Protein AF-A0A6P3FC37-F1 (afdb_monomer_lite)

pLDDT: mean 77.42, std 16.26, range [26.58, 94.38]

Sequence (528 aa):
MASFVTEVLAHSGSLEKEDLGTRISRLTRRVEEIKGEVCSMISKKYSEFLPSMQSAQDLVTQVAKLSDDIDLLKSRIESEVRRDLHVSTAEFTDLKQQLERDSIVLSLLKQLQEFSTAIEEYNCALAEKKYVAAARHLEEAQKCLKLLKSRKCFDLKMLKSLSMELTIQKQNILYHLGEEWQKLIVWKFPPAKDTSALELCLQTELHLCTEQSQKEEMMPVPPISSVLAAFSILGELQTKLKSFGQMLLKYILRPLASCPSLHAVVENQTNAVVVRFESRMTELEHPSPSEVFAKIQLVLEVLQKHLLDLPLDSDLENEKSSPVVLAEVLGAVVWEDLSECLIKNCLVYSIPTNSSKLQQYEEIIQSTEEFENALKEMRFLKGDTTDLLKYARNVNSHFANKKCQDVIVAARTLMTSEIHNTVKIVPDSKVKVPDLPSPGEDDKRAVQKVAPVQCEGAADLEPEDSLDPHSFSLPTCRISESVKKLMELAYQTLLEATTSSDQCAVQLFYSVRNIFHLFHDVVPTYHK

Structure (mmCIF, N/CA/C/O backbone):
data_AF-A0A6P3FC37-F1
#
_entry.id   AF-A0A6P3FC37-F1
#
loop_
_atom_site.group_PDB
_atom_site.id
_atom_site.type_symbol
_atom_site.label_atom_id
_atom_site.label_alt_id
_atom_site.label_comp_id
_atom_site.label_asym_id
_atom_site.label_entity_id
_atom_site.label_seq_id
_atom_site.pdbx_PDB_ins_code
_atom_site.Cartn_x
_atom_site.Cartn_y
_atom_site.Cartn_z
_atom_site.occupancy
_atom_site.B_iso_or_equiv
_atom_site.auth_seq_id
_atom_site.auth_comp_id
_atom_site.auth_asym_id
_atom_site.auth_atom_id
_atom_site.pdbx_PDB_model_num
ATOM 1 N N . MET A 1 1 ? -117.604 -33.168 82.834 1.00 45.81 1 MET A N 1
ATOM 2 C CA . MET A 1 1 ? -118.509 -32.577 83.840 1.00 45.81 1 MET A CA 1
ATOM 3 C C . MET A 1 1 ? -119.777 -33.417 83.922 1.00 45.81 1 MET A C 1
ATOM 5 O O . MET A 1 1 ? -120.645 -33.279 83.077 1.00 45.81 1 MET A O 1
ATOM 9 N N . ALA A 1 2 ? -119.834 -34.304 84.914 1.00 37.62 2 ALA A N 1
ATOM 10 C CA . ALA A 1 2 ? -121.031 -34.856 85.546 1.00 37.62 2 ALA A CA 1
ATOM 11 C C . ALA A 1 2 ? -120.666 -34.922 87.042 1.00 37.62 2 ALA A C 1
ATOM 13 O O . ALA A 1 2 ? -119.529 -35.262 87.372 1.00 37.62 2 ALA A O 1
ATOM 14 N N . SER A 1 3 ? -121.537 -34.418 87.914 1.00 45.09 3 SER A N 1
ATOM 15 C CA . SER A 1 3 ? -121.196 -34.039 89.292 1.00 45.09 3 SER A CA 1
ATOM 16 C C . SER A 1 3 ? -120.933 -35.264 90.178 1.00 45.09 3 SER A C 1
ATOM 18 O O . SER A 1 3 ? -121.793 -36.129 90.308 1.00 45.09 3 SER A O 1
ATOM 20 N N . PHE A 1 4 ? -119.774 -35.311 90.847 1.00 51.22 4 PHE A N 1
ATOM 21 C CA . PHE A 1 4 ? -119.419 -36.340 91.844 1.00 51.22 4 PHE A CA 1
ATOM 22 C C . PHE A 1 4 ? -120.482 -36.464 92.952 1.00 51.22 4 PHE A C 1
ATOM 24 O O . PHE A 1 4 ? -120.720 -37.535 93.502 1.00 51.22 4 PHE A O 1
ATOM 31 N N . VAL A 1 5 ? -121.209 -35.375 93.212 1.00 55.94 5 VAL A N 1
ATOM 32 C CA . VAL A 1 5 ? -122.297 -35.324 94.195 1.00 55.94 5 VAL A CA 1
ATOM 33 C C . VAL A 1 5 ? -123.476 -36.229 93.801 1.00 55.94 5 VAL A C 1
ATOM 35 O O . VAL A 1 5 ? -124.121 -36.791 94.684 1.00 55.94 5 VAL A O 1
ATOM 38 N N . THR A 1 6 ? -123.737 -36.448 92.503 1.00 55.12 6 THR A N 1
ATOM 39 C CA . THR A 1 6 ? -124.819 -37.351 92.058 1.00 55.12 6 THR A CA 1
ATOM 40 C C . THR A 1 6 ? -124.488 -38.839 92.209 1.00 55.12 6 THR A C 1
ATOM 42 O O . THR A 1 6 ? -125.400 -39.628 92.433 1.00 55.12 6 THR A O 1
ATOM 45 N N . GLU A 1 7 ? -123.215 -39.240 92.176 1.00 57.09 7 GLU A N 1
ATOM 46 C CA . GLU A 1 7 ? -122.835 -40.645 92.420 1.00 57.09 7 GLU A CA 1
ATOM 47 C C . GLU A 1 7 ? -122.829 -40.999 93.913 1.00 57.09 7 GLU A C 1
ATOM 49 O O . GLU A 1 7 ? -123.205 -42.113 94.290 1.00 57.09 7 GLU A O 1
ATOM 54 N N . VAL A 1 8 ? -122.464 -40.039 94.770 1.00 54.34 8 VAL A N 1
ATOM 55 C CA . VAL A 1 8 ? -122.368 -40.255 96.222 1.00 54.34 8 VAL A CA 1
ATOM 56 C C . VAL A 1 8 ? -123.751 -40.396 96.872 1.00 54.34 8 VAL A C 1
ATOM 58 O O . VAL A 1 8 ? -123.912 -41.195 97.791 1.00 54.34 8 VAL A O 1
ATOM 61 N N . LEU A 1 9 ? -124.779 -39.701 96.368 1.00 49.38 9 LEU A N 1
ATOM 62 C CA . LEU A 1 9 ? -126.136 -39.783 96.930 1.00 49.38 9 LEU A CA 1
ATOM 63 C C . LEU A 1 9 ? -126.904 -41.060 96.538 1.00 49.38 9 LEU A C 1
ATOM 65 O O . LEU A 1 9 ? -127.820 -41.454 97.256 1.00 49.38 9 LEU A O 1
ATOM 69 N N . ALA A 1 10 ? -126.517 -41.754 95.462 1.00 53.00 10 ALA A N 1
ATOM 70 C CA . ALA A 1 10 ? -127.191 -42.981 95.019 1.00 53.00 10 ALA A CA 1
ATOM 71 C C . ALA A 1 10 ? -126.854 -44.231 95.863 1.00 53.00 10 ALA A C 1
ATOM 73 O O . ALA A 1 10 ? -127.512 -45.256 95.717 1.00 53.00 10 ALA A O 1
ATOM 74 N N . HIS A 1 11 ? -125.862 -44.163 96.759 1.00 53.81 11 HIS A N 1
ATOM 75 C CA . HIS A 1 11 ? -125.346 -45.336 97.482 1.00 53.81 11 HIS A CA 1
ATOM 76 C C . HIS A 1 11 ? -125.686 -45.357 98.988 1.00 53.81 11 HIS A C 1
ATOM 78 O O . HIS A 1 11 ? -125.147 -46.172 99.733 1.00 53.81 11 HIS A O 1
ATOM 84 N N . SER A 1 12 ? -126.613 -44.513 99.461 1.00 41.75 12 SER A N 1
ATOM 85 C CA . SER A 1 12 ? -126.974 -44.404 100.891 1.00 41.75 12 SER A CA 1
ATOM 86 C C . SER A 1 12 ? -127.871 -45.537 101.439 1.00 41.75 12 SER A C 1
ATOM 88 O O . SER A 1 12 ? -128.380 -45.426 102.554 1.00 41.75 12 SER A O 1
ATOM 90 N N . GLY A 1 13 ? -128.091 -46.636 100.716 1.00 39.97 13 GLY A N 1
ATOM 91 C CA . GLY A 1 13 ? -129.032 -47.665 101.169 1.00 39.97 13 GLY A CA 1
ATOM 92 C C . GLY A 1 13 ? -128.932 -48.989 100.427 1.00 39.97 13 GLY A C 1
ATOM 93 O O . GLY A 1 13 ? -129.841 -49.339 99.693 1.00 39.97 13 GLY A O 1
ATOM 94 N N . SER A 1 14 ? -127.822 -49.709 100.582 1.00 43.22 14 SER A N 1
ATOM 95 C CA . SER A 1 14 ? -127.733 -51.186 100.570 1.00 43.22 14 SER A CA 1
ATOM 96 C C . SER A 1 14 ? -126.261 -51.582 100.456 1.00 43.22 14 SER A C 1
ATOM 98 O O . SER A 1 14 ? -125.610 -51.376 99.436 1.00 43.22 14 SER A O 1
ATOM 100 N N . LEU A 1 15 ? -125.700 -52.111 101.545 1.00 50.47 15 LEU A N 1
ATOM 101 C CA . LEU A 1 15 ? -124.387 -52.747 101.521 1.00 50.47 15 LEU A CA 1
ATOM 102 C C . LEU A 1 15 ? -124.505 -54.085 100.780 1.00 50.47 15 LEU A C 1
ATOM 104 O O . LEU A 1 15 ? -124.857 -55.090 101.393 1.00 50.47 15 LEU A O 1
ATOM 108 N N . GLU A 1 16 ? -124.154 -54.118 99.495 1.00 45.91 16 GLU A N 1
ATOM 109 C CA . GLU A 1 16 ? -123.788 -55.360 98.813 1.00 45.91 16 GLU A CA 1
ATOM 110 C C . GLU A 1 16 ? -122.400 -55.267 98.174 1.00 45.91 16 GLU A C 1
ATOM 112 O O . GLU A 1 16 ? -121.971 -54.256 97.618 1.00 45.91 16 GLU A O 1
ATOM 117 N N . LYS A 1 17 ? -121.666 -56.359 98.375 1.00 47.78 17 LYS A N 1
ATOM 118 C CA . LYS A 1 17 ? -120.220 -56.518 98.270 1.00 47.78 17 LYS A CA 1
ATOM 119 C C . LYS A 1 17 ? -119.748 -56.596 96.810 1.00 47.78 17 LYS A C 1
ATOM 121 O O . LYS A 1 17 ? -119.367 -57.667 96.350 1.00 47.78 17 LYS A O 1
ATOM 126 N N . GLU A 1 18 ? -119.638 -55.471 96.112 1.00 50.84 18 GLU A N 1
ATOM 127 C CA . GLU A 1 18 ? -118.364 -55.259 95.416 1.00 50.84 18 GLU A CA 1
ATOM 128 C C . GLU A 1 18 ? -117.393 -54.786 96.489 1.00 50.84 18 GLU A C 1
ATOM 130 O O . GLU A 1 18 ? -117.514 -53.672 96.997 1.00 50.84 18 GLU A O 1
ATOM 135 N N . ASP A 1 19 ? -116.490 -55.677 96.898 1.00 59.09 19 ASP A N 1
ATOM 136 C CA . ASP A 1 19 ? -115.506 -55.385 97.931 1.00 59.09 19 ASP A CA 1
ATOM 137 C C . ASP A 1 19 ? -114.801 -54.070 97.580 1.00 59.09 19 ASP A C 1
ATOM 139 O O . ASP A 1 19 ? -114.178 -53.959 96.513 1.00 59.09 19 ASP A O 1
ATOM 143 N N . LEU A 1 20 ? -114.944 -53.063 98.452 1.00 64.50 20 LEU A N 1
ATOM 144 C CA . LEU A 1 20 ? -114.340 -51.737 98.294 1.00 64.50 20 LEU A CA 1
ATOM 145 C C . LEU A 1 20 ? -112.854 -51.865 97.929 1.00 64.50 20 LEU A C 1
ATOM 147 O O . LEU A 1 20 ? -112.344 -51.060 97.150 1.00 64.50 20 LEU A O 1
ATOM 151 N N . GLY A 1 21 ? -112.192 -52.929 98.400 1.00 70.75 21 GLY A N 1
ATOM 152 C CA . GLY A 1 21 ? -110.827 -53.298 98.044 1.00 70.75 21 GLY A CA 1
ATOM 153 C C . GLY A 1 21 ? -110.566 -53.403 96.538 1.00 70.75 21 GLY A C 1
ATOM 154 O O . GLY A 1 21 ? -109.550 -52.896 96.072 1.00 70.75 21 GLY A O 1
ATOM 155 N N . THR A 1 22 ? -111.470 -53.965 95.732 1.00 73.44 22 THR A N 1
ATOM 156 C CA . THR A 1 22 ? -111.264 -54.119 94.274 1.00 73.44 22 THR A CA 1
ATOM 157 C C . THR A 1 22 ? -111.427 -52.808 93.500 1.00 73.44 22 THR A C 1
ATOM 159 O O . THR A 1 22 ? -110.685 -52.548 92.546 1.00 73.44 22 THR A O 1
ATOM 162 N N . ARG A 1 23 ? -112.362 -51.940 93.915 1.00 71.31 23 ARG A N 1
ATOM 163 C CA . ARG A 1 23 ? -112.508 -50.583 93.359 1.00 71.31 23 ARG A CA 1
ATOM 164 C C . ARG A 1 23 ? -111.327 -49.703 93.752 1.00 71.31 23 ARG A C 1
ATOM 166 O O . ARG A 1 23 ? -110.776 -49.037 92.880 1.00 71.31 23 ARG A O 1
ATOM 173 N N . ILE A 1 24 ? -110.893 -49.775 95.012 1.00 74.75 24 ILE A N 1
ATOM 174 C CA . ILE A 1 24 ? -109.693 -49.086 95.498 1.00 74.75 24 ILE A CA 1
ATOM 175 C C . ILE A 1 24 ? -108.468 -49.578 94.724 1.00 74.75 24 ILE A C 1
ATOM 177 O O . ILE A 1 24 ? -107.755 -48.755 94.176 1.00 74.75 24 ILE A O 1
ATOM 181 N N . SER A 1 25 ? -108.282 -50.887 94.543 1.00 78.19 25 SER A N 1
ATOM 182 C CA . SER A 1 25 ? -107.130 -51.444 93.814 1.00 78.19 25 SER A CA 1
ATOM 183 C C . SER A 1 25 ? -107.061 -50.980 92.355 1.00 78.19 25 SER A C 1
ATOM 185 O O . SER A 1 25 ? -105.994 -50.608 91.871 1.00 78.19 25 SER A O 1
ATOM 187 N N . ARG A 1 26 ? -108.197 -50.953 91.641 1.00 79.19 26 ARG A N 1
ATOM 188 C CA . ARG A 1 26 ? -108.269 -50.408 90.271 1.00 79.19 26 ARG A CA 1
ATOM 189 C C . ARG A 1 26 ? -107.954 -48.921 90.241 1.00 79.19 26 ARG A C 1
ATOM 191 O O . ARG A 1 26 ? -107.241 -48.481 89.346 1.00 79.19 26 ARG A O 1
ATOM 198 N N . LEU A 1 27 ? -108.496 -48.164 91.195 1.00 77.56 27 LEU A N 1
ATOM 199 C CA . LEU A 1 27 ? -108.265 -46.729 91.294 1.00 77.56 27 LEU A CA 1
ATOM 200 C C . LEU A 1 27 ? -106.796 -46.442 91.616 1.00 77.56 27 LEU A C 1
ATOM 202 O O . LEU A 1 27 ? -106.196 -45.618 90.944 1.00 77.56 27 LEU A O 1
ATOM 206 N N . THR A 1 28 ? -106.187 -47.181 92.543 1.00 82.44 28 THR A N 1
ATOM 207 C CA . THR A 1 28 ? -104.759 -47.106 92.866 1.00 82.44 28 THR A CA 1
ATOM 208 C C . THR A 1 28 ? -103.898 -47.466 91.661 1.00 82.44 28 THR A C 1
ATOM 210 O O . THR A 1 28 ? -102.953 -46.744 91.368 1.00 82.44 28 THR A O 1
ATOM 213 N N . ARG A 1 29 ? -104.246 -48.516 90.902 1.00 82.62 29 ARG A N 1
ATOM 214 C CA . ARG A 1 29 ? -103.516 -48.871 89.676 1.00 82.62 29 ARG A CA 1
ATOM 215 C C . ARG A 1 29 ? -103.600 -47.763 88.628 1.00 82.62 29 ARG A C 1
ATOM 217 O O . ARG A 1 29 ? -102.585 -47.413 88.047 1.00 82.62 29 ARG A O 1
ATOM 224 N N . ARG A 1 30 ? -104.782 -47.171 88.433 1.00 80.62 30 ARG A N 1
ATOM 225 C CA . ARG A 1 30 ? -104.984 -46.048 87.504 1.00 80.62 30 ARG A CA 1
ATOM 226 C C . ARG A 1 30 ? -104.272 -44.778 87.967 1.00 80.62 30 ARG A C 1
ATOM 228 O O . ARG A 1 30 ? -103.753 -44.041 87.142 1.00 80.62 30 ARG A O 1
ATOM 235 N N . VAL A 1 31 ? -104.239 -44.528 89.275 1.00 82.25 31 VAL A N 1
ATOM 236 C CA . VAL A 1 31 ? -103.488 -43.421 89.878 1.00 82.25 31 VAL A CA 1
ATOM 237 C C . VAL A 1 31 ? -101.993 -43.617 89.664 1.00 82.25 31 VAL A C 1
ATOM 239 O O . VAL A 1 31 ? -101.330 -42.663 89.283 1.00 82.25 31 VAL A O 1
ATOM 242 N N . GLU A 1 32 ? -101.461 -44.827 89.841 1.00 84.94 32 GLU A N 1
ATOM 243 C CA . GLU A 1 32 ? -100.042 -45.103 89.590 1.00 84.94 32 GLU A CA 1
ATOM 244 C C . GLU A 1 32 ? -99.688 -45.122 88.094 1.00 84.94 32 GLU A C 1
ATOM 246 O O . GLU A 1 32 ? -98.629 -44.625 87.723 1.00 84.94 32 GLU A O 1
ATOM 251 N N . GLU A 1 33 ? -100.579 -45.594 87.215 1.00 84.00 33 GLU A N 1
ATOM 252 C CA . GLU A 1 33 ? -100.421 -45.480 85.755 1.00 84.00 33 GLU A CA 1
ATOM 253 C C . GLU A 1 33 ? -100.382 -44.005 85.320 1.00 84.00 33 GLU A C 1
ATOM 255 O O . GLU A 1 33 ? -99.421 -43.579 84.682 1.00 84.00 33 GLU A O 1
ATOM 260 N N . ILE A 1 34 ? -101.360 -43.193 85.741 1.00 82.69 34 ILE A N 1
ATOM 261 C CA . ILE A 1 34 ? -101.401 -41.753 85.434 1.00 82.69 34 ILE A CA 1
ATOM 262 C C . ILE A 1 34 ? -100.215 -41.028 86.072 1.00 82.69 34 ILE A C 1
ATOM 264 O O . ILE A 1 34 ? -99.635 -40.141 85.457 1.00 82.69 34 ILE A O 1
ATOM 268 N N . LYS A 1 35 ? -99.805 -41.399 87.287 1.00 81.94 35 LYS A N 1
ATOM 269 C CA . LYS A 1 35 ? -98.605 -40.848 87.926 1.00 81.94 35 LYS A CA 1
ATOM 270 C C . LYS A 1 35 ? -97.348 -41.196 87.133 1.00 81.94 35 LYS A C 1
ATOM 272 O O . LYS A 1 35 ? -96.517 -40.317 86.937 1.00 81.94 35 LYS A O 1
ATOM 277 N N . GLY A 1 36 ? -97.228 -42.421 86.624 1.00 83.56 36 GLY A N 1
ATOM 278 C CA . GLY A 1 36 ? -96.147 -42.828 85.727 1.00 83.56 36 GLY A CA 1
ATOM 279 C C . GLY A 1 36 ? -96.129 -42.021 84.427 1.00 83.56 36 GLY A C 1
ATOM 280 O O . GLY A 1 36 ? -95.076 -41.525 84.029 1.00 83.56 36 GLY A O 1
ATOM 281 N N . GLU A 1 37 ? -97.291 -41.810 83.806 1.00 82.62 37 GLU A N 1
ATOM 282 C CA . GLU A 1 37 ? -97.430 -40.990 82.596 1.00 82.62 37 GLU A CA 1
ATOM 283 C C . GLU A 1 37 ? -97.110 -39.512 82.853 1.00 82.62 37 GLU A C 1
ATOM 285 O O . GLU A 1 37 ? -96.359 -38.901 82.092 1.00 82.62 37 GLU A O 1
ATOM 290 N N . VAL A 1 38 ? -97.604 -38.941 83.955 1.00 80.81 38 VAL A N 1
ATOM 291 C CA . VAL A 1 38 ? -97.329 -37.556 84.361 1.00 80.81 38 VAL A CA 1
ATOM 292 C C . VAL A 1 38 ? -95.849 -37.377 84.695 1.00 80.81 38 VAL A C 1
ATOM 294 O O . VAL A 1 38 ? -95.235 -36.426 84.216 1.00 80.81 38 VAL A O 1
ATOM 297 N N . CYS A 1 39 ? -95.237 -38.298 85.442 1.00 80.69 39 CYS A N 1
ATOM 298 C CA . CYS A 1 39 ? -93.802 -38.269 85.727 1.00 80.69 39 CYS A CA 1
ATOM 299 C C . CYS A 1 39 ? -92.963 -38.433 84.450 1.00 80.69 39 CYS A C 1
ATOM 301 O O . CYS A 1 39 ? -91.987 -37.706 84.278 1.00 80.69 39 CYS A O 1
ATOM 303 N N . SER A 1 40 ? -93.355 -39.316 83.525 1.00 83.94 40 SER A N 1
ATOM 304 C CA . SER A 1 40 ? -92.682 -39.485 82.229 1.00 83.94 40 SER A CA 1
ATOM 305 C C . SER A 1 40 ? -92.786 -38.228 81.363 1.00 83.94 40 SER A C 1
ATOM 307 O O . SER A 1 40 ? -91.788 -37.786 80.796 1.00 83.94 40 SER A O 1
ATOM 309 N N . MET A 1 41 ? -93.965 -37.605 81.297 1.00 82.94 41 MET A N 1
ATOM 310 C CA . MET A 1 41 ? -94.185 -36.372 80.544 1.00 82.94 41 MET A CA 1
ATOM 311 C C . MET A 1 41 ? -93.427 -35.187 81.161 1.00 82.94 41 MET A C 1
ATOM 313 O O . MET A 1 41 ? -92.825 -34.402 80.430 1.00 82.94 41 MET A O 1
ATOM 317 N N . ILE A 1 42 ? -93.404 -35.067 82.494 1.00 81.56 42 ILE A N 1
ATOM 318 C CA . ILE A 1 42 ? -92.614 -34.045 83.195 1.00 81.56 42 ILE A CA 1
ATOM 319 C C . ILE A 1 42 ? -91.118 -34.269 82.948 1.00 81.56 42 ILE A C 1
ATOM 321 O O . ILE A 1 42 ? -90.423 -33.307 82.638 1.00 81.56 42 ILE A O 1
ATOM 325 N N . SER A 1 43 ? -90.627 -35.510 82.999 1.00 82.75 43 SER A N 1
ATOM 326 C CA . SER A 1 43 ? -89.226 -35.825 82.692 1.00 82.75 43 SER A CA 1
ATOM 327 C C . SER A 1 43 ? -88.891 -35.458 81.238 1.00 82.75 43 SER A C 1
ATOM 329 O O . SER A 1 43 ? -88.060 -34.593 80.987 1.00 82.75 43 SER A O 1
ATOM 331 N N . LYS A 1 44 ? -89.638 -35.965 80.253 1.00 83.00 44 LYS A N 1
ATOM 332 C CA . LYS A 1 44 ? -89.407 -35.624 78.838 1.00 83.00 44 LYS A CA 1
ATOM 333 C C . LYS A 1 44 ? -89.431 -34.118 78.569 1.00 83.00 44 LYS A C 1
ATOM 335 O O . LYS A 1 44 ? -88.617 -33.616 77.802 1.00 83.00 44 LYS A O 1
ATOM 340 N N . LYS A 1 45 ? -90.340 -33.376 79.210 1.00 78.56 45 LYS A N 1
ATOM 341 C CA . LYS A 1 45 ? -90.470 -31.929 78.998 1.00 78.56 45 LYS A CA 1
ATOM 342 C C . LYS A 1 45 ? -89.383 -31.121 79.714 1.00 78.56 45 LYS A C 1
ATOM 344 O O . LYS A 1 45 ? -88.852 -30.182 79.125 1.00 78.56 45 LYS A O 1
ATOM 349 N N . TYR A 1 46 ? -89.067 -31.456 80.965 1.00 77.38 46 TYR A N 1
ATOM 350 C CA . TYR A 1 46 ? -88.201 -30.633 81.812 1.00 77.38 46 TYR A CA 1
ATOM 351 C C . TYR A 1 46 ? -86.770 -31.154 81.954 1.00 77.38 46 TYR A C 1
ATOM 353 O O . TYR A 1 46 ? -85.865 -30.332 82.059 1.00 77.38 46 TYR A O 1
ATOM 361 N N . SER A 1 47 ? -86.541 -32.468 81.944 1.00 76.31 47 SER A N 1
ATOM 362 C CA . SER A 1 47 ? -85.193 -33.043 82.057 1.00 76.31 47 SER A CA 1
ATOM 363 C C . SER A 1 47 ? -84.552 -33.384 80.711 1.00 76.31 47 SER A C 1
ATOM 365 O O . SER A 1 47 ? -83.331 -33.356 80.624 1.00 76.31 47 SER A O 1
ATOM 367 N N . GLU A 1 48 ? -85.327 -33.642 79.653 1.00 79.25 48 GLU A N 1
ATOM 368 C CA . GLU 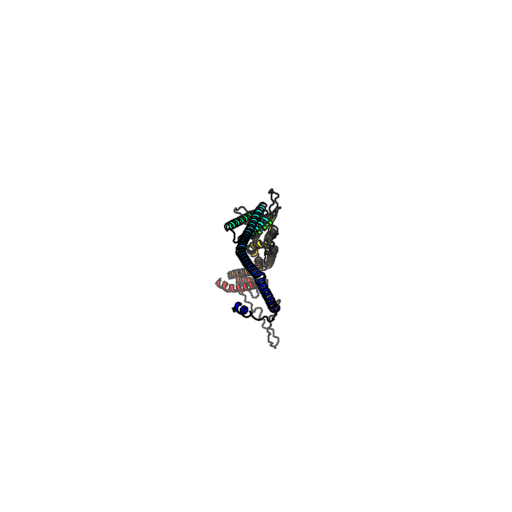A 1 48 ? -84.769 -33.979 78.329 1.00 79.25 48 GLU A CA 1
ATOM 369 C C . GLU A 1 48 ? -84.903 -32.826 77.319 1.00 79.25 48 GLU A C 1
ATOM 371 O O . GLU A 1 48 ? -83.907 -32.370 76.754 1.00 79.25 48 GLU A O 1
ATOM 376 N N . PHE A 1 49 ? -86.116 -32.302 77.111 1.00 83.31 49 PHE A N 1
ATOM 377 C CA . PHE A 1 49 ? -86.376 -31.305 76.066 1.00 83.31 49 PHE A CA 1
ATOM 378 C C . PHE A 1 49 ? -85.826 -29.911 76.393 1.00 83.31 49 PHE A C 1
ATOM 380 O O . PHE A 1 49 ? -85.207 -29.294 75.532 1.00 83.31 49 PHE A O 1
ATOM 387 N N . LEU A 1 50 ? -86.013 -29.401 77.617 1.00 81.94 50 LEU A N 1
ATOM 388 C CA . LEU A 1 50 ? -85.505 -28.071 77.992 1.00 81.94 50 LEU A CA 1
ATOM 389 C C . LEU A 1 50 ? -83.971 -27.958 77.880 1.00 81.94 50 LEU A C 1
ATOM 391 O O . LEU A 1 50 ? -83.516 -27.004 77.246 1.00 81.94 50 LEU A O 1
ATOM 395 N N . PRO A 1 51 ? -83.171 -28.917 78.393 1.00 84.94 51 PRO A N 1
ATOM 396 C CA . PRO A 1 51 ? -81.719 -28.896 78.206 1.00 84.94 51 PRO A CA 1
ATOM 397 C C . PRO A 1 51 ? -81.302 -29.057 76.742 1.00 84.94 51 PRO A C 1
ATOM 399 O O . PRO A 1 51 ? -80.363 -28.401 76.304 1.00 84.94 51 PRO A O 1
ATOM 402 N N . SER A 1 52 ? -82.017 -29.878 75.963 1.00 84.50 52 SER A N 1
ATOM 403 C CA . SER A 1 52 ? -81.796 -30.020 74.517 1.00 84.50 52 SER A CA 1
ATOM 404 C C . SER A 1 52 ? -82.111 -28.739 73.736 1.00 84.50 52 SER A C 1
ATOM 406 O O . SER A 1 52 ? -81.429 -28.432 72.762 1.00 84.50 52 SER A O 1
ATOM 408 N N . MET A 1 53 ? -83.148 -27.998 74.126 1.00 84.12 53 MET A N 1
ATOM 409 C CA . MET A 1 53 ? -83.521 -26.738 73.487 1.00 84.12 53 MET A CA 1
ATOM 410 C C . MET A 1 53 ? -82.518 -25.636 73.840 1.00 84.12 53 MET A C 1
ATOM 412 O O . MET A 1 53 ? -82.128 -24.866 72.968 1.00 84.12 53 MET A O 1
ATOM 416 N N . GLN A 1 54 ? -82.070 -25.586 75.098 1.00 84.44 54 GLN A N 1
ATOM 417 C CA . GLN A 1 54 ? -81.016 -24.669 75.536 1.00 84.44 54 GLN A CA 1
ATOM 418 C C . GLN A 1 54 ? -79.691 -24.972 74.836 1.00 84.44 54 GLN A C 1
ATOM 420 O O . GLN A 1 54 ? -79.094 -24.057 74.284 1.00 84.44 54 GLN A O 1
ATOM 425 N N . SER A 1 55 ? -79.283 -26.240 74.740 1.00 84.69 55 SER A N 1
ATOM 426 C CA . SER A 1 55 ? -78.059 -26.606 74.021 1.00 84.69 55 SER A CA 1
ATOM 427 C C . SER A 1 55 ? -78.144 -26.317 72.520 1.00 84.69 55 SER A C 1
ATOM 429 O O . SER A 1 55 ? -77.158 -25.881 71.936 1.00 84.69 55 SER A O 1
ATOM 431 N N . ALA A 1 56 ? -79.312 -26.484 71.889 1.00 84.31 56 ALA A N 1
ATOM 432 C CA . ALA A 1 56 ? -79.525 -26.083 70.498 1.00 84.31 56 ALA A CA 1
ATOM 433 C C . ALA A 1 56 ? -79.466 -24.556 70.320 1.00 84.31 56 ALA A C 1
ATOM 435 O O . ALA A 1 56 ? -78.868 -24.081 69.358 1.00 84.31 56 ALA A O 1
ATOM 436 N N . GLN A 1 57 ? -80.033 -23.782 71.251 1.00 86.06 57 GLN A N 1
ATOM 437 C CA . GLN A 1 57 ? -79.950 -22.319 71.246 1.00 86.06 57 GLN A CA 1
ATOM 438 C C . GLN A 1 57 ? -78.501 -21.845 71.446 1.00 86.06 57 GLN A C 1
ATOM 440 O O . GLN A 1 57 ? -78.028 -20.974 70.715 1.00 86.06 57 GLN A O 1
ATOM 445 N N . ASP A 1 58 ? -77.771 -22.457 72.379 1.00 87.25 58 ASP A N 1
ATOM 446 C CA . ASP A 1 58 ? -76.353 -22.190 72.616 1.00 87.25 58 ASP A CA 1
ATOM 447 C C . ASP A 1 58 ? -75.523 -22.549 71.380 1.00 87.25 58 ASP A C 1
ATOM 449 O O . ASP A 1 58 ? -74.673 -21.768 70.961 1.00 87.25 58 ASP A O 1
ATOM 453 N N . LEU A 1 59 ? -75.816 -23.672 70.718 1.00 88.94 59 LEU A N 1
ATOM 454 C CA . LEU A 1 59 ? -75.148 -24.056 69.477 1.00 88.94 59 LEU A CA 1
ATOM 455 C C . LEU A 1 59 ? -75.441 -23.061 68.346 1.00 88.94 59 LEU A C 1
ATOM 457 O O . LEU A 1 59 ? -74.525 -22.675 67.632 1.00 88.94 59 LEU A O 1
ATOM 461 N N . VAL A 1 60 ? -76.683 -22.585 68.204 1.00 89.75 60 VAL A N 1
ATOM 462 C CA . VAL A 1 60 ? -77.040 -21.549 67.218 1.00 89.75 60 VAL A CA 1
ATOM 463 C C . VAL A 1 60 ? -76.287 -20.248 67.492 1.00 89.75 60 VAL A C 1
ATOM 465 O O . VAL A 1 60 ? -75.760 -19.646 66.559 1.00 89.75 60 VAL A O 1
ATOM 468 N N . THR A 1 61 ? -76.179 -19.825 68.755 1.00 89.50 61 THR A N 1
ATOM 469 C CA . THR A 1 61 ? -75.403 -18.621 69.099 1.00 89.50 61 THR A CA 1
ATOM 470 C C . THR A 1 61 ? -73.903 -18.814 68.869 1.00 89.50 61 THR A C 1
ATOM 472 O O . THR A 1 61 ? -73.249 -17.896 68.380 1.00 89.50 61 THR A O 1
ATOM 475 N N . GLN A 1 62 ? -73.356 -20.006 69.131 1.00 91.31 62 GLN A N 1
ATOM 476 C CA . GLN A 1 62 ? -71.966 -20.342 68.809 1.00 91.31 62 GLN A CA 1
ATOM 477 C C . GLN A 1 62 ? -71.711 -20.369 67.299 1.00 91.31 62 GLN A C 1
ATOM 479 O O . GLN A 1 62 ? -70.694 -19.847 66.855 1.00 91.31 62 GLN A O 1
ATOM 484 N N . VAL A 1 63 ? -72.631 -20.924 66.505 1.00 91.50 63 VAL A N 1
ATOM 485 C CA . VAL A 1 63 ? -72.536 -20.951 65.037 1.00 91.50 63 VAL A CA 1
ATOM 486 C C . VAL A 1 63 ? -72.619 -19.540 64.459 1.00 91.50 63 VAL A C 1
ATOM 488 O O . VAL A 1 63 ? -71.821 -19.203 63.589 1.00 91.50 63 VAL A O 1
ATOM 491 N N . ALA A 1 64 ? -73.525 -18.699 64.965 1.00 89.81 64 ALA A N 1
ATOM 492 C CA . ALA A 1 64 ? -73.617 -17.299 64.556 1.00 89.81 64 ALA A CA 1
ATOM 493 C C . ALA A 1 64 ? -72.319 -16.543 64.873 1.00 89.81 64 ALA A C 1
ATOM 495 O O . ALA A 1 64 ? -71.749 -15.905 63.995 1.00 89.81 64 ALA A O 1
ATOM 496 N N . LYS A 1 65 ? -71.788 -16.713 66.089 1.00 92.25 65 LYS A N 1
ATOM 497 C CA . LYS A 1 65 ? -70.526 -16.091 66.498 1.00 92.25 65 LYS A CA 1
ATOM 498 C C . LYS A 1 65 ? -69.337 -16.568 65.659 1.00 92.25 65 LYS A C 1
ATOM 500 O O . LYS A 1 65 ? -68.506 -15.761 65.269 1.00 92.25 65 LYS A O 1
ATOM 505 N N . LEU A 1 66 ? -69.276 -17.862 65.339 1.00 93.19 66 LEU A N 1
ATOM 506 C CA . LEU A 1 66 ? -68.238 -18.416 64.469 1.00 93.19 66 LEU A CA 1
ATOM 507 C C . LEU A 1 66 ? -68.354 -17.875 63.035 1.00 93.19 66 LEU A C 1
ATOM 509 O O . LEU A 1 66 ? -67.336 -17.632 62.395 1.00 93.19 66 LEU A O 1
ATOM 513 N N . SER A 1 67 ? -69.576 -17.672 62.534 1.00 91.56 67 SER A N 1
ATOM 514 C CA . SER A 1 67 ? -69.810 -17.034 61.234 1.00 91.56 67 SER A CA 1
ATOM 515 C C . SER A 1 67 ? -69.314 -15.589 61.233 1.00 91.56 67 SER A C 1
ATOM 517 O O . SER A 1 67 ? -68.578 -15.211 60.325 1.00 91.56 67 SER A O 1
ATOM 519 N N . ASP A 1 68 ? -69.640 -14.819 62.274 1.00 92.94 68 ASP A N 1
ATOM 520 C CA . ASP A 1 68 ? -69.176 -13.437 62.429 1.00 92.94 68 ASP A CA 1
ATOM 521 C C . ASP A 1 68 ? -67.640 -13.368 62.519 1.00 92.94 68 ASP A C 1
ATOM 523 O O . ASP A 1 68 ? -67.014 -12.527 61.871 1.00 92.94 68 ASP A O 1
ATOM 527 N N . ASP A 1 69 ? -67.012 -14.286 63.263 1.00 91.31 69 ASP A N 1
ATOM 528 C CA . ASP A 1 69 ? -65.553 -14.389 63.366 1.00 91.31 69 ASP A CA 1
ATOM 529 C C . ASP A 1 69 ? -64.909 -14.744 62.007 1.00 91.31 69 ASP A C 1
ATOM 531 O O . ASP A 1 69 ? -63.854 -14.203 61.658 1.00 91.31 69 ASP A O 1
ATOM 535 N N . ILE A 1 70 ? -65.542 -15.613 61.206 1.00 90.19 70 ILE A N 1
ATOM 536 C CA . ILE A 1 70 ? -65.095 -15.958 59.844 1.00 90.19 70 ILE A CA 1
ATOM 537 C C . ILE A 1 70 ? -65.225 -14.758 58.901 1.00 90.19 70 ILE A C 1
ATOM 539 O O . ILE A 1 70 ? -64.295 -14.492 58.137 1.00 90.19 70 ILE A O 1
ATOM 543 N N . ASP A 1 71 ? -66.333 -14.019 58.948 1.00 91.06 71 ASP A N 1
ATOM 544 C CA . ASP A 1 71 ? -66.542 -12.838 58.106 1.00 91.06 71 ASP A CA 1
ATOM 545 C C . ASP A 1 71 ? -65.583 -11.699 58.488 1.00 91.06 71 ASP A C 1
ATOM 547 O O . ASP A 1 71 ? -64.996 -11.043 57.616 1.00 91.06 71 ASP A O 1
ATOM 551 N N . LEU A 1 72 ? -65.317 -11.520 59.786 1.00 90.31 72 LEU A N 1
ATOM 552 C CA . LEU A 1 72 ? -64.297 -10.597 60.274 1.00 90.31 72 LEU A CA 1
ATOM 553 C C . LEU A 1 72 ? -62.901 -11.007 59.787 1.00 90.31 72 LEU A C 1
ATOM 555 O O . LEU A 1 72 ? -62.149 -10.166 59.293 1.00 90.31 72 LEU A O 1
ATOM 559 N N . LEU A 1 73 ? -62.556 -12.294 59.868 1.00 87.75 73 LEU A N 1
ATOM 560 C CA . LEU A 1 73 ? -61.271 -12.797 59.385 1.00 87.75 73 LEU A CA 1
ATOM 561 C C . LEU A 1 73 ? -61.134 -12.630 57.867 1.00 87.75 73 LEU A C 1
ATOM 563 O O . LEU A 1 73 ? -60.091 -12.186 57.389 1.00 87.75 73 LEU A O 1
ATOM 567 N N . LYS A 1 74 ? -62.191 -12.923 57.106 1.00 84.62 74 LYS A N 1
ATOM 568 C CA . LYS A 1 74 ? -62.228 -12.758 55.650 1.00 84.62 74 LYS A CA 1
ATOM 569 C C . LYS A 1 74 ? -62.031 -11.296 55.249 1.00 84.62 74 LYS A C 1
ATOM 571 O O . LYS A 1 74 ? -61.212 -11.019 54.375 1.00 84.62 74 LYS A O 1
ATOM 576 N N . SER A 1 75 ? -62.704 -10.363 55.923 1.00 85.31 75 SER A N 1
ATOM 577 C CA . SER A 1 75 ? -62.545 -8.925 55.663 1.00 85.31 75 SER A CA 1
ATOM 578 C C . SER A 1 75 ? -61.147 -8.412 56.023 1.00 85.31 75 SER A C 1
ATOM 580 O O . SER A 1 75 ? -60.571 -7.628 55.267 1.00 85.31 75 SER A O 1
ATOM 582 N N . ARG A 1 76 ? -60.546 -8.901 57.116 1.00 83.81 76 ARG A N 1
ATOM 583 C CA . ARG A 1 76 ? -59.141 -8.627 57.463 1.00 83.81 76 ARG A CA 1
ATOM 584 C C . ARG A 1 76 ? -58.167 -9.157 56.415 1.00 83.81 76 ARG A C 1
ATOM 586 O O . ARG A 1 76 ? -57.273 -8.426 56.002 1.00 83.81 76 ARG A O 1
ATOM 593 N N . ILE A 1 77 ? -58.356 -10.386 55.937 1.00 80.00 77 ILE A N 1
ATOM 594 C CA . ILE A 1 77 ? -57.523 -10.957 54.867 1.00 80.00 77 ILE A CA 1
ATOM 595 C C . ILE A 1 77 ? -57.675 -10.136 53.576 1.00 80.00 77 ILE A C 1
ATOM 597 O O . ILE A 1 77 ? -56.683 -9.804 52.929 1.00 80.00 77 ILE A O 1
ATOM 601 N N . GLU A 1 78 ? -58.894 -9.752 53.196 1.00 81.12 78 GLU A N 1
ATOM 602 C CA . GLU A 1 78 ? -59.109 -8.973 51.973 1.00 81.12 78 GLU A CA 1
ATOM 603 C C . GLU A 1 78 ? -58.608 -7.531 52.048 1.00 81.12 78 GLU A C 1
ATOM 605 O O . GLU A 1 78 ? -58.238 -6.985 51.008 1.00 81.12 78 GLU A O 1
ATOM 610 N N . SER A 1 79 ? -58.598 -6.912 53.230 1.00 80.19 79 SER A N 1
ATOM 611 C CA . SER A 1 79 ? -58.209 -5.507 53.392 1.00 80.19 79 SER A CA 1
ATOM 612 C C . SER A 1 79 ? -56.739 -5.329 53.759 1.00 80.19 79 SER A C 1
ATOM 614 O O . SER A 1 79 ? -56.069 -4.511 53.137 1.00 80.19 79 SER A O 1
ATOM 616 N N . GLU A 1 80 ? -56.212 -6.081 54.726 1.00 80.56 80 GLU A N 1
ATOM 617 C CA . GLU A 1 80 ? -54.824 -5.933 55.170 1.00 80.56 80 GLU A CA 1
ATOM 618 C C . GLU A 1 80 ? -53.876 -6.742 54.290 1.00 80.56 80 GLU A C 1
ATOM 620 O O . GLU A 1 80 ? -52.987 -6.162 53.672 1.00 80.56 80 GLU A O 1
ATOM 625 N N . VAL A 1 81 ? -54.115 -8.049 54.122 1.00 77.69 81 VAL A N 1
ATOM 626 C CA . VAL A 1 81 ? -53.182 -8.916 53.378 1.00 77.69 81 VAL A CA 1
ATOM 627 C C . VAL A 1 81 ? -53.117 -8.523 51.903 1.00 77.69 81 VAL A C 1
ATOM 629 O O . VAL A 1 81 ? -52.028 -8.431 51.346 1.00 77.69 81 VAL A O 1
ATOM 632 N N . ARG A 1 82 ? -54.251 -8.226 51.251 1.00 78.00 82 ARG A N 1
ATOM 633 C CA . ARG A 1 82 ? -54.249 -7.794 49.839 1.00 78.00 82 ARG A CA 1
ATOM 634 C C . ARG A 1 82 ? -53.581 -6.424 49.653 1.00 78.00 82 ARG A C 1
ATOM 636 O O . ARG A 1 82 ? -52.882 -6.233 48.659 1.00 78.00 82 ARG A O 1
ATOM 643 N N . ARG A 1 83 ? -53.770 -5.486 50.591 1.00 79.88 83 ARG A N 1
ATOM 644 C CA . ARG A 1 83 ? -53.137 -4.156 50.553 1.00 79.88 83 ARG A CA 1
ATOM 645 C C . ARG A 1 83 ? -51.634 -4.267 50.765 1.00 79.88 83 ARG A C 1
ATOM 647 O O . ARG A 1 83 ? -50.888 -3.719 49.963 1.00 79.88 83 ARG A O 1
ATOM 654 N N . ASP A 1 84 ? -51.194 -4.991 51.789 1.00 82.75 84 ASP A N 1
ATOM 655 C CA . ASP A 1 84 ? -49.770 -5.171 52.077 1.00 82.75 84 ASP A CA 1
ATOM 656 C C . ASP A 1 84 ? -49.070 -5.918 50.936 1.00 82.75 84 ASP A C 1
ATOM 658 O O . ASP A 1 84 ? -48.004 -5.503 50.495 1.00 82.75 84 ASP A O 1
ATOM 662 N N . LEU A 1 85 ? -49.712 -6.936 50.352 1.00 82.38 85 LEU A N 1
ATOM 663 C CA . LEU A 1 85 ? -49.163 -7.661 49.205 1.00 82.38 85 LEU A CA 1
ATOM 664 C C . LEU A 1 85 ? -49.080 -6.782 47.945 1.00 82.38 85 LEU A C 1
ATOM 666 O O . LEU A 1 85 ? -48.103 -6.873 47.202 1.00 82.38 85 LEU A O 1
ATOM 670 N N . HIS A 1 86 ? -50.050 -5.888 47.716 1.00 84.44 86 HIS A N 1
ATOM 671 C CA . HIS A 1 86 ? -49.983 -4.903 46.632 1.00 84.44 86 HIS A CA 1
ATOM 672 C C . HIS A 1 86 ? -48.879 -3.860 46.868 1.00 84.44 86 HIS A C 1
ATOM 674 O O . HIS A 1 86 ? -48.155 -3.527 45.932 1.00 84.44 86 HIS A O 1
ATOM 680 N N . VAL A 1 87 ? -48.729 -3.351 48.096 1.00 86.38 87 VAL A N 1
ATOM 681 C CA . VAL A 1 87 ? -47.665 -2.398 48.459 1.00 86.38 87 VAL A CA 1
ATOM 682 C C . VAL A 1 87 ? -46.292 -3.044 48.283 1.00 86.38 87 VAL A C 1
ATOM 684 O O . VAL A 1 87 ? -45.475 -2.505 47.547 1.00 86.38 87 VAL A O 1
ATOM 687 N N . SER A 1 88 ? -46.069 -4.244 48.824 1.00 84.06 88 SER A N 1
ATOM 688 C CA . SER A 1 88 ? -44.801 -4.962 48.648 1.00 84.06 88 SER A CA 1
ATOM 689 C C . SER A 1 88 ? -44.521 -5.338 47.191 1.00 84.06 88 SER A C 1
ATOM 691 O O . SER A 1 88 ? -43.370 -5.304 46.765 1.00 84.06 88 SER A O 1
ATOM 693 N N . THR A 1 89 ? -45.545 -5.666 46.394 1.00 88.88 89 THR A N 1
ATOM 694 C CA . THR A 1 89 ? -45.360 -5.911 44.951 1.00 88.88 89 THR A CA 1
ATOM 695 C C . THR A 1 89 ? -44.955 -4.627 44.226 1.00 88.88 89 THR A C 1
ATOM 697 O O . THR A 1 89 ? -44.052 -4.666 43.393 1.00 88.88 89 THR A O 1
ATOM 700 N N . ALA A 1 90 ? -45.574 -3.490 44.556 1.00 89.31 90 ALA A N 1
ATOM 701 C CA . ALA A 1 90 ? -45.225 -2.192 43.984 1.00 89.31 90 ALA A CA 1
ATOM 702 C C . ALA A 1 90 ? -43.795 -1.771 44.366 1.00 89.31 90 ALA A C 1
ATOM 704 O O . ALA A 1 90 ? -43.005 -1.436 43.484 1.00 89.31 90 ALA A O 1
ATOM 705 N N . GLU A 1 91 ? -43.433 -1.877 45.646 1.00 90.56 91 GLU A N 1
ATOM 706 C CA . GLU A 1 91 ? -42.074 -1.626 46.143 1.00 90.56 91 GLU A CA 1
ATOM 707 C C . GLU A 1 91 ? -41.052 -2.536 45.459 1.00 90.56 91 GLU A C 1
ATOM 709 O O . GLU A 1 91 ? -40.024 -2.058 44.991 1.00 90.56 91 GLU A O 1
ATOM 714 N N . PHE A 1 92 ? -41.346 -3.833 45.316 1.00 85.88 92 PHE A N 1
ATOM 715 C CA . PHE A 1 92 ? -40.478 -4.762 44.595 1.00 85.88 92 PHE A CA 1
ATOM 716 C C . PHE A 1 92 ? -40.311 -4.371 43.123 1.00 85.88 92 PHE A C 1
ATOM 718 O O . PHE A 1 92 ? -39.199 -4.425 42.598 1.00 85.88 92 PHE A O 1
ATOM 725 N N . THR A 1 93 ? -41.387 -3.970 42.437 1.00 89.75 93 THR A N 1
ATOM 726 C CA . THR A 1 93 ? -41.280 -3.508 41.046 1.00 89.75 93 THR A CA 1
ATOM 727 C C . THR A 1 93 ? -40.477 -2.219 40.919 1.00 89.75 93 THR A C 1
ATOM 729 O O . THR A 1 93 ? -39.714 -2.097 39.963 1.00 89.75 93 THR A O 1
ATOM 732 N N . ASP A 1 94 ? -40.591 -1.299 41.878 1.00 91.62 94 ASP A N 1
ATOM 733 C CA . ASP A 1 94 ? -39.821 -0.054 41.889 1.00 91.62 94 ASP A CA 1
ATOM 734 C C . ASP A 1 94 ? -38.338 -0.324 42.175 1.00 91.62 94 ASP A C 1
ATOM 736 O O . ASP A 1 94 ? -37.478 0.084 41.398 1.00 91.62 94 ASP A O 1
ATOM 740 N N . LEU A 1 95 ? -38.036 -1.145 43.188 1.00 90.00 95 LEU A N 1
ATOM 741 C CA . LEU A 1 95 ? -36.688 -1.641 43.484 1.00 90.00 95 LEU A CA 1
ATOM 742 C C . LEU A 1 95 ? -36.071 -2.373 42.289 1.00 90.00 95 LEU A C 1
ATOM 744 O O . LEU A 1 95 ? -34.903 -2.156 41.974 1.00 90.00 95 LEU A O 1
ATOM 748 N N . LYS A 1 96 ? -36.842 -3.212 41.588 1.00 90.12 96 LYS A N 1
ATOM 749 C CA . LYS A 1 96 ? -36.379 -3.906 40.380 1.00 90.12 96 LYS A CA 1
ATOM 750 C C . LYS A 1 96 ? -36.057 -2.917 39.260 1.00 90.12 96 LYS A C 1
ATOM 752 O O . LYS A 1 96 ? -34.990 -3.015 38.662 1.00 90.12 96 LYS A O 1
ATOM 757 N N . GLN A 1 97 ? -36.946 -1.963 38.984 1.00 91.31 97 GLN A N 1
ATOM 758 C CA . GLN A 1 97 ? -36.699 -0.934 37.972 1.00 91.31 97 GLN A CA 1
ATOM 759 C C . GLN A 1 97 ? -35.506 -0.050 38.342 1.00 91.31 97 GLN A C 1
ATOM 761 O O . GLN A 1 97 ? -34.722 0.321 37.471 1.00 91.31 97 GLN A O 1
ATOM 766 N N . GLN A 1 98 ? -35.351 0.291 39.620 1.00 91.12 98 GLN A N 1
ATOM 767 C CA . GLN A 1 98 ? -34.212 1.051 40.111 1.00 91.12 98 GLN A CA 1
ATOM 768 C C . GLN A 1 98 ? -32.913 0.261 39.944 1.00 91.12 98 GLN A C 1
ATOM 770 O O . GLN A 1 98 ? -31.964 0.791 39.379 1.00 91.12 98 GLN A O 1
ATOM 775 N N . LEU A 1 99 ? -32.900 -1.024 40.300 1.00 87.69 99 LEU A N 1
ATOM 776 C CA . LEU A 1 99 ? -31.746 -1.896 40.096 1.00 87.69 99 LEU A CA 1
ATOM 777 C C . LEU A 1 99 ? -31.384 -2.048 38.608 1.00 87.69 99 LEU A C 1
ATOM 779 O O . LEU A 1 99 ? -30.206 -2.053 38.261 1.00 87.69 99 LEU A O 1
ATOM 783 N N . GLU A 1 100 ? -32.373 -2.139 37.714 1.00 87.75 100 GLU A N 1
ATOM 784 C CA . GLU A 1 100 ? -32.146 -2.163 36.262 1.00 87.75 100 GLU A CA 1
ATOM 785 C C . GLU A 1 100 ? -31.528 -0.846 35.763 1.00 87.75 100 GLU A C 1
ATOM 787 O O . GLU A 1 100 ? -30.564 -0.873 34.992 1.00 87.75 100 GLU A O 1
ATOM 792 N N . ARG A 1 101 ? -32.023 0.310 36.233 1.00 85.81 101 ARG A N 1
ATOM 793 C CA . ARG A 1 101 ? -31.428 1.623 35.921 1.00 85.81 101 ARG A CA 1
ATOM 794 C C . ARG A 1 101 ? -29.995 1.721 36.442 1.00 85.81 101 ARG A C 1
ATOM 796 O O . ARG A 1 101 ? -29.104 2.091 35.678 1.00 85.81 101 ARG A O 1
ATOM 803 N N . ASP A 1 102 ? -29.762 1.340 37.693 1.00 87.50 102 ASP A N 1
ATOM 804 C CA . ASP A 1 102 ? -28.446 1.394 38.332 1.00 87.50 102 ASP A CA 1
ATOM 805 C C . ASP A 1 102 ? -27.456 0.441 37.650 1.00 87.50 102 ASP A C 1
ATOM 807 O O . ASP A 1 102 ? -26.302 0.800 37.428 1.00 87.50 102 ASP A O 1
ATOM 811 N N . SER A 1 103 ? -27.908 -0.740 37.215 1.00 87.31 103 SER A N 1
ATOM 812 C CA . SER A 1 103 ? -27.102 -1.684 36.432 1.00 87.31 103 SER A CA 1
ATOM 813 C C . SER A 1 103 ? -26.665 -1.091 35.087 1.00 87.31 103 SER A C 1
ATOM 815 O O . SER A 1 103 ? -25.493 -1.197 34.706 1.00 87.31 103 SER A O 1
ATOM 817 N N . ILE A 1 104 ? -27.572 -0.400 34.383 1.00 84.38 104 ILE A N 1
ATOM 818 C CA . ILE A 1 104 ? -27.242 0.305 33.137 1.00 84.38 104 ILE A CA 1
ATOM 819 C C . ILE A 1 104 ? -26.205 1.397 33.412 1.00 84.38 104 ILE A C 1
ATOM 821 O O . ILE A 1 104 ? -25.188 1.441 32.716 1.00 84.38 104 ILE A O 1
ATOM 825 N N . VAL A 1 105 ? -26.417 2.233 34.433 1.00 84.00 105 VAL A N 1
ATOM 826 C CA . VAL A 1 105 ? -25.482 3.303 34.820 1.00 84.00 105 VAL A CA 1
ATOM 827 C C . VAL A 1 105 ? -24.111 2.735 35.183 1.00 84.00 105 VAL A C 1
ATOM 829 O O . VAL A 1 105 ? -23.102 3.223 34.683 1.00 84.00 105 VAL A O 1
ATOM 832 N N . LEU A 1 106 ? -24.051 1.661 35.968 1.00 86.88 106 LEU A N 1
ATOM 833 C CA . LEU A 1 106 ? -22.797 1.017 36.357 1.00 86.88 106 LEU A CA 1
ATOM 834 C C . LEU A 1 106 ? -22.051 0.464 35.138 1.00 86.88 106 LEU A C 1
ATOM 836 O O . LEU A 1 106 ? -20.844 0.662 35.008 1.00 86.88 106 LEU A O 1
ATOM 840 N N . SER A 1 107 ? -22.764 -0.153 34.191 1.00 85.94 107 SER A N 1
ATOM 841 C CA . SER A 1 107 ? -22.153 -0.617 32.941 1.00 85.94 107 SER A CA 1
ATOM 842 C C . SER A 1 107 ? -21.597 0.533 32.089 1.00 85.94 107 SER A C 1
ATOM 844 O O . SER A 1 107 ? -20.596 0.352 31.402 1.00 85.94 107 SER A O 1
ATOM 846 N N . LEU A 1 108 ? -22.227 1.714 32.129 1.00 83.00 108 LEU A N 1
ATOM 847 C CA . LEU A 1 108 ? -21.749 2.914 31.438 1.00 83.00 108 LEU A CA 1
ATOM 848 C C . LEU A 1 108 ? -20.516 3.500 32.127 1.00 83.00 108 LEU A C 1
ATOM 850 O O . LEU A 1 108 ? -19.554 3.848 31.449 1.00 83.00 108 LEU A O 1
ATOM 854 N N . LEU A 1 109 ? -20.528 3.580 33.459 1.00 86.19 109 LEU A N 1
ATOM 855 C CA . LEU A 1 109 ? -19.382 4.036 34.246 1.00 86.19 109 LEU A CA 1
ATOM 856 C C . LEU A 1 109 ? -18.164 3.144 34.011 1.00 86.19 109 LEU A C 1
ATOM 858 O O . LEU A 1 109 ? -17.068 3.662 33.826 1.00 86.19 109 LEU A O 1
ATOM 862 N N . LYS A 1 110 ? -18.366 1.825 33.918 1.00 88.62 110 LYS A N 1
ATOM 863 C CA . LYS A 1 110 ? -17.298 0.881 33.581 1.00 88.62 110 LYS A CA 1
ATOM 864 C C . LYS A 1 110 ? -16.698 1.154 32.196 1.00 88.62 110 LYS A C 1
ATOM 866 O O . LYS A 1 110 ? -15.485 1.232 32.074 1.00 88.62 110 LYS A O 1
ATOM 871 N N . GLN A 1 111 ? -17.526 1.386 31.175 1.00 86.88 111 GLN A N 1
ATOM 872 C CA . GLN A 1 111 ? -17.036 1.728 29.829 1.00 86.88 111 GLN A CA 1
ATOM 873 C C . GLN A 1 111 ? -16.306 3.078 29.779 1.00 86.88 111 GLN A C 1
ATOM 875 O O . GLN A 1 111 ? -15.360 3.247 29.013 1.00 86.88 111 GLN A O 1
ATOM 880 N N . LEU A 1 112 ? -16.747 4.057 30.574 1.00 87.06 112 LEU A N 1
ATOM 881 C CA . LEU A 1 112 ? -16.071 5.350 30.677 1.00 87.06 112 LEU A CA 1
ATOM 882 C C . LEU A 1 112 ? -14.726 5.223 31.404 1.00 87.06 112 LEU A C 1
ATOM 884 O O . LEU A 1 112 ? -13.760 5.872 31.011 1.00 87.06 112 LEU A O 1
ATOM 888 N N . GLN A 1 113 ? -14.660 4.370 32.427 1.00 89.62 113 GLN A N 1
ATOM 889 C CA . GLN A 1 113 ? -13.419 4.025 33.109 1.00 89.62 113 GLN A CA 1
ATOM 890 C C . GLN A 1 113 ? -12.444 3.334 32.150 1.00 89.62 113 GLN A C 1
ATOM 892 O O . GLN A 1 113 ? -11.316 3.790 32.037 1.00 89.62 113 GLN A O 1
ATOM 897 N N . GLU A 1 114 ? -12.890 2.312 31.410 1.00 91.56 114 GLU A N 1
ATOM 898 C CA . GLU A 1 114 ? -12.088 1.622 30.385 1.00 91.56 114 GLU A CA 1
ATOM 899 C C . GLU A 1 114 ? -11.535 2.614 29.347 1.00 91.56 114 GLU A C 1
ATOM 901 O O . GLU A 1 114 ? -10.353 2.571 29.015 1.00 91.56 114 GLU A O 1
ATOM 906 N N . PHE A 1 115 ? -12.352 3.575 28.898 1.00 91.69 115 PHE A N 1
ATOM 907 C CA . PHE A 1 115 ? -11.890 4.650 28.017 1.00 91.69 115 PHE A CA 1
ATOM 908 C C . PHE A 1 115 ? -10.807 5.526 28.670 1.00 91.69 115 PHE A C 1
ATOM 910 O O . PHE A 1 115 ? -9.793 5.801 28.034 1.00 91.69 115 PHE A O 1
ATOM 917 N N . SER A 1 116 ? -11.011 5.979 29.913 1.00 90.31 116 SER A N 1
ATOM 918 C CA . SER A 1 116 ? -10.036 6.823 30.624 1.00 90.31 116 SER A CA 1
ATOM 919 C C . SER A 1 116 ? -8.713 6.091 30.822 1.00 90.31 116 SER A C 1
ATOM 921 O O . SER A 1 116 ? -7.663 6.631 30.492 1.00 90.31 116 SER A O 1
ATOM 923 N N . THR A 1 117 ? -8.771 4.838 31.281 1.00 93.00 117 THR A N 1
ATOM 924 C CA . THR A 1 117 ? -7.596 3.988 31.481 1.00 93.00 117 THR A CA 1
ATOM 925 C C . THR A 1 117 ? -6.842 3.774 30.171 1.00 93.00 117 THR A C 1
ATOM 927 O O . THR A 1 117 ? -5.633 3.968 30.144 1.00 93.00 117 THR A O 1
ATOM 930 N N . ALA A 1 118 ? -7.534 3.500 29.061 1.00 93.06 118 ALA A N 1
ATOM 931 C CA . ALA A 1 118 ? -6.887 3.360 27.757 1.00 93.06 118 ALA A CA 1
ATOM 932 C C . ALA A 1 118 ? -6.176 4.652 27.300 1.00 93.06 118 ALA A C 1
ATOM 934 O O . ALA A 1 118 ? -5.095 4.593 26.717 1.00 93.06 118 ALA A O 1
ATOM 935 N N . ILE A 1 119 ? -6.740 5.835 27.576 1.00 91.69 119 ILE A N 1
ATOM 936 C CA . ILE A 1 119 ? -6.087 7.119 27.262 1.00 91.69 119 ILE A CA 1
ATOM 937 C C . ILE A 1 119 ? -4.887 7.388 28.188 1.00 91.69 119 ILE A C 1
ATOM 939 O O . ILE A 1 119 ? -3.865 7.906 27.736 1.00 91.69 119 ILE A O 1
ATOM 943 N N . GLU A 1 120 ? -4.973 7.033 29.468 1.00 91.62 120 GLU A N 1
ATOM 944 C CA . GLU A 1 120 ? -3.857 7.137 30.416 1.00 91.62 120 GLU A CA 1
ATOM 945 C C . GLU A 1 120 ? -2.695 6.218 30.015 1.00 91.62 120 GLU A C 1
ATOM 947 O O . GLU A 1 120 ? -1.560 6.680 29.886 1.00 91.62 120 GLU A O 1
ATOM 952 N N . GLU A 1 121 ? -2.984 4.951 29.716 1.00 93.00 121 GLU A N 1
ATOM 953 C CA . GLU A 1 121 ? -2.004 3.971 29.235 1.00 93.00 121 GLU A CA 1
ATOM 954 C C . GLU A 1 121 ? -1.386 4.391 27.897 1.00 93.00 121 GLU A C 1
ATOM 956 O O . GLU A 1 121 ? -0.172 4.279 27.714 1.00 93.00 121 GLU A O 1
ATOM 961 N N . TYR A 1 122 ? -2.187 4.956 26.988 1.00 94.38 122 TYR A N 1
ATOM 962 C CA . TYR A 1 122 ? -1.698 5.578 25.758 1.00 94.38 122 TYR A CA 1
ATOM 963 C C . TYR A 1 122 ? -0.667 6.679 26.048 1.00 94.38 122 TYR A C 1
ATOM 965 O O . TYR A 1 122 ? 0.404 6.682 25.441 1.00 94.38 122 TYR A O 1
ATOM 973 N N . ASN A 1 123 ? -0.958 7.595 26.979 1.00 90.94 123 ASN A N 1
ATOM 974 C CA . ASN A 1 123 ? -0.056 8.701 27.307 1.00 90.94 123 ASN A CA 1
ATOM 975 C C . ASN A 1 123 ? 1.255 8.190 27.927 1.00 90.94 123 ASN A C 1
ATOM 977 O O . ASN A 1 123 ? 2.330 8.679 27.572 1.00 90.94 123 ASN A O 1
ATOM 981 N N . CYS A 1 124 ? 1.187 7.177 28.797 1.00 90.88 124 CYS A N 1
ATOM 982 C CA . CYS A 1 124 ? 2.369 6.510 29.348 1.00 90.88 124 CYS A CA 1
ATOM 983 C C . CYS A 1 124 ? 3.201 5.829 28.250 1.00 90.88 124 CYS A C 1
ATOM 985 O O . CYS A 1 124 ? 4.405 6.063 28.149 1.00 90.88 124 CYS A O 1
ATOM 987 N N . ALA A 1 125 ? 2.564 5.040 27.381 1.00 90.38 125 ALA A N 1
ATOM 988 C CA . ALA A 1 125 ? 3.239 4.350 26.285 1.00 90.38 125 ALA A CA 1
ATOM 989 C C . ALA A 1 125 ? 3.876 5.330 25.287 1.00 90.38 125 ALA A C 1
ATOM 991 O O . ALA A 1 125 ? 4.976 5.078 24.789 1.00 90.38 125 ALA A O 1
ATOM 992 N N . LEU A 1 126 ? 3.220 6.464 25.020 1.00 89.44 126 LEU A N 1
ATOM 993 C CA . LEU A 1 126 ? 3.751 7.521 24.165 1.00 89.44 126 LEU A CA 1
ATOM 994 C C . LEU A 1 126 ? 4.992 8.179 24.785 1.00 89.44 126 LEU A C 1
ATOM 996 O O . LEU A 1 126 ? 5.988 8.364 24.085 1.00 89.44 126 LEU A O 1
ATOM 1000 N N . ALA A 1 127 ? 4.968 8.478 26.088 1.00 88.69 127 ALA A N 1
ATOM 1001 C CA . ALA A 1 127 ? 6.117 9.035 26.807 1.00 88.69 127 ALA A CA 1
ATOM 1002 C C . ALA A 1 127 ? 7.328 8.083 26.799 1.00 88.69 127 ALA A C 1
ATOM 1004 O O . ALA A 1 127 ? 8.473 8.523 26.707 1.00 88.69 127 ALA A O 1
ATOM 1005 N N . GLU A 1 128 ? 7.077 6.774 26.824 1.00 87.44 128 GLU A N 1
ATOM 1006 C CA . GLU A 1 128 ? 8.102 5.730 26.719 1.00 87.44 128 GLU A CA 1
ATOM 1007 C C . GLU A 1 128 ? 8.536 5.422 25.271 1.00 87.44 128 GLU A C 1
ATOM 1009 O O . GLU A 1 128 ? 9.331 4.507 25.058 1.00 87.44 128 GLU A O 1
ATOM 1014 N N . LYS A 1 129 ? 8.023 6.152 24.265 1.00 85.12 129 LYS A N 1
ATOM 1015 C CA . LYS A 1 129 ? 8.231 5.903 22.821 1.00 85.12 129 LYS A CA 1
ATOM 1016 C C . LYS A 1 129 ? 7.798 4.501 22.350 1.00 85.12 129 LYS A C 1
ATOM 1018 O O . LYS A 1 129 ? 8.212 4.028 21.292 1.00 85.12 129 LYS A O 1
ATOM 1023 N N . LYS A 1 130 ? 6.914 3.828 23.092 1.00 88.38 130 LYS A N 1
ATOM 1024 C CA . LYS A 1 130 ? 6.330 2.528 22.723 1.00 88.38 130 LYS A CA 1
ATOM 1025 C C . LYS A 1 130 ? 5.143 2.728 21.781 1.00 88.38 130 LYS A C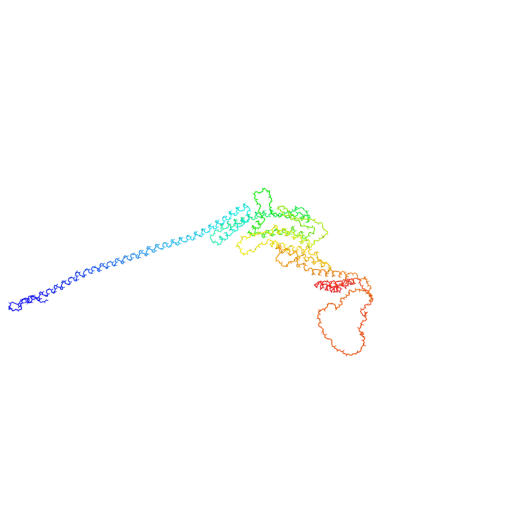 1
ATOM 1027 O O . LYS A 1 130 ? 3.986 2.532 22.152 1.00 88.38 130 LYS A O 1
ATOM 1032 N N . TYR A 1 131 ? 5.429 3.106 20.537 1.00 89.62 131 TYR A N 1
ATOM 1033 C CA . TYR A 1 131 ? 4.400 3.528 19.582 1.00 89.62 131 TYR A CA 1
ATOM 1034 C C . TYR A 1 131 ? 3.353 2.465 19.238 1.00 89.62 131 TYR A C 1
ATOM 1036 O O . TYR A 1 131 ? 2.182 2.801 19.076 1.00 89.62 131 TYR A O 1
ATOM 1044 N N . VAL A 1 132 ? 3.740 1.190 19.151 1.00 89.06 132 VAL A N 1
ATOM 1045 C CA . VAL A 1 132 ? 2.792 0.099 18.865 1.00 89.06 132 VAL A CA 1
ATOM 1046 C C . VAL A 1 132 ? 1.792 -0.060 20.009 1.00 89.06 132 VAL A C 1
ATOM 1048 O O . VAL A 1 132 ? 0.591 -0.133 19.765 1.00 89.06 132 VAL A O 1
ATOM 1051 N N . ALA A 1 133 ? 2.274 -0.063 21.255 1.00 89.12 133 ALA A N 1
ATOM 1052 C CA . ALA A 1 133 ? 1.413 -0.137 22.431 1.00 89.12 133 ALA A CA 1
ATOM 1053 C C . ALA A 1 133 ? 0.483 1.082 22.501 1.00 89.12 133 ALA A C 1
ATOM 1055 O O . ALA A 1 133 ? -0.728 0.916 22.620 1.00 89.12 133 ALA A O 1
ATOM 1056 N N . ALA A 1 134 ? 1.019 2.293 22.307 1.00 92.25 134 ALA A N 1
ATOM 1057 C CA . ALA A 1 134 ? 0.218 3.514 22.265 1.00 92.25 134 ALA A CA 1
ATOM 1058 C C . ALA A 1 134 ? -0.883 3.439 21.185 1.00 92.25 134 ALA A C 1
ATOM 1060 O O . ALA A 1 134 ? -2.051 3.698 21.468 1.00 92.25 134 ALA A O 1
ATOM 1061 N N . ALA A 1 135 ? -0.556 3.005 19.964 1.00 91.44 135 ALA A N 1
ATOM 1062 C CA . ALA A 1 135 ? -1.544 2.844 18.898 1.00 91.44 135 ALA A CA 1
ATOM 1063 C C . ALA A 1 135 ? -2.646 1.823 19.253 1.00 91.44 135 ALA A C 1
ATOM 1065 O O . ALA A 1 135 ? -3.815 2.074 18.957 1.00 91.44 135 ALA A O 1
ATOM 1066 N N . ARG A 1 136 ? -2.303 0.710 19.924 1.00 91.50 136 ARG A N 1
ATOM 1067 C CA . ARG A 1 136 ? -3.276 -0.295 20.399 1.00 91.50 136 ARG A CA 1
ATOM 1068 C C . ARG A 1 136 ? -4.218 0.273 21.463 1.00 91.50 136 ARG A C 1
ATOM 1070 O O . ARG A 1 136 ? -5.430 0.139 21.311 1.00 91.50 136 ARG A O 1
ATOM 1077 N N . HIS A 1 137 ? -3.693 0.963 22.477 1.00 91.88 137 HIS A N 1
ATOM 1078 C CA . HIS A 1 137 ? -4.519 1.597 23.513 1.00 91.88 137 HIS A CA 1
ATOM 1079 C C . HIS A 1 137 ? -5.460 2.661 22.924 1.00 91.88 137 HIS A C 1
ATOM 1081 O O . HIS A 1 137 ? -6.628 2.756 23.304 1.00 91.88 137 HIS A O 1
ATOM 1087 N N . LEU A 1 138 ? -5.005 3.417 21.918 1.00 91.81 138 LEU A N 1
ATOM 1088 C CA . LEU A 1 138 ? -5.862 4.378 21.222 1.00 91.81 138 LEU A CA 1
ATOM 1089 C C . LEU A 1 138 ? -6.974 3.691 20.402 1.00 91.81 138 LEU A C 1
ATOM 1091 O O . LEU A 1 138 ? -8.106 4.182 20.354 1.00 91.81 138 LEU A O 1
ATOM 1095 N N . GLU A 1 139 ? -6.684 2.546 19.778 1.00 92.00 139 GLU A N 1
ATOM 1096 C CA . GLU A 1 139 ? -7.692 1.727 19.093 1.00 92.00 139 GLU A CA 1
ATOM 1097 C C . GLU A 1 139 ? -8.735 1.174 20.082 1.00 92.00 139 GLU A C 1
ATOM 1099 O O . GLU A 1 139 ? -9.938 1.188 19.803 1.00 92.00 139 GLU A O 1
ATOM 1104 N N . GLU A 1 140 ? -8.300 0.733 21.262 1.00 90.56 140 GLU A N 1
ATOM 1105 C CA . GLU A 1 140 ? -9.173 0.269 22.340 1.00 90.56 140 GLU A CA 1
ATOM 1106 C C . GLU A 1 140 ? -10.089 1.385 22.861 1.00 90.56 140 GLU A C 1
ATOM 1108 O O . GLU A 1 140 ? -11.311 1.203 22.925 1.00 90.56 140 GLU A O 1
ATOM 1113 N N . ALA A 1 141 ? -9.549 2.585 23.096 1.00 91.81 141 ALA A N 1
ATOM 1114 C CA . ALA A 1 141 ? -10.344 3.770 23.418 1.00 91.81 141 ALA A CA 1
ATOM 1115 C C . ALA A 1 141 ? -11.381 4.073 22.314 1.00 91.81 141 ALA A C 1
ATOM 1117 O O . ALA A 1 141 ? -12.538 4.414 22.591 1.00 91.81 141 ALA A O 1
ATOM 1118 N N . GLN A 1 142 ? -11.019 3.880 21.039 1.00 90.25 142 GLN A N 1
ATOM 1119 C CA . GLN A 1 142 ? -11.944 4.040 19.915 1.00 90.25 142 GLN A CA 1
ATOM 1120 C C . GLN A 1 142 ? -13.056 2.981 19.905 1.00 90.25 142 GLN A C 1
ATOM 1122 O O . GLN A 1 142 ? -14.208 3.314 19.598 1.00 90.25 142 GLN A O 1
ATOM 1127 N N . LYS A 1 143 ? -12.750 1.722 20.240 1.00 89.44 143 LYS A N 1
ATOM 1128 C CA . LYS A 1 143 ? -13.744 0.643 20.393 1.00 89.44 143 LYS A CA 1
ATOM 1129 C C . LYS A 1 143 ? -14.715 0.966 21.533 1.00 89.44 143 LYS A C 1
ATOM 1131 O O . LYS A 1 143 ? -15.928 0.921 21.310 1.00 89.44 143 LYS A O 1
ATOM 1136 N N . CYS A 1 144 ? -14.211 1.409 22.685 1.00 87.62 144 CYS A N 1
ATOM 1137 C CA . CYS A 1 144 ? -15.029 1.848 23.821 1.00 87.62 144 CYS A CA 1
ATOM 1138 C C . CYS A 1 144 ? -15.979 2.989 23.427 1.00 87.62 144 CYS A C 1
ATOM 1140 O O . CYS A 1 144 ? -17.186 2.923 23.670 1.00 87.62 144 CYS A O 1
ATOM 1142 N N . LEU A 1 145 ? -15.477 3.999 22.706 1.00 86.94 145 LEU A N 1
ATOM 1143 C CA . LEU A 1 145 ? -16.298 5.115 22.233 1.00 86.94 145 LEU A CA 1
ATOM 1144 C C . LEU A 1 145 ? -17.382 4.677 21.230 1.00 86.94 145 LEU A C 1
ATOM 1146 O O . LEU A 1 145 ? -18.490 5.219 21.243 1.00 86.94 145 LEU A O 1
ATOM 1150 N N . LYS A 1 146 ? -17.103 3.697 20.358 1.00 86.94 146 LYS A N 1
ATOM 1151 C CA . LYS A 1 146 ? -18.111 3.120 19.445 1.00 86.94 146 LYS A CA 1
ATOM 1152 C C . LYS A 1 146 ? -19.224 2.406 20.219 1.00 86.94 146 LYS A C 1
ATOM 1154 O O . LYS A 1 146 ? -20.396 2.584 19.886 1.00 86.94 146 LYS A O 1
ATOM 1159 N N . LEU A 1 147 ? -18.878 1.661 21.271 1.00 85.19 147 LEU A N 1
ATOM 1160 C CA . LEU A 1 147 ? -19.858 1.019 22.150 1.00 85.19 147 LEU A CA 1
ATOM 1161 C C . LEU A 1 147 ? -20.719 2.059 22.882 1.00 85.19 147 LEU A C 1
ATOM 1163 O O . LEU A 1 147 ? -21.942 1.924 22.893 1.00 85.19 147 LEU A O 1
ATOM 1167 N N . LEU A 1 148 ? -20.118 3.137 23.393 1.00 82.06 148 LEU A N 1
ATOM 1168 C CA . LEU A 1 148 ? -20.845 4.244 24.028 1.00 82.06 148 LEU A CA 1
ATOM 1169 C C . LEU A 1 148 ? -21.810 4.943 23.054 1.00 82.06 148 LEU A C 1
ATOM 1171 O O . LEU A 1 148 ? -22.955 5.204 23.415 1.00 82.06 148 LEU A O 1
ATOM 1175 N N . LYS A 1 149 ? -21.400 5.170 21.796 1.00 81.88 149 LYS A N 1
ATOM 1176 C CA . LYS A 1 149 ? -22.256 5.747 20.737 1.00 81.88 149 LYS A CA 1
ATOM 1177 C C . LYS A 1 149 ? -23.490 4.905 20.418 1.00 81.88 149 LYS A C 1
ATOM 1179 O O . LYS A 1 149 ? -24.523 5.458 20.054 1.00 81.88 149 LYS A O 1
ATOM 1184 N N . SER A 1 150 ? -23.386 3.580 20.523 1.00 80.06 150 SER A N 1
ATOM 1185 C CA . SER A 1 150 ? -24.506 2.675 20.235 1.00 80.06 150 SER A CA 1
ATOM 1186 C C . SER A 1 150 ? -25.620 2.740 21.291 1.00 80.06 150 SER A C 1
ATOM 1188 O O . SER A 1 150 ? -26.765 2.374 21.018 1.00 80.06 150 SER A O 1
ATOM 1190 N N . ARG A 1 151 ? -25.314 3.247 22.492 1.00 73.44 151 ARG A N 1
ATOM 1191 C CA . ARG A 1 151 ? -26.260 3.357 23.605 1.00 73.44 151 ARG A CA 1
ATOM 1192 C C . ARG A 1 151 ? -26.965 4.717 23.555 1.00 73.44 151 ARG A C 1
ATOM 1194 O O . ARG A 1 151 ? -26.332 5.762 23.628 1.00 73.44 151 ARG A O 1
ATOM 1201 N N . LYS A 1 152 ? -28.302 4.722 23.494 1.00 62.31 152 LYS A N 1
ATOM 1202 C CA . LYS A 1 152 ? -29.146 5.936 23.361 1.00 62.31 152 LYS A CA 1
ATOM 1203 C C . LYS A 1 152 ? -29.158 6.878 24.585 1.00 62.31 152 LYS A C 1
ATOM 1205 O O . LYS A 1 152 ? -29.949 7.813 24.609 1.00 62.31 152 LYS A O 1
ATOM 1210 N N . CYS A 1 153 ? -28.339 6.631 25.606 1.00 59.56 153 CYS A N 1
ATOM 1211 C CA . CYS A 1 153 ? -28.486 7.227 26.940 1.00 59.56 153 CYS A CA 1
ATOM 1212 C C . CYS A 1 153 ? -27.434 8.304 27.281 1.00 59.56 153 CYS A C 1
ATOM 1214 O O . CYS A 1 153 ? -27.327 8.692 28.440 1.00 59.56 153 CYS A O 1
ATOM 1216 N N . PHE A 1 154 ? -26.630 8.762 26.312 1.00 64.19 154 PHE A N 1
ATOM 1217 C CA . PHE A 1 154 ? -25.493 9.652 26.574 1.00 64.19 154 PHE A CA 1
ATOM 1218 C C . PHE A 1 154 ? -25.764 11.109 26.184 1.00 64.19 154 PHE A C 1
ATOM 1220 O O . PHE A 1 154 ? -26.361 11.381 25.140 1.00 64.19 154 PHE A O 1
ATOM 1227 N N . ASP A 1 155 ? -25.258 12.050 26.987 1.00 72.06 155 ASP A N 1
ATOM 1228 C CA . ASP A 1 155 ? -25.234 13.463 26.611 1.00 72.06 155 ASP A CA 1
ATOM 1229 C C . ASP A 1 155 ? -24.335 13.640 25.378 1.00 72.06 155 ASP A C 1
ATOM 1231 O O . ASP A 1 155 ? -23.131 13.353 25.394 1.00 72.06 155 ASP A O 1
ATOM 1235 N N . LEU A 1 156 ? -24.932 14.145 24.298 1.00 73.00 156 LEU A N 1
ATOM 1236 C CA . LEU A 1 156 ? -24.243 14.473 23.055 1.00 73.00 156 LEU A CA 1
ATOM 1237 C C . LEU A 1 156 ? -23.038 15.392 23.294 1.00 73.00 156 LEU A C 1
ATOM 1239 O O . LEU A 1 156 ? -22.081 15.329 22.525 1.00 73.00 156 LEU A O 1
ATOM 1243 N N . LYS A 1 157 ? -23.053 16.234 24.337 1.00 82.19 157 LYS A N 1
ATOM 1244 C CA . LYS A 1 157 ? -21.919 17.099 24.692 1.00 82.19 157 LYS A CA 1
ATOM 1245 C C . LYS A 1 157 ? -20.722 16.303 25.198 1.00 82.19 157 LYS A C 1
ATOM 1247 O O . LYS A 1 157 ? -19.632 16.490 24.670 1.00 82.19 157 LYS A O 1
ATOM 1252 N N . MET A 1 158 ? -20.909 15.389 26.151 1.00 80.75 158 MET A N 1
ATOM 1253 C CA . MET A 1 158 ? -19.806 14.559 26.651 1.00 80.75 158 MET A CA 1
ATOM 1254 C C . MET A 1 158 ? -19.244 13.658 25.553 1.00 80.75 158 MET A C 1
ATOM 1256 O O . MET A 1 158 ? -18.032 13.542 25.404 1.00 80.75 158 MET A O 1
ATOM 1260 N N . LEU A 1 159 ? -20.115 13.073 24.729 1.00 82.50 159 LEU A N 1
ATOM 1261 C CA . LEU A 1 159 ? -19.690 12.232 23.614 1.00 82.50 159 LEU A CA 1
ATOM 1262 C C . LEU A 1 159 ? -18.890 13.021 22.565 1.00 82.50 159 LEU A C 1
ATOM 1264 O O . LEU A 1 159 ? -17.917 12.502 22.015 1.00 82.50 159 LEU A O 1
ATOM 1268 N N . LYS A 1 160 ? -19.263 14.286 22.321 1.00 84.94 160 LYS A N 1
ATOM 1269 C CA . LYS A 1 160 ? -18.474 15.216 21.502 1.00 84.94 160 LYS A CA 1
ATOM 1270 C C . LYS A 1 160 ? -17.112 15.491 22.132 1.00 84.94 160 LYS A C 1
ATOM 1272 O O . LYS A 1 160 ? -16.118 15.350 21.425 1.00 84.94 160 LYS A O 1
ATOM 1277 N N . SER A 1 161 ? -17.049 15.799 23.427 1.00 87.50 161 SER A N 1
ATOM 1278 C CA . SER A 1 161 ? -15.781 16.039 24.128 1.00 87.50 161 SER A CA 1
ATOM 1279 C C . SER A 1 161 ? -14.843 14.832 24.052 1.00 87.50 161 SER A C 1
ATOM 1281 O O . SER A 1 161 ? -13.703 14.986 23.634 1.00 87.50 161 SER A O 1
ATOM 1283 N N . LEU A 1 162 ? -15.335 13.619 24.335 1.00 88.00 162 LEU A N 1
ATOM 1284 C CA . LEU A 1 162 ? -14.540 12.385 24.234 1.00 88.00 162 LEU A CA 1
ATOM 1285 C C . LEU A 1 162 ? -14.079 12.108 22.796 1.00 88.00 162 LEU A C 1
ATOM 1287 O O . LEU A 1 162 ? -12.954 11.672 22.567 1.00 88.00 162 LEU A O 1
ATOM 1291 N N . SER A 1 163 ? -14.929 12.382 21.802 1.00 88.12 163 SER A N 1
ATOM 1292 C CA . SER A 1 163 ? -14.540 12.230 20.396 1.00 88.12 163 SER A CA 1
ATOM 1293 C C . SER A 1 163 ? -13.488 13.248 19.953 1.00 88.12 163 SER A C 1
ATOM 1295 O O . SER A 1 163 ? -12.625 12.920 19.136 1.00 88.12 163 SER A O 1
ATOM 1297 N N . MET A 1 164 ? -13.550 14.466 20.493 1.00 90.12 164 MET A N 1
ATOM 1298 C CA . MET A 1 164 ? -12.566 15.506 20.232 1.00 90.12 164 MET A CA 1
ATOM 1299 C C . MET A 1 164 ? -11.233 15.145 20.877 1.00 90.12 164 MET A C 1
ATOM 1301 O O . MET A 1 164 ? -10.218 15.210 20.194 1.00 90.12 164 MET A O 1
ATOM 1305 N N . GLU A 1 165 ? -11.250 14.655 22.116 1.00 89.69 165 GLU A N 1
ATOM 1306 C CA . GLU A 1 165 ? -10.059 14.152 22.801 1.00 89.69 165 GLU A CA 1
ATOM 1307 C C . GLU A 1 165 ? -9.395 13.018 22.013 1.00 89.69 165 GLU A C 1
ATOM 1309 O O . GLU A 1 165 ? -8.213 13.094 21.702 1.00 89.69 165 GLU A O 1
ATOM 1314 N N . LEU A 1 166 ? -10.162 12.017 21.563 1.00 90.94 166 LEU A N 1
ATOM 1315 C CA . LEU A 1 166 ? -9.619 10.929 20.739 1.00 90.94 166 LEU A CA 1
ATOM 1316 C C . LEU A 1 166 ? -9.006 11.451 19.433 1.00 90.94 166 LEU A C 1
ATOM 1318 O O . LEU A 1 166 ? -7.962 10.974 18.997 1.00 90.94 166 LEU A O 1
ATOM 1322 N N . THR A 1 167 ? -9.632 12.454 18.815 1.00 91.38 167 THR A N 1
ATOM 1323 C CA . THR A 1 167 ? -9.095 13.087 17.604 1.00 91.38 167 THR A CA 1
ATOM 1324 C C . THR A 1 167 ? -7.782 13.815 17.894 1.00 91.38 167 THR A C 1
ATOM 1326 O O . THR A 1 167 ? -6.837 13.670 17.123 1.00 91.38 167 THR A O 1
ATOM 1329 N N . ILE A 1 168 ? -7.701 14.555 19.004 1.00 93.12 168 ILE A N 1
ATOM 1330 C CA . ILE A 1 168 ? -6.483 15.242 19.450 1.00 93.12 168 ILE A CA 1
ATOM 1331 C C . ILE A 1 168 ? -5.376 14.219 19.702 1.00 93.12 168 ILE A C 1
ATOM 1333 O O . ILE A 1 168 ? -4.288 14.368 19.152 1.00 93.12 168 ILE A O 1
ATOM 1337 N N . GLN A 1 169 ? -5.662 13.144 20.439 1.00 91.69 169 GLN A N 1
ATOM 1338 C CA . GLN A 1 169 ? -4.668 12.113 20.725 1.00 91.69 169 GLN A CA 1
ATOM 1339 C C . GLN A 1 169 ? -4.235 11.357 19.467 1.00 91.69 169 GLN A C 1
ATOM 1341 O O . GLN A 1 169 ? -3.043 11.131 19.277 1.00 91.69 169 GLN A O 1
ATOM 1346 N N . LYS A 1 170 ? -5.150 11.074 18.527 1.00 91.94 170 LYS A N 1
ATOM 1347 C CA . LYS A 1 170 ? -4.775 10.526 17.212 1.00 91.94 170 LYS A CA 1
ATOM 1348 C C . LYS A 1 170 ? -3.813 11.459 16.473 1.00 91.94 170 LYS A C 1
ATOM 1350 O O . LYS A 1 170 ? -2.829 10.988 15.914 1.00 91.94 170 LYS A O 1
ATOM 1355 N N . GLN A 1 171 ? -4.064 12.766 16.463 1.00 92.62 171 GLN A N 1
ATOM 1356 C CA . GLN A 1 171 ? -3.148 13.711 15.817 1.00 92.62 171 GLN A CA 1
ATOM 1357 C C . GLN A 1 171 ? -1.808 13.818 16.550 1.00 92.62 171 GLN A C 1
ATOM 1359 O O . GLN A 1 171 ? -0.773 13.927 15.900 1.00 92.62 171 GLN A O 1
ATOM 1364 N N . ASN A 1 172 ? -1.815 13.721 17.878 1.00 92.38 172 ASN A N 1
ATOM 1365 C CA . ASN A 1 172 ? -0.616 13.760 18.705 1.00 92.38 172 ASN A CA 1
ATOM 1366 C C . ASN A 1 172 ? 0.335 12.589 18.390 1.00 92.38 172 ASN A C 1
ATOM 1368 O O . ASN A 1 172 ? 1.497 12.803 18.045 1.00 92.38 172 ASN A O 1
ATOM 1372 N N . ILE A 1 173 ? -0.164 11.346 18.386 1.00 92.25 173 ILE A N 1
ATOM 1373 C CA . ILE A 1 173 ? 0.668 10.195 18.001 1.00 92.25 173 ILE A CA 1
ATOM 1374 C C . ILE A 1 173 ? 1.115 10.275 16.538 1.00 92.25 173 ILE A C 1
ATOM 1376 O O . ILE A 1 173 ? 2.255 9.940 16.239 1.00 92.25 173 ILE A O 1
ATOM 1380 N N . LEU A 1 174 ? 0.267 10.756 15.621 1.00 91.12 174 LEU A N 1
ATOM 1381 C CA . LEU A 1 174 ? 0.649 10.915 14.213 1.00 91.12 174 LEU A CA 1
ATOM 1382 C C . LEU A 1 174 ? 1.736 11.971 14.008 1.00 91.12 174 LEU A C 1
ATOM 1384 O O . LEU A 1 174 ? 2.560 11.811 13.106 1.00 91.12 174 LEU A O 1
ATOM 1388 N N . TYR A 1 175 ? 1.744 13.024 14.825 1.00 92.19 175 TYR A N 1
ATOM 1389 C CA . TYR A 1 175 ? 2.809 14.018 14.841 1.00 92.19 175 TYR A CA 1
ATOM 1390 C C . TYR A 1 175 ? 4.134 13.366 15.249 1.00 92.19 175 TYR A C 1
ATOM 1392 O O . TYR A 1 175 ? 5.081 13.392 14.465 1.00 92.19 175 TYR A O 1
ATOM 1400 N N . HIS A 1 176 ? 4.169 12.676 16.392 1.00 89.00 176 HIS A N 1
ATOM 1401 C CA . HIS A 1 176 ? 5.377 11.993 16.865 1.00 89.00 176 HIS A CA 1
ATOM 1402 C C . HIS A 1 176 ? 5.858 10.894 15.911 1.00 89.00 176 HIS A C 1
ATOM 1404 O O . HIS A 1 176 ? 7.039 10.831 15.584 1.00 89.00 176 HIS A O 1
ATOM 1410 N N . LEU A 1 177 ? 4.950 10.065 15.390 1.00 89.31 177 LEU A N 1
ATOM 1411 C CA . LEU A 1 177 ? 5.281 9.071 14.366 1.00 89.31 177 LEU A CA 1
ATOM 1412 C C . LEU A 1 177 ? 5.809 9.726 13.085 1.00 89.31 177 LEU A C 1
ATOM 1414 O O . LEU A 1 177 ? 6.664 9.163 12.408 1.00 89.31 177 LEU A O 1
ATOM 1418 N N . GLY A 1 178 ? 5.293 10.904 12.730 1.00 87.12 178 GLY A N 1
ATOM 1419 C CA . GLY A 1 178 ? 5.775 11.696 11.606 1.00 87.12 178 GLY A CA 1
ATOM 1420 C C . GLY A 1 178 ? 7.199 12.210 11.815 1.00 87.12 178 GLY A C 1
ATOM 1421 O O . GLY A 1 178 ? 7.999 12.129 10.885 1.00 87.12 178 GLY A O 1
ATOM 1422 N N . GLU A 1 179 ? 7.522 12.691 13.016 1.00 87.25 179 GLU A N 1
ATOM 1423 C CA . GLU A 1 179 ? 8.881 13.102 13.384 1.00 87.25 179 GLU A CA 1
ATOM 1424 C C . GLU A 1 179 ? 9.852 11.918 13.335 1.00 87.25 179 GLU A C 1
ATOM 1426 O O . GLU A 1 179 ? 10.914 12.019 12.726 1.00 87.25 179 GLU A O 1
ATOM 1431 N N . GLU A 1 180 ? 9.482 10.772 13.910 1.00 86.12 180 GLU A N 1
ATOM 1432 C CA . GLU A 1 180 ? 10.326 9.572 13.873 1.00 86.12 180 GLU A CA 1
ATOM 1433 C C . GLU A 1 180 ? 10.484 9.029 12.449 1.00 86.12 180 GLU A C 1
ATOM 1435 O O . GLU A 1 180 ? 11.588 8.685 12.036 1.00 86.12 180 GLU A O 1
ATOM 1440 N N . TRP A 1 181 ? 9.425 9.052 11.637 1.00 87.62 181 TRP A N 1
ATOM 1441 C CA . TRP A 1 181 ? 9.514 8.718 10.214 1.00 87.62 181 TRP A CA 1
ATOM 1442 C C . TRP A 1 181 ? 10.518 9.605 9.468 1.00 87.62 181 TRP A C 1
ATOM 1444 O O . TRP A 1 181 ? 11.306 9.102 8.671 1.00 87.62 181 TRP A O 1
ATOM 1454 N N . GLN A 1 182 ? 10.522 10.913 9.738 1.00 85.50 182 GLN A N 1
ATOM 1455 C CA . GLN A 1 182 ? 11.472 11.849 9.130 1.00 85.50 182 GLN A CA 1
ATOM 1456 C C . GLN A 1 182 ? 12.914 11.627 9.599 1.00 85.50 182 GLN A C 1
ATOM 1458 O O . GLN A 1 182 ? 13.836 11.916 8.843 1.00 85.50 182 GLN A O 1
ATOM 1463 N N . LYS A 1 183 ? 13.125 11.111 10.816 1.00 84.25 183 LYS A N 1
ATOM 1464 C CA . LYS A 1 183 ? 14.457 10.724 11.312 1.00 84.25 183 LYS A CA 1
ATOM 1465 C C . LYS A 1 183 ? 14.943 9.412 10.695 1.00 84.25 183 LYS A C 1
ATOM 1467 O O . LYS A 1 183 ? 16.137 9.255 10.449 1.00 84.25 183 LYS A O 1
ATOM 1472 N N . LEU A 1 184 ? 14.025 8.476 10.458 1.00 81.38 184 LEU A N 1
ATOM 1473 C CA . LEU A 1 184 ? 14.333 7.155 9.915 1.00 81.38 184 LEU A CA 1
ATOM 1474 C C . LEU A 1 184 ? 14.548 7.175 8.398 1.00 81.38 184 LEU A C 1
ATOM 1476 O O . LEU A 1 184 ? 15.384 6.431 7.892 1.00 81.38 184 LEU A O 1
ATOM 1480 N N . ILE A 1 185 ? 13.816 8.029 7.681 1.00 85.50 185 ILE A N 1
ATOM 1481 C CA . ILE A 1 185 ? 13.915 8.197 6.229 1.00 85.50 185 ILE A CA 1
ATOM 1482 C C . ILE A 1 185 ? 14.228 9.659 5.931 1.00 85.50 185 ILE A C 1
ATOM 1484 O O . ILE A 1 185 ? 13.335 10.508 5.851 1.00 85.50 185 ILE A O 1
ATOM 1488 N N . VAL A 1 186 ? 15.516 9.944 5.746 1.00 85.62 186 VAL A N 1
ATOM 1489 C CA . VAL A 1 186 ? 16.005 11.301 5.492 1.00 85.62 186 VAL A CA 1
ATOM 1490 C C . VAL A 1 186 ? 16.282 11.471 4.006 1.00 85.62 186 VAL A C 1
ATOM 1492 O O . VAL A 1 186 ? 17.066 10.735 3.406 1.00 85.62 186 VAL A O 1
ATOM 1495 N N . TRP A 1 187 ? 15.661 12.494 3.427 1.00 86.38 187 TRP A N 1
ATOM 1496 C CA . TRP A 1 187 ? 15.958 12.957 2.079 1.00 86.38 187 TRP A CA 1
ATOM 1497 C C . TRP A 1 187 ? 16.896 14.155 2.157 1.00 86.38 187 TRP A C 1
ATOM 1499 O O . TRP A 1 187 ? 16.538 15.183 2.738 1.00 86.38 187 TRP A O 1
ATOM 1509 N N . LYS A 1 188 ? 18.081 14.048 1.559 1.00 82.81 188 LYS A N 1
ATOM 1510 C CA . LYS A 1 188 ? 18.955 15.204 1.360 1.00 82.81 188 LYS A CA 1
ATOM 1511 C C . LYS A 1 188 ? 18.776 15.716 -0.054 1.00 82.81 188 LYS A C 1
ATOM 1513 O O . LYS A 1 188 ? 18.966 14.972 -1.011 1.00 82.81 188 LYS A O 1
ATOM 1518 N N . PHE A 1 189 ? 18.400 16.987 -0.154 1.00 79.44 189 PHE A N 1
ATOM 1519 C CA . PHE A 1 189 ? 18.264 17.693 -1.419 1.00 79.44 189 PHE A CA 1
ATOM 1520 C C . PHE A 1 189 ? 19.322 18.800 -1.531 1.00 79.44 189 PHE A C 1
ATOM 1522 O O . PHE A 1 189 ? 19.698 19.390 -0.512 1.00 79.44 189 PHE A O 1
ATOM 1529 N N . PRO A 1 190 ? 19.754 19.128 -2.757 1.00 68.69 190 PRO A N 1
ATOM 1530 C CA . PRO A 1 190 ? 20.590 20.290 -3.031 1.00 68.69 190 PRO A CA 1
ATOM 1531 C C . PRO A 1 190 ? 19.955 21.602 -2.537 1.00 68.69 190 PRO A C 1
ATOM 1533 O O . PRO A 1 190 ? 18.728 21.750 -2.589 1.00 68.69 190 PRO A O 1
ATOM 1536 N N . PRO A 1 191 ? 20.755 22.610 -2.142 1.00 63.53 191 PRO A N 1
ATOM 1537 C CA . PRO A 1 191 ? 20.253 23.968 -1.969 1.00 63.53 191 PRO A CA 1
ATOM 1538 C C . PRO A 1 191 ? 19.761 24.526 -3.316 1.00 63.53 191 PRO A C 1
ATOM 1540 O O . PRO A 1 191 ? 20.449 24.419 -4.326 1.00 63.53 191 PRO A O 1
ATOM 1543 N N . ALA A 1 192 ? 18.576 25.144 -3.323 1.00 56.50 192 ALA A N 1
ATOM 1544 C CA . ALA A 1 192 ? 17.836 25.589 -4.512 1.00 56.50 192 ALA A CA 1
ATOM 1545 C C . ALA A 1 192 ? 18.456 26.799 -5.253 1.00 56.50 192 ALA A C 1
ATOM 1547 O O . ALA A 1 192 ? 17.799 27.822 -5.441 1.00 56.50 192 ALA A O 1
ATOM 1548 N N . LYS A 1 193 ? 19.728 26.717 -5.654 1.00 54.84 193 LYS A N 1
ATOM 1549 C CA . LYS A 1 193 ? 20.397 27.717 -6.495 1.00 54.84 193 LYS A CA 1
ATOM 1550 C C . LYS A 1 193 ? 20.768 27.094 -7.832 1.00 54.84 193 LYS A C 1
ATOM 1552 O O . LYS A 1 193 ? 21.620 26.216 -7.835 1.00 54.84 193 LYS A O 1
ATOM 1557 N N . ASP A 1 194 ? 20.132 27.562 -8.909 1.00 51.56 194 ASP A N 1
ATOM 1558 C CA . ASP A 1 194 ? 20.458 27.380 -10.338 1.00 51.56 194 ASP A CA 1
ATOM 1559 C C . ASP A 1 194 ? 21.507 26.295 -10.647 1.00 51.56 194 ASP A C 1
ATOM 1561 O O . ASP A 1 194 ? 22.606 26.580 -11.116 1.00 51.56 194 ASP A O 1
ATOM 1565 N N . THR A 1 195 ? 21.179 25.040 -10.341 1.00 55.66 195 THR A N 1
ATOM 1566 C CA . THR A 1 195 ? 22.040 23.874 -10.579 1.00 55.66 195 THR A CA 1
ATOM 1567 C C . THR A 1 195 ? 21.419 23.055 -11.700 1.00 55.66 195 THR A C 1
ATOM 1569 O O . THR A 1 195 ? 20.192 22.945 -11.793 1.00 55.66 195 THR A O 1
ATOM 1572 N N . SER A 1 196 ? 22.247 22.499 -12.583 1.00 67.56 196 SER A N 1
ATOM 1573 C CA . SER A 1 196 ? 21.760 21.667 -13.685 1.00 67.56 196 SER A CA 1
ATOM 1574 C C . SER A 1 196 ? 20.973 20.457 -13.153 1.00 67.56 196 SER A C 1
ATOM 1576 O O . SER A 1 196 ? 21.220 19.976 -12.046 1.00 67.56 196 SER A O 1
ATOM 1578 N N . ALA A 1 197 ? 20.029 19.926 -13.940 1.00 68.88 197 ALA A N 1
ATOM 1579 C CA . ALA A 1 197 ? 19.210 18.778 -13.525 1.00 68.88 197 ALA A CA 1
ATOM 1580 C C . ALA A 1 197 ? 20.058 17.562 -13.090 1.00 68.88 197 ALA A C 1
ATOM 1582 O O . ALA A 1 197 ? 19.660 16.826 -12.189 1.00 68.88 197 ALA A O 1
ATOM 1583 N N . LEU A 1 198 ? 21.245 17.390 -13.684 1.00 69.94 198 LEU A N 1
ATOM 1584 C CA . LEU A 1 198 ? 22.196 16.333 -13.341 1.00 69.94 198 LEU A CA 1
ATOM 1585 C C . LEU A 1 198 ? 22.872 16.573 -11.980 1.00 69.94 198 LEU A C 1
ATOM 1587 O O . LEU A 1 198 ? 22.969 15.649 -11.178 1.00 69.94 198 LEU A O 1
ATOM 1591 N N . GLU A 1 199 ? 23.299 17.803 -11.684 1.00 69.56 199 GLU A N 1
ATOM 1592 C CA . GLU A 1 199 ? 23.903 18.154 -10.388 1.00 69.56 199 GLU A CA 1
ATOM 1593 C C . GLU A 1 199 ? 22.899 18.034 -9.239 1.00 69.56 199 GLU A C 1
ATOM 1595 O O . GLU A 1 199 ? 23.260 17.574 -8.156 1.00 69.56 199 GLU A O 1
ATOM 1600 N N . LEU A 1 200 ? 21.628 18.373 -9.491 1.00 75.56 200 LEU A N 1
ATOM 1601 C CA . LEU A 1 200 ? 20.557 18.165 -8.518 1.00 75.56 200 LEU A CA 1
ATOM 1602 C C . LEU A 1 200 ? 20.376 16.674 -8.193 1.00 75.56 200 LEU A C 1
ATOM 1604 O O . LEU A 1 200 ? 20.191 16.313 -7.031 1.00 75.56 200 LEU A O 1
ATOM 1608 N N . CYS A 1 201 ? 20.462 15.804 -9.206 1.00 76.12 201 CYS A N 1
ATOM 1609 C CA . CYS A 1 201 ? 20.391 14.359 -9.005 1.00 76.12 201 CYS A CA 1
ATOM 1610 C C . CYS A 1 201 ? 21.606 13.852 -8.220 1.00 76.12 201 CYS A C 1
ATOM 1612 O O . CYS A 1 201 ? 21.425 13.160 -7.232 1.00 76.12 201 CYS A O 1
ATOM 1614 N N . LEU A 1 202 ? 22.832 14.246 -8.574 1.00 78.62 202 LEU A N 1
ATOM 1615 C CA . LEU A 1 202 ? 24.054 13.765 -7.905 1.00 78.62 202 LEU A CA 1
ATOM 1616 C C . LEU A 1 202 ? 24.140 14.120 -6.415 1.00 78.62 202 LEU A C 1
ATOM 1618 O O . LEU A 1 202 ? 24.755 13.390 -5.647 1.00 78.62 202 LEU A O 1
ATOM 1622 N N . GLN A 1 203 ? 23.521 15.224 -6.002 1.00 76.50 203 GLN A N 1
ATOM 1623 C CA . GLN A 1 203 ? 23.472 15.642 -4.598 1.00 76.50 203 GLN A CA 1
ATOM 1624 C C . GLN A 1 203 ? 22.224 15.129 -3.859 1.00 76.50 203 GLN A C 1
ATOM 1626 O O . GLN A 1 203 ? 22.047 15.431 -2.678 1.00 76.50 203 GLN A O 1
ATOM 1631 N N . THR A 1 204 ? 21.343 14.388 -4.541 1.00 83.38 204 THR A N 1
ATOM 1632 C CA . THR A 1 204 ? 20.184 13.751 -3.914 1.00 83.38 204 THR A CA 1
ATOM 1633 C C . THR A 1 204 ? 20.614 12.450 -3.245 1.00 83.38 204 THR A C 1
ATOM 1635 O O . THR A 1 204 ? 21.135 11.547 -3.898 1.00 83.38 204 THR A O 1
ATOM 1638 N N . GLU A 1 205 ? 20.350 12.337 -1.945 1.00 85.31 205 GLU A N 1
ATOM 1639 C CA . GLU A 1 205 ? 20.632 11.127 -1.169 1.00 85.31 205 GLU A CA 1
ATOM 1640 C C . GLU A 1 205 ? 19.391 10.695 -0.384 1.00 85.31 205 GLU A C 1
ATOM 1642 O O . GLU A 1 205 ? 18.719 11.518 0.247 1.00 85.31 205 GLU A O 1
ATOM 1647 N N . LEU A 1 206 ? 19.121 9.390 -0.380 1.00 87.62 206 LEU A N 1
ATOM 1648 C CA . LEU A 1 206 ? 18.121 8.755 0.475 1.00 87.62 206 LEU A CA 1
ATOM 1649 C C . LEU A 1 206 ? 18.832 7.962 1.568 1.00 87.62 206 LEU A C 1
ATOM 1651 O O . LEU A 1 206 ? 19.580 7.035 1.276 1.00 87.62 206 LEU A O 1
ATOM 1655 N N . HIS A 1 207 ? 18.586 8.322 2.823 1.00 85.00 207 HIS A N 1
ATOM 1656 C CA . HIS A 1 207 ? 19.173 7.673 3.991 1.00 85.00 207 HIS A CA 1
ATOM 1657 C C . HIS A 1 207 ? 18.087 6.862 4.701 1.00 85.00 207 HIS A C 1
ATOM 1659 O O . HIS A 1 207 ? 17.075 7.425 5.119 1.00 85.00 207 HIS A O 1
ATOM 1665 N N . LEU A 1 208 ? 18.302 5.553 4.830 1.00 83.19 208 LEU A N 1
ATOM 1666 C CA . LEU A 1 208 ? 17.456 4.620 5.574 1.00 83.19 208 LEU A CA 1
ATOM 1667 C C . LEU A 1 208 ? 18.169 4.249 6.878 1.00 83.19 208 LEU A C 1
ATOM 1669 O O . LEU A 1 208 ? 19.117 3.465 6.866 1.00 83.19 208 LEU A O 1
ATOM 1673 N N . CYS A 1 209 ? 17.748 4.819 8.001 1.00 79.75 209 CYS A N 1
ATOM 1674 C CA . CYS A 1 209 ? 18.367 4.578 9.303 1.00 79.75 209 CYS A CA 1
ATOM 1675 C C . CYS A 1 209 ? 17.814 3.284 9.929 1.00 79.75 209 CYS A C 1
ATOM 1677 O O . CYS A 1 209 ? 16.605 3.150 10.109 1.00 79.75 209 CYS A O 1
ATOM 1679 N N . THR A 1 210 ? 18.692 2.341 10.288 1.00 63.91 210 THR A N 1
ATOM 1680 C CA . THR A 1 210 ? 18.331 0.997 10.800 1.00 63.91 210 THR A CA 1
ATOM 1681 C C . THR A 1 210 ? 18.583 0.796 12.306 1.00 63.91 210 THR A C 1
ATOM 1683 O O . THR A 1 210 ? 18.366 -0.303 12.798 1.00 63.91 210 THR A O 1
ATOM 1686 N N . GLU A 1 211 ? 18.961 1.865 13.025 1.00 57.28 211 GLU A N 1
ATOM 1687 C CA . GLU A 1 211 ? 19.236 2.000 14.480 1.00 57.28 211 GLU A CA 1
ATOM 1688 C C . GLU A 1 211 ? 20.684 1.838 14.993 1.00 57.28 211 GLU A C 1
ATOM 1690 O O . GLU A 1 211 ? 21.509 1.136 14.423 1.00 57.28 211 GLU A O 1
ATOM 1695 N N . GLN A 1 212 ? 20.914 2.496 16.147 1.00 47.47 212 GLN A N 1
ATOM 1696 C CA . GLN A 1 212 ? 22.078 2.544 17.058 1.00 47.47 212 GLN A CA 1
ATOM 1697 C C . GLN A 1 212 ? 23.182 3.589 16.815 1.00 47.47 212 GLN A C 1
ATOM 1699 O O . GLN A 1 212 ? 24.366 3.279 16.701 1.00 47.47 212 GLN A O 1
ATOM 1704 N N . SER A 1 213 ? 22.852 4.881 16.925 1.00 40.66 213 SER A N 1
ATOM 1705 C CA . SER A 1 213 ? 23.845 5.840 17.436 1.00 40.66 213 SER A CA 1
ATOM 1706 C C . SER A 1 213 ? 23.994 5.677 18.952 1.00 40.66 213 SER A C 1
ATOM 1708 O O . SER A 1 213 ? 23.117 6.085 19.708 1.00 40.66 213 SER A O 1
ATOM 1710 N N . GLN A 1 214 ? 25.135 5.154 19.409 1.00 43.09 214 GLN A N 1
ATOM 1711 C CA . GLN A 1 214 ? 25.600 5.248 20.803 1.00 43.09 214 GLN A CA 1
ATOM 1712 C C . GLN A 1 214 ? 25.984 6.696 21.189 1.00 43.09 214 GLN A C 1
ATOM 1714 O O . GLN A 1 214 ? 27.054 6.942 21.741 1.00 43.09 214 GLN A O 1
ATOM 1719 N N . LYS A 1 215 ? 25.150 7.687 20.864 1.00 43.06 215 LYS A N 1
ATOM 1720 C CA . LYS A 1 215 ? 25.354 9.071 21.298 1.00 43.06 215 LYS A CA 1
ATOM 1721 C C . LYS A 1 215 ? 24.131 9.563 22.063 1.00 43.06 215 LYS A C 1
ATOM 1723 O O . LYS A 1 215 ? 23.135 9.950 21.473 1.00 43.06 215 LYS A O 1
ATOM 1728 N N . GLU A 1 216 ? 24.272 9.490 23.385 1.00 42.50 216 GLU A N 1
ATOM 1729 C CA . GLU A 1 216 ? 23.798 10.451 24.395 1.00 42.50 216 GLU A CA 1
ATOM 1730 C C . GLU A 1 216 ? 22.314 10.859 24.455 1.00 42.50 216 GLU A C 1
ATOM 1732 O O . GLU A 1 216 ? 21.991 11.803 25.170 1.00 42.50 216 GLU A O 1
ATOM 1737 N N . GLU A 1 217 ? 21.380 10.122 23.854 1.00 42.31 217 GLU A N 1
ATOM 1738 C CA . GLU A 1 217 ? 19.973 10.195 24.274 1.00 42.31 217 GLU A CA 1
ATOM 1739 C C . GLU A 1 217 ? 19.615 8.975 25.127 1.00 42.31 217 GLU A C 1
ATOM 1741 O O . GLU A 1 217 ? 19.745 7.827 24.712 1.00 42.31 217 GLU A O 1
ATOM 1746 N N . MET A 1 218 ? 19.177 9.233 26.360 1.00 44.53 218 MET A N 1
ATOM 1747 C CA . MET A 1 218 ? 18.948 8.256 27.435 1.00 44.53 218 MET A CA 1
ATOM 1748 C C . MET A 1 218 ? 17.785 7.273 27.172 1.00 44.53 218 MET A C 1
ATOM 1750 O O . MET A 1 218 ? 17.377 6.555 28.080 1.00 44.53 218 MET A O 1
ATOM 1754 N N . MET A 1 219 ? 17.250 7.226 25.947 1.00 48.84 219 MET A N 1
ATOM 1755 C CA . MET A 1 219 ? 16.122 6.385 25.549 1.00 48.84 219 MET A CA 1
ATOM 1756 C C . MET A 1 219 ? 16.397 5.733 24.187 1.00 48.84 219 MET A C 1
ATOM 1758 O O . MET A 1 219 ? 16.803 6.440 23.263 1.00 48.84 219 MET A O 1
ATOM 1762 N N . PRO A 1 220 ? 16.153 4.418 24.031 1.00 56.34 220 PRO A N 1
ATOM 1763 C CA . PRO A 1 220 ? 16.331 3.741 22.753 1.00 56.34 220 PRO A CA 1
ATOM 1764 C C . PRO A 1 220 ? 15.445 4.394 21.684 1.00 56.34 220 PRO A C 1
ATOM 1766 O O . PRO A 1 220 ? 14.271 4.689 21.927 1.00 56.34 220 PRO A O 1
ATOM 1769 N N . VAL A 1 221 ? 16.025 4.646 20.507 1.00 59.78 221 VAL A N 1
ATOM 1770 C CA . VAL A 1 221 ? 15.238 4.912 19.295 1.00 59.78 221 VAL A CA 1
ATOM 1771 C C . VAL A 1 221 ? 14.363 3.668 19.056 1.00 59.78 221 VAL A C 1
ATOM 1773 O O . VAL A 1 221 ? 14.780 2.570 19.438 1.00 59.78 221 VAL A O 1
ATOM 1776 N N . PRO A 1 222 ? 13.119 3.827 18.581 1.00 65.62 222 PRO A N 1
ATOM 1777 C CA . PRO A 1 222 ? 12.258 2.699 18.270 1.00 65.62 222 PRO A CA 1
ATOM 1778 C C . PRO A 1 222 ? 12.431 2.251 16.809 1.00 65.62 222 PRO A C 1
ATOM 1780 O O . PRO A 1 222 ? 12.483 3.093 15.903 1.00 65.62 222 PRO A O 1
ATOM 1783 N N . PRO A 1 223 ? 12.447 0.929 16.544 1.00 73.62 223 PRO A N 1
ATOM 1784 C CA . PRO A 1 223 ? 12.792 0.403 15.231 1.00 73.62 223 PRO A CA 1
ATOM 1785 C C . PRO A 1 223 ? 11.752 0.816 14.193 1.00 73.62 223 PRO A C 1
ATOM 1787 O O . PRO A 1 223 ? 10.565 0.950 14.503 1.00 73.62 223 PRO A O 1
ATOM 1790 N N . ILE A 1 224 ? 12.163 0.951 12.931 1.00 79.44 224 ILE A N 1
ATOM 1791 C CA . ILE A 1 224 ? 11.275 1.372 11.834 1.00 79.44 224 ILE A CA 1
ATOM 1792 C C . ILE A 1 224 ? 10.038 0.473 11.677 1.00 79.44 224 ILE A C 1
ATOM 1794 O O . ILE A 1 224 ? 8.956 0.959 11.344 1.00 79.44 224 ILE A O 1
ATOM 1798 N N . SER A 1 225 ? 10.158 -0.814 12.021 1.00 80.06 225 SER A N 1
ATOM 1799 C CA . SER A 1 225 ? 9.040 -1.760 12.083 1.00 80.06 225 SER A CA 1
ATOM 1800 C C . SER A 1 225 ? 7.961 -1.329 13.075 1.00 80.06 225 SER A C 1
ATOM 1802 O O . SER A 1 225 ? 6.776 -1.434 12.771 1.00 80.06 225 SER A O 1
ATOM 1804 N N . SER A 1 226 ? 8.346 -0.786 14.231 1.00 82.12 226 SER A N 1
ATOM 1805 C CA . SER A 1 226 ? 7.410 -0.317 15.256 1.00 82.12 226 SER A CA 1
ATOM 1806 C C . SER A 1 226 ? 6.641 0.931 14.809 1.00 82.12 226 SER A C 1
ATOM 1808 O O . SER A 1 226 ? 5.440 1.040 15.061 1.00 82.12 226 SER A O 1
ATOM 1810 N N . VAL A 1 227 ? 7.300 1.836 14.076 1.00 86.00 227 VAL A N 1
ATOM 1811 C CA . VAL A 1 227 ? 6.686 3.044 13.503 1.00 86.00 227 VAL A CA 1
ATOM 1812 C C . VAL A 1 227 ? 5.704 2.665 12.391 1.00 86.00 227 VAL A C 1
ATOM 1814 O O . VAL A 1 227 ? 4.565 3.134 12.378 1.00 86.00 227 VAL A O 1
ATOM 1817 N N . LEU A 1 228 ? 6.104 1.764 11.487 1.00 84.81 228 LEU A N 1
ATOM 1818 C CA . LEU A 1 228 ? 5.242 1.247 10.419 1.00 84.81 228 LEU A CA 1
ATOM 1819 C C . LEU A 1 228 ? 4.040 0.463 10.968 1.00 84.81 228 LEU A C 1
ATOM 1821 O O . LEU A 1 228 ? 2.915 0.662 10.503 1.00 84.81 228 LEU A O 1
ATOM 1825 N N . ALA A 1 229 ? 4.245 -0.372 11.990 1.00 84.44 229 ALA A N 1
ATOM 1826 C CA . ALA A 1 229 ? 3.174 -1.099 12.668 1.00 84.44 229 ALA A CA 1
ATOM 1827 C C . ALA A 1 229 ? 2.182 -0.149 13.351 1.00 84.44 229 ALA A C 1
ATOM 1829 O O . ALA A 1 229 ? 0.971 -0.320 13.205 1.00 84.44 229 ALA A O 1
ATOM 1830 N N . ALA A 1 230 ? 2.666 0.900 14.020 1.00 86.94 230 ALA A N 1
ATOM 1831 C CA . ALA A 1 230 ? 1.802 1.919 14.608 1.00 86.94 230 ALA A CA 1
ATOM 1832 C C . ALA A 1 230 ? 0.982 2.668 13.539 1.00 86.94 230 ALA A C 1
ATOM 1834 O O . ALA A 1 230 ? -0.228 2.833 13.698 1.00 86.94 230 ALA A O 1
ATOM 1835 N N . PHE A 1 231 ? 1.588 3.049 12.405 1.00 87.94 231 PHE A N 1
ATOM 1836 C CA . PHE A 1 231 ? 0.844 3.626 11.277 1.00 87.94 231 PHE A CA 1
ATOM 1837 C C . PHE A 1 231 ? -0.201 2.665 10.691 1.00 87.94 231 PHE A C 1
ATOM 1839 O O . PHE A 1 231 ? -1.252 3.126 10.235 1.00 87.94 231 PHE A O 1
ATOM 1846 N N . SER A 1 232 ? 0.073 1.355 10.697 1.00 86.69 232 SER A N 1
ATOM 1847 C CA . SER A 1 232 ? -0.865 0.321 10.247 1.00 86.69 232 SER A CA 1
ATOM 1848 C C . SER A 1 232 ? -2.102 0.267 11.145 1.00 86.69 232 SER A C 1
ATOM 1850 O O . SER A 1 232 ? -3.221 0.402 10.652 1.00 86.69 232 SER A O 1
ATOM 1852 N N . ILE A 1 233 ? -1.904 0.190 12.467 1.00 86.31 233 ILE A N 1
ATOM 1853 C CA . ILE A 1 233 ? -2.987 0.165 13.467 1.00 86.31 233 ILE A CA 1
ATOM 1854 C C . ILE A 1 233 ? -3.853 1.432 13.375 1.00 86.31 233 ILE A C 1
ATOM 1856 O O . ILE A 1 233 ? -5.077 1.368 13.457 1.00 86.31 233 ILE A O 1
ATOM 1860 N N . LEU A 1 234 ? -3.234 2.595 13.145 1.00 86.31 234 LEU A N 1
ATOM 1861 C CA . LEU A 1 234 ? -3.944 3.875 13.018 1.00 86.31 234 LEU A CA 1
ATOM 1862 C C . LEU A 1 234 ? -4.635 4.083 11.656 1.00 86.31 234 LEU A C 1
ATOM 1864 O O . LEU A 1 234 ? -5.388 5.055 11.500 1.00 86.31 234 LEU A O 1
ATOM 1868 N N . GLY A 1 235 ? -4.382 3.202 10.682 1.00 85.62 235 GLY A N 1
ATOM 1869 C CA . GLY A 1 235 ? -4.938 3.258 9.328 1.00 85.62 235 GLY A CA 1
ATOM 1870 C C . GLY A 1 235 ? -4.314 4.315 8.407 1.00 85.62 235 GLY A C 1
ATOM 1871 O O . GLY A 1 235 ? -4.885 4.614 7.363 1.00 85.62 235 GLY A O 1
ATOM 1872 N N . GLU A 1 236 ? -3.158 4.887 8.760 1.00 87.62 236 GLU A N 1
ATOM 1873 C CA . GLU A 1 236 ? -2.500 5.974 8.002 1.00 87.62 236 GLU A CA 1
ATOM 1874 C C . GLU A 1 236 ? -1.280 5.505 7.184 1.00 87.62 236 GLU A C 1
ATOM 1876 O O . GLU A 1 236 ? -0.686 6.281 6.430 1.00 87.62 236 GLU A O 1
ATOM 1881 N N . LEU A 1 237 ? -0.910 4.226 7.297 1.00 86.50 237 LEU A N 1
ATOM 1882 C CA . LEU A 1 237 ? 0.236 3.622 6.610 1.00 86.50 237 LEU A CA 1
ATOM 1883 C C . LEU A 1 237 ? 0.190 3.807 5.085 1.00 86.50 237 LEU A C 1
ATOM 1885 O O . LEU A 1 237 ? 1.185 4.193 4.477 1.00 86.50 237 LEU A O 1
ATOM 1889 N N . GLN A 1 238 ? -0.976 3.586 4.473 1.00 85.25 238 GLN A N 1
ATOM 1890 C CA . GLN A 1 238 ? -1.187 3.723 3.026 1.00 85.25 238 GLN A CA 1
ATOM 1891 C C . GLN A 1 238 ? -0.880 5.146 2.541 1.00 85.25 238 GLN A C 1
ATOM 1893 O O . GLN A 1 238 ? -0.172 5.343 1.554 1.00 85.25 238 GLN A O 1
ATOM 1898 N N . THR A 1 239 ? -1.364 6.154 3.270 1.00 87.12 239 THR A N 1
ATOM 1899 C CA . THR A 1 239 ? -1.133 7.570 2.961 1.00 87.12 239 THR A CA 1
ATOM 1900 C C . THR A 1 239 ? 0.353 7.915 3.046 1.00 87.12 239 THR A C 1
ATOM 1902 O O . THR A 1 239 ? 0.889 8.591 2.163 1.00 87.12 239 THR A O 1
ATOM 1905 N N . LYS A 1 240 ? 1.045 7.418 4.081 1.00 87.19 240 LYS A N 1
ATOM 1906 C CA . LYS A 1 240 ? 2.487 7.633 4.259 1.00 87.19 240 LYS A CA 1
ATOM 1907 C C . LYS A 1 240 ? 3.307 6.952 3.165 1.00 87.19 240 LYS A C 1
ATOM 1909 O O . LYS A 1 240 ? 4.117 7.628 2.528 1.00 87.19 240 LYS A O 1
ATOM 1914 N N . LEU A 1 241 ? 3.039 5.681 2.867 1.00 87.56 241 LEU A N 1
ATOM 1915 C CA . LEU A 1 241 ? 3.698 4.953 1.777 1.00 87.56 241 LEU A CA 1
ATOM 1916 C C . LEU A 1 241 ? 3.444 5.593 0.416 1.00 87.56 241 LEU A C 1
ATOM 1918 O O . LEU A 1 241 ? 4.363 5.669 -0.392 1.00 87.56 241 LEU A O 1
ATOM 1922 N N . LYS A 1 242 ? 2.242 6.128 0.173 1.00 88.69 242 LYS A N 1
ATOM 1923 C CA . LYS A 1 242 ? 1.948 6.859 -1.062 1.00 88.69 242 LYS A CA 1
ATOM 1924 C C . LYS A 1 242 ? 2.830 8.096 -1.210 1.00 88.69 242 LYS A C 1
ATOM 1926 O O . LYS A 1 242 ? 3.424 8.295 -2.266 1.00 88.69 242 LYS A O 1
ATOM 1931 N N . SER A 1 243 ? 2.951 8.904 -0.154 1.00 89.19 243 SER A N 1
ATOM 1932 C CA . SER A 1 243 ? 3.828 10.082 -0.181 1.00 89.19 243 SER A CA 1
ATOM 1933 C C . SER A 1 243 ? 5.299 9.701 -0.382 1.00 89.19 243 SER A C 1
ATOM 1935 O O . SER A 1 243 ? 5.986 10.314 -1.194 1.00 89.19 243 SER A O 1
ATOM 1937 N N . PHE A 1 244 ? 5.764 8.636 0.277 1.00 91.12 244 PHE A N 1
ATOM 1938 C CA . PHE A 1 244 ? 7.109 8.098 0.088 1.00 91.12 244 PHE A CA 1
ATOM 1939 C C . PHE A 1 244 ? 7.341 7.596 -1.344 1.00 91.12 244 PHE A C 1
ATOM 1941 O O . PHE A 1 244 ? 8.334 7.969 -1.962 1.00 91.12 244 PHE A O 1
ATOM 1948 N N . GLY A 1 245 ? 6.409 6.822 -1.906 1.00 89.69 245 GLY A N 1
ATOM 1949 C CA . GLY A 1 245 ? 6.490 6.305 -3.273 1.00 89.69 245 GLY A CA 1
ATOM 1950 C C . GLY A 1 245 ? 6.538 7.409 -4.325 1.00 89.69 245 GLY A C 1
ATOM 1951 O O . GLY A 1 245 ? 7.331 7.333 -5.258 1.00 89.69 245 GLY A O 1
ATOM 1952 N N . GLN A 1 246 ? 5.775 8.489 -4.140 1.00 90.62 246 GLN A N 1
ATOM 1953 C CA . GLN A 1 246 ? 5.836 9.661 -5.022 1.00 90.62 246 GLN A CA 1
ATOM 1954 C C . GLN A 1 246 ? 7.204 10.355 -4.977 1.00 90.62 246 GLN A C 1
ATOM 1956 O O . GLN A 1 246 ? 7.723 10.768 -6.017 1.00 90.62 246 GLN A O 1
ATOM 1961 N N . MET A 1 247 ? 7.809 10.463 -3.791 1.00 89.00 247 MET A N 1
ATOM 1962 C CA . MET A 1 247 ? 9.159 11.012 -3.634 1.00 89.00 247 MET A CA 1
ATOM 1963 C C . MET A 1 247 ? 10.206 10.097 -4.280 1.00 89.00 247 MET A C 1
ATOM 1965 O O . MET A 1 247 ? 11.028 10.568 -5.064 1.00 89.00 247 MET A O 1
ATOM 1969 N N . LEU A 1 248 ? 10.124 8.788 -4.032 1.00 90.69 248 LEU A N 1
ATOM 1970 C CA . LEU A 1 248 ? 10.987 7.772 -4.636 1.00 90.69 248 LEU A CA 1
ATOM 1971 C C . LEU A 1 248 ? 10.926 7.812 -6.168 1.00 90.69 248 LEU A C 1
ATOM 1973 O O . LEU A 1 248 ? 11.957 7.855 -6.839 1.00 90.69 248 LEU A O 1
ATOM 1977 N N . LEU A 1 249 ? 9.719 7.869 -6.729 1.00 89.62 249 LEU A N 1
ATOM 1978 C CA . LEU A 1 249 ? 9.504 7.966 -8.166 1.00 89.62 249 LEU A CA 1
ATOM 1979 C C . LEU A 1 249 ? 10.122 9.244 -8.745 1.00 89.62 249 LEU A C 1
ATOM 1981 O O . LEU A 1 249 ? 10.841 9.187 -9.742 1.00 89.62 249 LEU A O 1
ATOM 1985 N N . LYS A 1 250 ? 9.856 10.398 -8.123 1.00 89.12 250 LYS A N 1
ATOM 1986 C CA . LYS A 1 250 ? 10.286 11.709 -8.625 1.00 89.12 250 LYS A CA 1
ATOM 1987 C C . LYS A 1 250 ? 11.799 11.906 -8.558 1.00 89.12 250 LYS A C 1
ATOM 1989 O O . LYS A 1 250 ? 12.369 12.432 -9.509 1.00 89.12 250 LYS A O 1
ATOM 1994 N N . TYR A 1 251 ? 12.417 11.536 -7.440 1.00 85.88 251 TYR A N 1
ATOM 1995 C CA . TYR A 1 251 ? 13.801 11.902 -7.135 1.00 85.88 251 TYR A CA 1
ATOM 1996 C C . TYR A 1 251 ? 14.806 10.778 -7.371 1.00 85.88 251 TYR A C 1
ATOM 1998 O O . TYR A 1 251 ? 15.994 11.069 -7.463 1.00 85.88 251 TYR A O 1
ATOM 2006 N N . ILE A 1 252 ? 14.358 9.522 -7.486 1.00 89.00 252 ILE A N 1
ATOM 2007 C CA . ILE A 1 252 ? 15.260 8.384 -7.687 1.00 89.00 252 ILE A CA 1
ATOM 2008 C C . ILE A 1 252 ? 14.949 7.628 -8.977 1.00 89.00 252 ILE A C 1
ATOM 2010 O O . ILE A 1 252 ? 15.793 7.559 -9.867 1.00 89.00 252 ILE A O 1
ATOM 2014 N N . LEU A 1 253 ? 13.732 7.100 -9.123 1.00 90.25 253 LEU A N 1
ATOM 2015 C CA . LEU A 1 253 ? 13.428 6.170 -10.216 1.00 90.25 253 LEU A CA 1
ATOM 2016 C C . LEU A 1 253 ? 13.355 6.857 -11.590 1.00 90.25 253 LEU A C 1
ATOM 2018 O O . LEU A 1 253 ? 13.920 6.351 -12.557 1.00 90.25 253 LEU A O 1
ATOM 2022 N N . ARG A 1 254 ? 12.709 8.030 -11.695 1.00 89.44 254 ARG A N 1
ATOM 2023 C CA . ARG A 1 254 ? 12.644 8.792 -12.959 1.00 89.44 254 ARG A CA 1
ATOM 2024 C C . ARG A 1 254 ? 14.023 9.278 -13.433 1.00 89.44 254 ARG A C 1
ATOM 2026 O O . ARG A 1 254 ? 14.309 9.097 -14.619 1.00 89.44 254 ARG A O 1
ATOM 2033 N N . PRO A 1 255 ? 14.889 9.845 -12.566 1.00 87.56 255 PRO A N 1
ATOM 2034 C CA . PRO A 1 255 ? 16.266 10.165 -12.939 1.00 87.56 255 PRO A CA 1
ATOM 2035 C C . PRO A 1 255 ? 17.060 8.957 -13.439 1.00 87.56 255 PRO A C 1
ATOM 2037 O O . PRO A 1 255 ? 17.696 9.051 -14.486 1.00 87.56 255 PRO A O 1
ATOM 2040 N N . LEU A 1 256 ? 16.962 7.807 -12.761 1.00 87.50 256 LEU A N 1
ATOM 2041 C CA . LEU A 1 256 ? 17.627 6.570 -13.191 1.00 87.50 256 LEU A CA 1
ATOM 2042 C C . LEU A 1 256 ? 17.147 6.068 -14.558 1.00 87.50 256 LEU A C 1
ATOM 2044 O O . LEU A 1 256 ? 17.948 5.540 -15.324 1.00 87.50 256 LEU A O 1
ATOM 2048 N N . ALA A 1 257 ? 15.863 6.249 -14.872 1.00 87.69 257 ALA A N 1
ATOM 2049 C CA . ALA A 1 257 ? 15.294 5.867 -16.162 1.00 87.69 257 ALA A CA 1
ATOM 2050 C C . ALA A 1 257 ? 15.649 6.830 -17.309 1.00 87.69 257 ALA A C 1
ATOM 2052 O O . ALA A 1 257 ? 15.590 6.434 -18.468 1.00 87.69 257 ALA A O 1
ATOM 2053 N N . SER A 1 258 ? 15.981 8.089 -17.003 1.00 85.50 258 SER A N 1
ATOM 2054 C CA . SER A 1 258 ? 16.149 9.146 -18.014 1.00 85.50 258 SER A CA 1
ATOM 2055 C C . SER A 1 258 ? 17.611 9.515 -18.275 1.00 85.50 258 SER A C 1
ATOM 2057 O O . SER A 1 258 ? 17.941 9.957 -19.372 1.00 85.50 258 SER A O 1
ATOM 2059 N N . CYS A 1 259 ? 18.494 9.362 -17.283 1.00 82.06 259 CYS A N 1
ATOM 2060 C CA . CYS A 1 259 ? 19.889 9.791 -17.370 1.00 82.06 259 CYS A CA 1
ATOM 2061 C C . CYS A 1 259 ? 20.840 8.585 -17.513 1.00 82.06 259 CYS A C 1
ATOM 2063 O O . CYS A 1 259 ? 21.048 7.864 -16.533 1.00 82.06 259 CYS A O 1
ATOM 2065 N N . PRO A 1 260 ? 21.487 8.381 -18.679 1.00 80.81 260 PRO A N 1
ATOM 2066 C CA . PRO A 1 260 ? 22.390 7.245 -18.898 1.00 80.81 260 PRO A CA 1
ATOM 2067 C C . PRO A 1 260 ? 23.605 7.248 -17.969 1.00 80.81 260 PRO A C 1
ATOM 2069 O O . PRO A 1 260 ? 23.992 6.197 -17.459 1.00 80.81 260 PRO A O 1
ATOM 2072 N N . SER A 1 261 ? 24.155 8.428 -17.681 1.00 82.44 261 SER A N 1
ATOM 2073 C CA . SER A 1 261 ? 25.329 8.607 -16.819 1.00 82.44 261 SER A CA 1
ATOM 2074 C C . SER A 1 261 ? 25.070 8.369 -15.337 1.00 82.44 261 SER A C 1
ATOM 2076 O O . SER A 1 261 ? 26.026 8.196 -14.584 1.00 82.44 261 SER A O 1
ATOM 2078 N N . LEU A 1 262 ? 23.810 8.348 -14.898 1.00 85.38 262 LEU A N 1
ATOM 2079 C CA . LEU A 1 262 ? 23.463 8.240 -13.487 1.00 85.38 262 LEU A CA 1
ATOM 2080 C C . LEU A 1 262 ? 23.449 6.772 -13.046 1.00 85.38 262 LEU A C 1
ATOM 2082 O O . LEU A 1 262 ? 22.748 5.946 -13.635 1.00 85.38 262 LEU A O 1
ATOM 2086 N N . HIS A 1 263 ? 24.190 6.440 -11.993 1.00 83.88 263 HIS A N 1
ATOM 2087 C CA . HIS A 1 263 ? 24.172 5.119 -11.364 1.00 83.88 263 HIS A CA 1
ATOM 2088 C C . HIS A 1 263 ? 23.812 5.239 -9.886 1.00 83.88 263 HIS A C 1
ATOM 2090 O O . HIS A 1 263 ? 24.343 6.103 -9.189 1.00 83.88 263 HIS A O 1
ATOM 2096 N N . ALA A 1 264 ? 22.920 4.365 -9.412 1.00 86.19 264 ALA A N 1
ATOM 2097 C CA . ALA A 1 264 ? 22.628 4.237 -7.990 1.00 86.19 264 ALA A CA 1
ATOM 2098 C C . ALA A 1 264 ? 23.774 3.489 -7.300 1.00 86.19 264 ALA A C 1
ATOM 2100 O O . ALA A 1 264 ? 24.164 2.405 -7.734 1.00 86.19 264 ALA A O 1
ATOM 2101 N N . VAL A 1 265 ? 24.295 4.069 -6.223 1.00 86.56 265 VAL A N 1
ATOM 2102 C CA . VAL A 1 265 ? 25.293 3.448 -5.353 1.00 86.56 265 VAL A CA 1
ATOM 2103 C C . VAL A 1 265 ? 24.711 3.333 -3.958 1.00 86.56 265 VAL A C 1
ATOM 2105 O O . VAL A 1 265 ? 24.135 4.284 -3.428 1.00 86.56 265 VAL A O 1
ATOM 2108 N N . VAL A 1 266 ? 24.851 2.139 -3.391 1.00 87.19 266 VAL A N 1
ATOM 2109 C CA . VAL A 1 266 ? 24.332 1.783 -2.075 1.00 87.19 266 VAL A CA 1
ATOM 2110 C C . VAL A 1 266 ? 25.512 1.710 -1.118 1.00 87.19 266 VAL A C 1
ATOM 2112 O O . VAL A 1 266 ? 26.373 0.839 -1.246 1.00 87.19 266 VAL A O 1
ATOM 2115 N N . GLU A 1 267 ? 25.560 2.627 -0.161 1.00 85.31 267 GLU A N 1
ATOM 2116 C CA . GLU A 1 267 ? 26.563 2.635 0.896 1.00 85.31 267 GLU A CA 1
ATOM 2117 C C . GLU A 1 267 ? 25.948 2.128 2.197 1.00 85.31 267 GLU A C 1
ATOM 2119 O O . GLU A 1 267 ? 25.084 2.773 2.794 1.00 85.31 267 GLU A O 1
ATOM 2124 N N . ASN A 1 268 ? 26.423 0.972 2.658 1.00 81.06 268 ASN A N 1
ATOM 2125 C CA . ASN A 1 268 ? 26.056 0.438 3.964 1.00 81.06 268 ASN A CA 1
ATOM 2126 C C . ASN A 1 268 ? 26.956 1.075 5.025 1.00 81.06 268 ASN A C 1
ATOM 2128 O O . ASN A 1 268 ? 28.119 0.695 5.173 1.00 81.06 268 ASN A O 1
ATOM 2132 N N . GLN A 1 269 ? 26.430 2.056 5.750 1.00 78.75 269 GLN A N 1
ATOM 2133 C CA . GLN A 1 269 ? 27.080 2.619 6.930 1.00 78.75 269 GLN A CA 1
ATOM 2134 C C . GLN A 1 269 ? 26.639 1.838 8.175 1.00 78.75 269 GLN A C 1
ATOM 2136 O O . GLN A 1 269 ? 25.662 1.092 8.142 1.00 78.75 269 GLN A O 1
ATOM 2141 N N . THR A 1 270 ? 27.342 2.005 9.299 1.00 66.38 270 THR A N 1
ATOM 2142 C CA . THR A 1 270 ? 27.050 1.252 10.534 1.00 66.38 270 THR A CA 1
ATOM 2143 C C . THR A 1 270 ? 25.620 1.446 11.044 1.00 66.38 270 THR A C 1
ATOM 2145 O O . THR A 1 270 ? 25.077 0.528 11.646 1.00 66.38 270 THR A O 1
ATOM 2148 N N . ASN A 1 271 ? 25.006 2.608 10.782 1.00 72.56 271 ASN A N 1
ATOM 2149 C CA . ASN A 1 271 ? 23.703 2.986 11.346 1.00 72.56 271 ASN A CA 1
ATOM 2150 C C . ASN A 1 271 ? 22.647 3.341 10.285 1.00 72.56 271 ASN A C 1
ATOM 2152 O O . ASN A 1 271 ? 21.502 3.642 10.632 1.00 72.56 271 ASN A O 1
ATOM 2156 N N . ALA A 1 272 ? 23.032 3.371 9.008 1.00 81.19 272 ALA A N 1
ATOM 2157 C CA . ALA A 1 272 ? 22.155 3.764 7.916 1.00 81.19 272 ALA A CA 1
ATOM 2158 C C . ALA A 1 272 ? 22.609 3.155 6.589 1.00 81.19 272 ALA A C 1
ATOM 2160 O O . ALA A 1 272 ? 23.802 2.967 6.352 1.00 81.19 272 ALA A O 1
ATOM 2161 N N . VAL A 1 273 ? 21.653 2.912 5.702 1.00 84.75 273 VAL A N 1
ATOM 2162 C CA . VAL A 1 273 ? 21.908 2.589 4.299 1.00 84.75 273 VAL A CA 1
ATOM 2163 C C . VAL A 1 273 ? 21.624 3.830 3.471 1.00 84.75 273 VAL A C 1
ATOM 2165 O O . VAL A 1 273 ? 20.523 4.379 3.529 1.00 84.75 273 VAL A O 1
ATOM 2168 N N . VAL A 1 274 ? 22.620 4.289 2.720 1.00 86.44 274 VAL A N 1
ATOM 2169 C CA . VAL A 1 274 ? 22.517 5.493 1.894 1.00 86.44 274 VAL A CA 1
ATOM 2170 C C . VAL A 1 274 ? 22.453 5.095 0.428 1.00 86.44 274 VAL A C 1
ATOM 2172 O O . VAL A 1 274 ? 23.360 4.442 -0.083 1.00 86.44 274 VAL A O 1
ATOM 2175 N N . VAL A 1 275 ? 21.390 5.512 -0.255 1.00 87.19 275 VAL A N 1
ATOM 2176 C CA . VAL A 1 275 ? 21.274 5.444 -1.712 1.00 87.19 275 VAL A CA 1
ATOM 2177 C C . VAL A 1 275 ? 21.638 6.815 -2.264 1.00 87.19 275 VAL A C 1
ATOM 2179 O O . VAL A 1 275 ? 20.940 7.798 -2.007 1.00 87.19 275 VAL A O 1
ATOM 2182 N N . ARG A 1 276 ? 22.737 6.878 -3.014 1.00 86.75 276 ARG A N 1
ATOM 2183 C CA . ARG A 1 276 ? 23.227 8.095 -3.672 1.00 86.75 276 ARG A CA 1
ATOM 2184 C C . ARG A 1 276 ? 23.441 7.864 -5.159 1.00 86.75 276 ARG A C 1
ATOM 2186 O O . ARG A 1 276 ? 23.421 6.724 -5.629 1.00 86.75 276 ARG A O 1
ATOM 2193 N N . PHE A 1 277 ? 23.711 8.944 -5.880 1.00 87.00 277 PHE A N 1
ATOM 2194 C CA . PHE A 1 277 ? 24.014 8.876 -7.297 1.00 87.00 277 PHE A CA 1
ATOM 2195 C C . PHE A 1 277 ? 25.465 9.204 -7.614 1.00 87.00 277 PHE A C 1
ATOM 2197 O O . PHE A 1 277 ? 26.036 10.157 -7.095 1.00 87.00 277 PHE A O 1
ATOM 2204 N N . GLU A 1 278 ? 26.033 8.437 -8.537 1.00 84.62 278 GLU A N 1
ATOM 2205 C CA . GLU A 1 278 ? 27.332 8.716 -9.138 1.00 84.62 278 GLU A CA 1
ATOM 2206 C C . GLU A 1 278 ? 27.176 8.916 -10.645 1.00 84.62 278 GLU A C 1
ATOM 2208 O O . GLU A 1 278 ? 26.373 8.241 -11.297 1.00 84.62 278 GLU A O 1
ATOM 2213 N N . SER A 1 279 ? 27.950 9.854 -11.197 1.00 83.25 279 SER A N 1
ATOM 2214 C CA . SER A 1 279 ? 28.026 10.080 -12.639 1.00 83.25 279 SER A CA 1
ATOM 2215 C C . SER A 1 279 ? 29.166 9.252 -13.208 1.00 83.25 279 SER A C 1
ATOM 2217 O O . SER A 1 279 ? 30.327 9.453 -12.844 1.00 83.25 279 SER A O 1
ATOM 2219 N N . ARG A 1 280 ? 28.850 8.330 -14.115 1.00 78.94 280 ARG A N 1
ATOM 2220 C CA . ARG A 1 280 ? 29.847 7.663 -14.954 1.00 78.94 280 ARG A CA 1
ATOM 2221 C C . ARG A 1 280 ? 29.887 8.344 -16.313 1.00 78.94 280 ARG A C 1
ATOM 2223 O O . ARG A 1 280 ? 28.853 8.719 -16.858 1.00 78.94 280 ARG A O 1
ATOM 2230 N N . MET A 1 281 ? 31.090 8.515 -16.856 1.00 70.06 281 MET A N 1
ATOM 2231 C CA . MET A 1 281 ? 31.258 9.013 -18.220 1.00 70.06 281 MET A CA 1
ATOM 2232 C C . MET A 1 281 ? 30.641 8.007 -19.194 1.00 70.06 281 MET A C 1
ATOM 2234 O O . MET A 1 281 ? 30.984 6.827 -19.172 1.00 70.06 281 MET A O 1
ATOM 2238 N N . THR A 1 282 ? 29.727 8.481 -20.032 1.00 69.88 282 THR A N 1
ATOM 2239 C CA . THR A 1 282 ? 29.092 7.709 -21.104 1.00 69.88 282 THR A CA 1
ATOM 2240 C C . THR A 1 282 ? 28.929 8.622 -22.306 1.00 69.88 282 THR A C 1
ATOM 2242 O O . THR A 1 282 ? 28.519 9.771 -22.153 1.00 69.88 282 THR A O 1
ATOM 2245 N N . GLU A 1 283 ? 29.231 8.097 -23.490 1.00 65.44 283 GLU A N 1
ATOM 2246 C CA . GLU A 1 283 ? 28.985 8.780 -24.764 1.00 65.44 283 GLU A CA 1
ATOM 2247 C C . GLU A 1 283 ? 27.586 8.488 -25.337 1.00 65.44 283 GLU A C 1
ATOM 2249 O O . GLU A 1 283 ? 27.228 9.001 -26.392 1.00 65.44 283 GLU A O 1
ATOM 2254 N N . LEU A 1 284 ? 26.777 7.668 -24.656 1.00 69.56 284 LEU A N 1
ATOM 2255 C CA . LEU A 1 284 ? 25.416 7.344 -25.078 1.00 69.56 284 LEU A CA 1
ATOM 2256 C C . LEU A 1 284 ? 24.447 8.485 -24.739 1.00 69.56 284 LEU A C 1
ATOM 2258 O O . LEU A 1 284 ? 24.351 8.904 -23.584 1.00 69.56 284 LEU A O 1
ATOM 2262 N N . GLU A 1 285 ? 23.680 8.928 -25.740 1.00 68.75 285 GLU A N 1
ATOM 2263 C CA . GLU A 1 285 ? 22.589 9.903 -25.572 1.00 68.75 285 GLU A CA 1
ATOM 2264 C C . GLU A 1 285 ? 21.383 9.313 -24.820 1.00 68.75 285 GLU A C 1
ATOM 2266 O O . GLU A 1 285 ? 20.670 10.037 -24.124 1.00 68.75 285 GLU A O 1
ATOM 2271 N N . HIS A 1 286 ? 21.173 7.995 -24.919 1.00 76.00 286 HIS A N 1
ATOM 2272 C CA . HIS A 1 286 ? 20.050 7.283 -24.305 1.00 76.00 286 HIS A CA 1
ATOM 2273 C C . HIS A 1 286 ? 20.523 6.075 -23.486 1.00 76.00 286 HIS A C 1
ATOM 2275 O O . HIS A 1 286 ? 21.468 5.395 -23.894 1.00 76.00 286 HIS A O 1
ATOM 2281 N N . PRO A 1 287 ? 19.879 5.787 -22.341 1.00 81.00 287 PRO A N 1
AT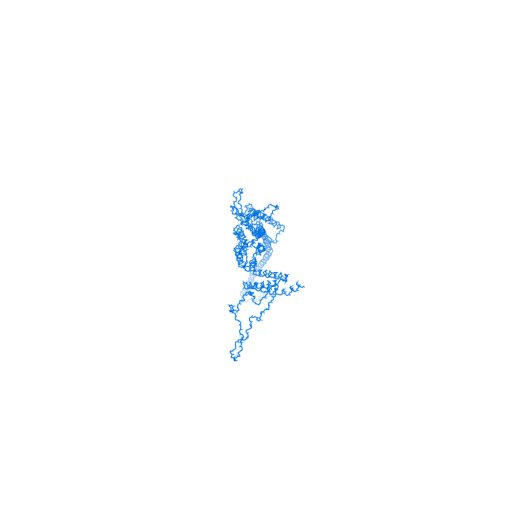OM 2282 C CA . PRO A 1 287 ? 20.260 4.664 -21.496 1.00 81.00 287 PRO A CA 1
ATOM 2283 C C . PRO A 1 287 ? 19.842 3.323 -22.106 1.00 81.00 287 PRO A C 1
ATOM 2285 O O . PRO A 1 287 ? 18.773 3.214 -22.711 1.00 81.00 287 PRO A O 1
ATOM 2288 N N . SER A 1 288 ? 20.661 2.288 -21.903 1.00 85.31 288 SER A N 1
ATOM 2289 C CA . SER A 1 288 ? 20.293 0.929 -22.306 1.00 85.31 288 SER A CA 1
ATOM 2290 C C . SER A 1 288 ? 19.244 0.334 -21.341 1.00 85.31 288 SER A C 1
ATOM 2292 O O . SER A 1 288 ? 19.368 0.519 -20.124 1.00 85.31 288 SER A O 1
ATOM 2294 N N . PRO A 1 289 ? 18.214 -0.387 -21.834 1.00 86.25 289 PRO A N 1
ATOM 2295 C CA . PRO A 1 289 ? 17.165 -0.955 -20.979 1.00 86.25 289 PRO A CA 1
ATOM 2296 C C . PRO A 1 289 ? 17.684 -1.858 -19.871 1.00 86.25 289 PRO A C 1
ATOM 2298 O O . PRO A 1 289 ? 17.314 -1.676 -18.714 1.00 86.25 289 PRO A O 1
ATOM 2301 N N . SER A 1 290 ? 18.600 -2.770 -20.193 1.00 87.06 290 SER A N 1
ATOM 2302 C CA . SER A 1 290 ? 19.146 -3.718 -19.223 1.00 87.06 290 SER A CA 1
ATOM 2303 C C . SER A 1 290 ? 19.898 -3.025 -18.083 1.00 87.06 290 SER A C 1
ATOM 2305 O O . SER A 1 290 ? 19.754 -3.415 -16.925 1.00 87.06 290 SER A O 1
ATOM 2307 N N . GLU A 1 291 ? 20.647 -1.954 -18.368 1.00 87.12 291 GLU A N 1
ATOM 2308 C CA . GLU A 1 291 ? 21.314 -1.176 -17.319 1.00 87.12 291 GLU A CA 1
ATOM 2309 C C . GLU A 1 291 ? 20.310 -0.418 -16.448 1.00 87.12 291 GLU A C 1
ATOM 2311 O O . GLU A 1 291 ? 20.481 -0.356 -15.232 1.00 87.12 291 GLU A O 1
ATOM 2316 N N . VAL A 1 292 ? 19.262 0.161 -17.042 1.00 89.50 292 VAL A N 1
ATOM 2317 C CA . VAL A 1 292 ? 18.209 0.869 -16.294 1.00 89.50 292 VAL A CA 1
ATOM 2318 C C . VAL A 1 292 ? 17.455 -0.086 -15.377 1.00 89.50 292 VAL A C 1
ATOM 2320 O O . VAL A 1 292 ? 17.249 0.236 -14.205 1.00 89.50 292 VAL A O 1
ATOM 2323 N N . PHE A 1 293 ? 17.091 -1.267 -15.878 1.00 91.62 293 PHE A N 1
ATOM 2324 C CA . PHE A 1 293 ? 16.430 -2.306 -15.093 1.00 91.62 293 PHE A CA 1
ATOM 2325 C C . PHE A 1 293 ? 17.298 -2.744 -13.916 1.00 91.62 293 PHE A C 1
ATOM 2327 O O . PHE A 1 293 ? 16.823 -2.709 -12.784 1.00 91.62 293 PHE A O 1
ATOM 2334 N N . ALA A 1 294 ? 18.587 -3.018 -14.139 1.00 89.62 294 ALA A N 1
ATOM 2335 C CA . ALA A 1 294 ? 19.515 -3.372 -13.065 1.00 89.62 294 ALA A CA 1
ATOM 2336 C C . ALA A 1 294 ? 19.654 -2.256 -12.009 1.00 89.62 294 ALA A C 1
ATOM 2338 O O . ALA A 1 294 ? 19.631 -2.526 -10.807 1.00 89.62 294 ALA A O 1
ATOM 2339 N N . LYS A 1 295 ? 19.750 -0.987 -12.437 1.00 90.12 295 LYS A N 1
ATOM 2340 C CA . LYS A 1 295 ? 19.832 0.176 -11.531 1.00 90.12 295 LYS A CA 1
ATOM 2341 C C . LYS A 1 295 ? 18.583 0.306 -10.654 1.00 90.12 295 LYS A C 1
ATOM 2343 O O . LYS A 1 295 ? 18.700 0.550 -9.455 1.00 90.12 295 LYS A O 1
ATOM 2348 N N . ILE A 1 296 ? 17.396 0.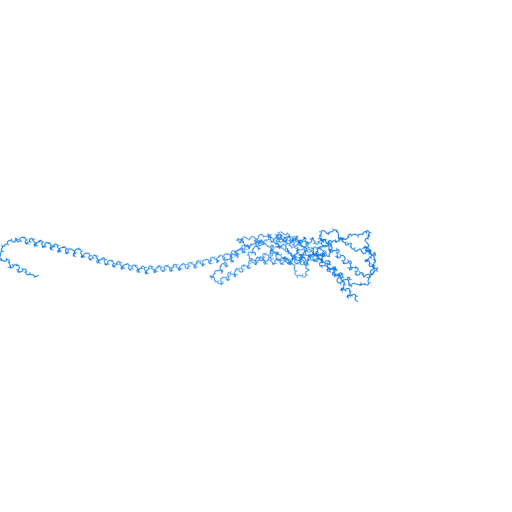180 -11.247 1.00 91.62 296 ILE A N 1
ATOM 2349 C CA . ILE A 1 296 ? 16.118 0.299 -10.533 1.00 91.62 296 ILE A CA 1
ATOM 2350 C C . ILE A 1 296 ? 15.898 -0.898 -9.611 1.00 91.62 296 ILE A C 1
ATOM 2352 O O . ILE A 1 296 ? 15.494 -0.713 -8.463 1.00 91.62 296 ILE A O 1
ATOM 2356 N N . GLN A 1 297 ? 16.193 -2.104 -10.095 1.00 91.88 297 GLN A N 1
ATOM 2357 C CA . GLN A 1 297 ? 16.084 -3.331 -9.321 1.00 91.88 297 GLN A CA 1
ATOM 2358 C C . GLN A 1 297 ? 16.935 -3.251 -8.050 1.00 91.88 297 GLN A C 1
ATOM 2360 O O . GLN A 1 297 ? 16.401 -3.471 -6.969 1.00 91.88 297 GLN A O 1
ATOM 2365 N N . LEU A 1 298 ? 18.194 -2.808 -8.148 1.00 90.62 298 LEU A N 1
ATOM 2366 C CA . LEU A 1 298 ? 19.076 -2.622 -6.990 1.00 90.62 298 LEU A CA 1
ATOM 2367 C C . LEU A 1 298 ? 18.449 -1.722 -5.910 1.00 90.62 298 LEU A C 1
ATOM 2369 O O . LEU A 1 298 ? 18.496 -2.035 -4.722 1.00 90.62 298 LEU A O 1
ATOM 2373 N N . VAL A 1 299 ? 17.848 -0.595 -6.306 1.00 90.00 299 VAL A N 1
ATOM 2374 C CA . VAL A 1 299 ? 17.192 0.324 -5.360 1.00 90.00 299 VAL A CA 1
ATOM 2375 C C . VAL A 1 299 ? 15.991 -0.345 -4.688 1.00 90.00 299 VAL A C 1
ATOM 2377 O O . VAL A 1 299 ? 15.804 -0.200 -3.479 1.00 90.00 299 VAL A O 1
ATOM 2380 N N . LEU A 1 300 ? 15.173 -1.068 -5.453 1.00 90.12 300 LEU A N 1
ATOM 2381 C CA . LEU A 1 300 ? 13.984 -1.741 -4.932 1.00 90.12 300 LEU A CA 1
ATOM 2382 C C . LEU A 1 300 ? 14.340 -2.922 -4.019 1.00 90.12 300 LEU A C 1
ATOM 2384 O O . LEU A 1 300 ? 13.688 -3.084 -2.991 1.00 90.12 300 LEU A O 1
ATOM 2388 N N . GLU A 1 301 ? 15.408 -3.664 -4.314 1.00 89.56 301 GLU A N 1
ATOM 2389 C CA . GLU A 1 301 ? 15.951 -4.725 -3.453 1.00 89.56 301 GLU A CA 1
ATOM 2390 C C . GLU A 1 301 ? 16.424 -4.168 -2.102 1.00 89.56 301 GLU A C 1
ATOM 2392 O O . GLU A 1 301 ? 16.116 -4.721 -1.043 1.00 89.56 301 GLU A O 1
ATOM 2397 N N . VAL A 1 302 ? 17.129 -3.030 -2.112 1.00 87.44 302 VAL A N 1
ATOM 2398 C CA . VAL A 1 302 ? 17.552 -2.345 -0.879 1.00 87.44 302 VAL A CA 1
ATOM 2399 C C . VAL A 1 302 ? 16.345 -1.910 -0.055 1.00 87.44 302 VAL A C 1
ATOM 2401 O O . VAL A 1 302 ? 16.311 -2.132 1.156 1.00 87.44 302 VAL A O 1
ATOM 2404 N N . LEU A 1 303 ? 15.334 -1.323 -0.698 1.00 86.88 303 LEU A N 1
ATOM 2405 C CA . LEU A 1 303 ? 14.100 -0.931 -0.018 1.00 86.88 303 LEU A CA 1
ATOM 2406 C C . LEU A 1 303 ? 13.352 -2.139 0.536 1.00 86.88 303 LEU A C 1
ATOM 2408 O O . LEU A 1 303 ? 12.853 -2.080 1.658 1.00 86.88 303 LEU A O 1
ATOM 2412 N N . GLN A 1 304 ? 13.302 -3.243 -0.204 1.00 84.44 304 GLN A N 1
ATOM 2413 C CA . GLN A 1 304 ? 12.673 -4.457 0.283 1.00 84.44 304 GLN A CA 1
ATOM 2414 C C . GLN A 1 304 ? 13.364 -4.946 1.553 1.00 84.44 304 GLN A C 1
ATOM 2416 O O . GLN A 1 304 ? 12.718 -5.056 2.591 1.00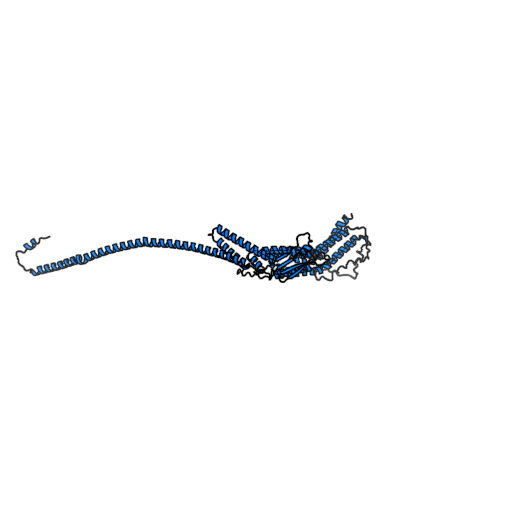 84.44 304 GLN A O 1
ATOM 2421 N N . LYS A 1 305 ? 14.685 -5.124 1.501 1.00 83.94 305 LYS A N 1
ATOM 2422 C CA . LYS A 1 305 ? 15.485 -5.643 2.612 1.00 83.94 305 LYS A CA 1
ATOM 2423 C C . LYS A 1 305 ? 15.442 -4.768 3.869 1.00 83.94 305 LYS A C 1
ATOM 2425 O O . LYS A 1 305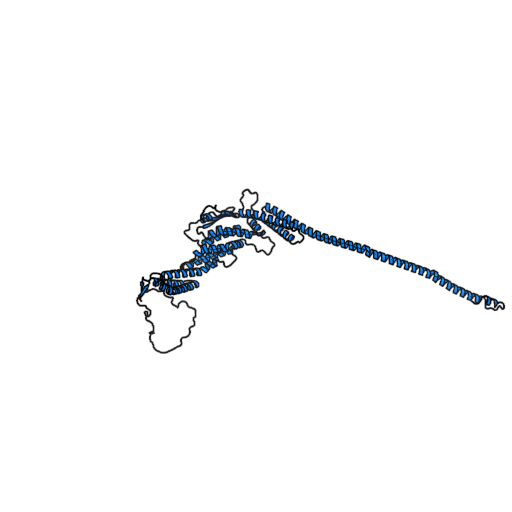 ? 15.448 -5.296 4.976 1.00 83.94 305 LYS A O 1
ATOM 2430 N N . HIS A 1 306 ? 15.449 -3.443 3.714 1.00 79.31 306 HIS A N 1
ATOM 2431 C CA . HIS A 1 306 ? 15.609 -2.516 4.842 1.00 79.31 306 HIS A CA 1
ATOM 2432 C C . HIS A 1 306 ? 14.307 -1.855 5.319 1.00 79.31 306 HIS A C 1
ATOM 2434 O O . HIS A 1 306 ? 14.293 -1.299 6.417 1.00 79.31 306 HIS A O 1
ATOM 2440 N N . LEU A 1 307 ? 13.223 -1.907 4.535 1.00 80.12 307 LEU A N 1
ATOM 2441 C CA . LEU A 1 307 ? 11.963 -1.222 4.850 1.00 80.12 307 LEU A CA 1
ATOM 2442 C C . LEU A 1 307 ? 10.713 -2.108 4.716 1.00 80.12 307 LEU A C 1
ATOM 2444 O O . LEU A 1 307 ? 9.777 -1.927 5.493 1.00 80.12 307 LEU A O 1
ATOM 2448 N N . LEU A 1 308 ? 10.652 -3.015 3.734 1.00 77.12 308 LEU A N 1
ATOM 2449 C CA . LEU A 1 308 ? 9.393 -3.681 3.352 1.00 77.12 308 LEU A CA 1
ATOM 2450 C C . LEU A 1 308 ? 9.289 -5.144 3.806 1.00 77.12 308 LEU A C 1
ATOM 2452 O O . LEU A 1 308 ? 8.169 -5.627 3.945 1.00 77.12 308 LEU A O 1
ATOM 2456 N N . ASP A 1 309 ? 10.409 -5.823 4.067 1.00 70.69 309 ASP A N 1
ATOM 2457 C CA . ASP A 1 309 ? 10.469 -7.224 4.532 1.00 70.69 309 ASP A CA 1
ATOM 2458 C C . ASP A 1 309 ? 10.358 -7.353 6.065 1.00 70.69 309 ASP A C 1
ATOM 2460 O O . ASP A 1 309 ? 10.839 -8.297 6.690 1.00 70.69 309 ASP A O 1
ATOM 2464 N N . LEU A 1 310 ? 9.750 -6.353 6.708 1.00 65.50 310 LEU A N 1
ATOM 2465 C CA . LEU A 1 310 ? 9.574 -6.324 8.154 1.00 65.50 310 LEU A CA 1
ATOM 2466 C C . LEU A 1 310 ? 8.278 -7.056 8.525 1.00 65.50 310 LEU A C 1
ATOM 2468 O O . LEU A 1 310 ? 7.216 -6.680 8.016 1.00 65.50 310 LEU A O 1
ATOM 2472 N N . PRO A 1 311 ? 8.319 -8.053 9.431 1.00 58.44 311 PRO A N 1
ATOM 2473 C CA . PRO A 1 311 ? 7.111 -8.691 9.924 1.00 58.44 311 PRO A CA 1
ATOM 2474 C C . PRO A 1 311 ? 6.303 -7.653 10.703 1.00 58.44 311 PRO A C 1
ATOM 2476 O O . PRO A 1 311 ? 6.665 -7.227 11.800 1.00 58.44 311 PRO A O 1
ATOM 2479 N N . LEU A 1 312 ? 5.206 -7.201 10.105 1.00 59.41 312 LEU A N 1
ATOM 2480 C CA . LEU A 1 312 ? 4.166 -6.498 10.833 1.00 59.41 312 LEU A CA 1
ATOM 2481 C C . LEU A 1 312 ? 3.355 -7.577 11.544 1.00 59.41 312 LEU A C 1
ATOM 2483 O O . LEU A 1 312 ? 2.406 -8.098 10.962 1.00 59.41 312 LEU A O 1
ATOM 2487 N N . ASP A 1 313 ? 3.754 -7.942 12.765 1.00 48.47 313 ASP A N 1
ATOM 2488 C CA . ASP A 1 313 ? 2.963 -8.826 13.624 1.00 48.47 313 ASP A CA 1
ATOM 2489 C C . ASP A 1 313 ? 1.607 -8.163 13.889 1.00 48.47 313 ASP A C 1
ATOM 2491 O O . ASP A 1 313 ? 1.411 -7.368 14.816 1.00 48.47 313 ASP A O 1
ATOM 2495 N N . SER A 1 314 ? 0.636 -8.472 13.034 1.00 45.81 314 SER A N 1
ATOM 2496 C CA . SER A 1 314 ? -0.761 -8.337 13.381 1.00 45.81 314 SER A CA 1
ATOM 2497 C C . SER A 1 314 ? -1.103 -9.524 14.275 1.00 45.81 314 SER A C 1
ATOM 2499 O O . SER A 1 314 ? -1.719 -10.485 13.819 1.00 45.81 314 SER A O 1
ATOM 2501 N N . ASP A 1 315 ? -0.741 -9.437 15.557 1.00 40.47 315 ASP A N 1
ATOM 2502 C CA . ASP A 1 315 ? -1.393 -10.184 16.645 1.00 40.47 315 ASP A CA 1
ATOM 2503 C C . ASP A 1 315 ? -2.841 -9.688 16.795 1.00 40.47 315 ASP A C 1
ATOM 2505 O O . ASP A 1 315 ? -3.271 -9.170 17.825 1.00 40.47 315 ASP A O 1
ATOM 2509 N N . LEU A 1 316 ? -3.592 -9.739 15.703 1.00 45.22 316 LEU A N 1
ATOM 2510 C CA . LEU A 1 316 ? -5.011 -9.503 15.681 1.00 45.22 316 LEU A CA 1
ATOM 2511 C C . LEU A 1 316 ? -5.623 -10.872 15.452 1.00 45.22 316 LEU A C 1
ATOM 2513 O O . LEU A 1 316 ? -5.544 -11.419 14.356 1.00 45.22 316 LEU A O 1
ATOM 2517 N N . GLU A 1 317 ? -6.301 -11.377 16.476 1.00 43.53 317 GLU A N 1
ATOM 2518 C CA . GLU A 1 317 ? -7.274 -12.476 16.420 1.00 43.53 317 GLU A CA 1
ATOM 2519 C C . GLU A 1 317 ? -8.472 -12.163 15.483 1.00 43.53 317 GLU A C 1
ATOM 2521 O O . GLU A 1 317 ? -9.595 -12.614 15.689 1.00 43.53 317 GLU A O 1
ATOM 2526 N N . ASN A 1 318 ? -8.266 -11.355 14.440 1.00 38.38 318 ASN A N 1
ATOM 2527 C CA . ASN A 1 318 ? -9.238 -11.002 13.424 1.00 38.38 318 ASN A CA 1
ATOM 2528 C C . ASN A 1 318 ? -8.889 -11.769 12.142 1.00 38.38 318 ASN A C 1
ATOM 2530 O O . ASN A 1 318 ? -8.125 -11.308 11.297 1.00 38.38 318 ASN A O 1
ATOM 2534 N N . GLU A 1 319 ? -9.511 -12.935 11.995 1.00 39.72 319 GLU A N 1
ATOM 2535 C CA . GLU A 1 319 ? -9.447 -13.902 10.883 1.00 39.72 319 GLU A CA 1
ATOM 2536 C C . GLU A 1 319 ? -9.754 -13.358 9.459 1.00 39.72 319 GLU A C 1
ATOM 2538 O O . GLU A 1 319 ? -10.076 -14.134 8.560 1.00 39.72 319 GLU A O 1
ATOM 2543 N N . LYS A 1 320 ? -9.713 -12.043 9.188 1.00 41.12 320 LYS A N 1
ATOM 2544 C CA . LYS A 1 320 ? -10.190 -11.485 7.902 1.00 41.12 320 LYS A CA 1
ATOM 2545 C C . LYS A 1 320 ? -9.354 -10.395 7.234 1.00 41.12 320 LYS A C 1
ATOM 2547 O O . LYS A 1 320 ? -9.715 -10.006 6.124 1.00 41.12 320 LYS A O 1
ATOM 2552 N N . SER A 1 321 ? -8.257 -9.908 7.812 1.00 38.69 321 SER A N 1
ATOM 2553 C CA . SER A 1 321 ? -7.350 -9.021 7.067 1.00 38.69 321 SER A CA 1
ATOM 2554 C C . SER A 1 321 ? -6.167 -9.821 6.544 1.00 38.69 321 SER A C 1
ATOM 2556 O O . SER A 1 321 ? -5.321 -10.248 7.323 1.00 38.69 321 SER A O 1
ATOM 2558 N N . SER A 1 322 ? -6.104 -10.020 5.225 1.00 46.22 322 SER A N 1
ATOM 2559 C CA . SER A 1 322 ? -4.886 -10.488 4.559 1.00 46.22 322 SER A CA 1
ATOM 2560 C C . SER A 1 322 ? -3.688 -9.653 5.033 1.00 46.22 322 SER A C 1
ATOM 2562 O O . SER A 1 322 ? -3.845 -8.429 5.129 1.00 46.22 322 SER A O 1
ATOM 2564 N N . PRO A 1 323 ? -2.520 -10.261 5.305 1.00 56.50 323 PRO A N 1
ATOM 2565 C CA . PRO A 1 323 ? -1.341 -9.518 5.732 1.00 56.50 323 PRO A CA 1
ATOM 2566 C C . PRO A 1 323 ? -1.050 -8.421 4.707 1.00 56.50 323 PRO A C 1
ATOM 2568 O O . PRO A 1 323 ? -0.970 -8.684 3.506 1.00 56.50 323 PRO A O 1
ATOM 2571 N N . VAL A 1 324 ? -0.973 -7.171 5.168 1.00 61.75 324 VAL A N 1
ATOM 2572 C CA . VAL A 1 324 ? -0.652 -6.040 4.296 1.00 61.75 324 VAL A CA 1
ATOM 2573 C C . VAL A 1 324 ? 0.809 -6.185 3.894 1.00 61.75 324 VAL A C 1
ATOM 2575 O O . VAL A 1 324 ? 1.707 -5.881 4.675 1.00 61.75 324 VAL A O 1
ATOM 2578 N N . VAL A 1 325 ? 1.051 -6.652 2.673 1.00 75.00 325 VAL A N 1
ATOM 2579 C CA . VAL A 1 325 ? 2.400 -6.711 2.112 1.00 75.00 325 VAL A CA 1
ATOM 2580 C C . VAL A 1 325 ? 2.789 -5.292 1.696 1.00 75.00 325 VAL A C 1
ATOM 2582 O O . VAL A 1 325 ? 2.242 -4.736 0.744 1.00 75.00 325 VAL A O 1
ATOM 2585 N N . LEU A 1 326 ? 3.717 -4.675 2.428 1.00 80.56 326 LEU A N 1
ATOM 2586 C CA . LEU A 1 326 ? 4.139 -3.285 2.204 1.00 80.56 326 LEU A CA 1
ATOM 2587 C C . LEU A 1 326 ? 4.652 -3.050 0.772 1.00 80.56 326 LEU A C 1
ATOM 2589 O O . LEU A 1 326 ? 4.381 -2.003 0.182 1.00 80.56 326 LEU A O 1
ATOM 2593 N N . ALA A 1 327 ? 5.340 -4.041 0.198 1.00 82.94 327 ALA A N 1
ATOM 2594 C CA . ALA A 1 327 ? 5.835 -3.997 -1.176 1.00 82.94 327 ALA A CA 1
ATOM 2595 C C . ALA A 1 327 ? 4.706 -3.896 -2.215 1.00 82.94 327 ALA A C 1
ATOM 2597 O O . ALA A 1 327 ? 4.815 -3.123 -3.163 1.00 82.94 327 ALA A O 1
ATOM 2598 N N . GLU A 1 328 ? 3.581 -4.580 -1.993 1.00 85.69 328 GLU A N 1
ATOM 2599 C CA . GLU A 1 328 ? 2.423 -4.532 -2.892 1.00 85.69 328 GLU A CA 1
ATOM 2600 C C . GLU A 1 328 ? 1.782 -3.139 -2.917 1.00 85.69 328 GLU A C 1
ATOM 2602 O O . GLU A 1 328 ? 1.338 -2.660 -3.961 1.00 85.69 328 GLU A O 1
ATOM 2607 N N . VAL A 1 329 ? 1.743 -2.477 -1.759 1.00 84.50 329 VAL A N 1
ATOM 2608 C CA . VAL A 1 329 ? 1.219 -1.114 -1.617 1.00 84.50 329 VAL A CA 1
ATOM 2609 C C . VAL A 1 329 ? 2.106 -0.117 -2.351 1.00 84.50 329 VAL A C 1
ATOM 2611 O O . VAL A 1 329 ? 1.609 0.716 -3.109 1.00 84.50 329 VAL A O 1
ATOM 2614 N N . LEU A 1 330 ? 3.420 -0.202 -2.135 1.00 87.25 330 LEU A N 1
ATOM 2615 C CA . LEU A 1 330 ? 4.376 0.689 -2.782 1.00 87.25 330 LEU A CA 1
ATOM 2616 C C . LEU A 1 330 ? 4.409 0.459 -4.300 1.00 87.25 330 LEU A C 1
ATOM 2618 O O . LEU A 1 330 ? 4.402 1.422 -5.065 1.00 87.25 330 LEU A O 1
ATOM 2622 N N . GLY A 1 331 ? 4.366 -0.803 -4.731 1.00 87.81 331 GLY A N 1
ATOM 2623 C CA . GLY A 1 331 ? 4.293 -1.190 -6.137 1.00 87.81 331 GLY A CA 1
ATOM 2624 C C . GLY A 1 331 ? 3.068 -0.614 -6.842 1.00 87.81 331 GLY A C 1
ATOM 2625 O O . GLY A 1 331 ? 3.211 0.006 -7.892 1.00 87.81 331 GLY A O 1
ATOM 2626 N N . ALA A 1 332 ? 1.885 -0.692 -6.224 1.00 87.81 332 ALA A N 1
ATOM 2627 C CA . ALA A 1 332 ? 0.663 -0.104 -6.778 1.00 87.81 332 ALA A CA 1
ATOM 2628 C C . ALA A 1 332 ? 0.730 1.427 -6.943 1.00 87.81 332 ALA A C 1
ATOM 2630 O O . ALA A 1 332 ? 0.068 1.973 -7.820 1.00 87.81 332 ALA A O 1
ATOM 2631 N N . VAL A 1 333 ? 1.513 2.126 -6.113 1.00 87.75 333 VAL A N 1
ATOM 2632 C CA . VAL A 1 333 ? 1.684 3.587 -6.207 1.00 87.75 333 VAL A CA 1
ATOM 2633 C C . VAL A 1 333 ? 2.677 3.978 -7.299 1.00 87.75 333 VAL A C 1
ATOM 2635 O O . VAL A 1 333 ? 2.513 5.024 -7.919 1.00 87.75 333 VAL A O 1
ATOM 2638 N N . VAL A 1 334 ? 3.734 3.189 -7.492 1.00 90.81 334 VAL A N 1
ATOM 2639 C CA . VAL A 1 334 ? 4.895 3.587 -8.301 1.00 90.81 334 VAL A CA 1
ATOM 2640 C C . VAL A 1 334 ? 4.866 2.987 -9.709 1.00 90.81 334 VAL A C 1
ATOM 2642 O O . VAL A 1 334 ? 5.380 3.608 -10.636 1.00 90.81 334 VAL A O 1
ATOM 2645 N N . TRP A 1 335 ? 4.286 1.796 -9.891 1.00 91.81 335 TRP A N 1
ATOM 2646 C CA . TRP A 1 335 ? 4.465 1.004 -11.110 1.00 91.81 335 TRP A CA 1
ATOM 2647 C C . TRP A 1 335 ? 3.879 1.633 -12.375 1.00 91.81 335 TRP A C 1
ATOM 2649 O O . TRP A 1 335 ? 4.551 1.634 -13.401 1.00 91.81 335 TRP A O 1
ATOM 2659 N N . GLU A 1 336 ? 2.663 2.182 -12.317 1.00 89.88 336 GLU A N 1
ATOM 2660 C CA . GLU A 1 336 ? 1.998 2.774 -13.489 1.00 89.88 336 GLU A CA 1
ATOM 2661 C C . GLU A 1 336 ? 2.866 3.888 -14.099 1.00 89.88 336 GLU A C 1
ATOM 2663 O O . GLU A 1 336 ? 3.318 3.780 -15.241 1.00 89.88 336 GLU A O 1
ATOM 2668 N N . ASP A 1 337 ? 3.232 4.881 -13.286 1.00 89.25 337 ASP A N 1
ATOM 2669 C CA . ASP A 1 337 ? 4.111 5.982 -13.687 1.00 89.25 337 ASP A CA 1
ATOM 2670 C C . ASP A 1 337 ? 5.524 5.519 -14.086 1.00 89.25 337 ASP A C 1
ATOM 2672 O O . ASP A 1 337 ? 6.156 6.102 -14.974 1.00 89.25 337 ASP A O 1
ATOM 2676 N N . LEU A 1 338 ? 6.069 4.512 -13.395 1.00 90.88 338 LEU A N 1
ATOM 2677 C CA . LEU A 1 338 ? 7.401 3.989 -13.686 1.00 90.88 338 LEU A CA 1
ATOM 2678 C C . LEU A 1 338 ? 7.426 3.284 -15.042 1.00 90.88 338 LEU A C 1
ATOM 2680 O O . LEU A 1 338 ? 8.334 3.530 -15.832 1.00 90.88 338 LEU A O 1
ATOM 2684 N N . SER A 1 339 ? 6.429 2.446 -15.324 1.00 90.88 339 SER A N 1
ATOM 2685 C CA . SER A 1 339 ? 6.310 1.721 -16.587 1.00 90.88 339 SER A CA 1
ATOM 2686 C C . SER A 1 339 ? 6.184 2.685 -17.768 1.00 90.88 339 SER A C 1
ATOM 2688 O O . SER A 1 339 ? 6.911 2.548 -18.750 1.00 90.88 339 SER A O 1
ATOM 2690 N N . GLU A 1 340 ? 5.373 3.740 -17.641 1.00 90.50 340 GLU A N 1
ATOM 2691 C CA . GLU A 1 340 ? 5.253 4.782 -18.663 1.00 90.50 340 GLU A CA 1
ATOM 2692 C C . GLU A 1 340 ? 6.582 5.526 -18.878 1.00 90.50 340 GLU A C 1
ATOM 2694 O O . GLU A 1 340 ? 6.986 5.783 -20.016 1.00 90.50 340 GLU A O 1
ATOM 2699 N N . CYS A 1 341 ? 7.292 5.841 -17.790 1.00 89.06 341 CYS A N 1
ATOM 2700 C CA . CYS A 1 341 ? 8.607 6.476 -17.835 1.00 89.06 341 CYS A CA 1
ATOM 2701 C C . CYS A 1 341 ? 9.645 5.589 -18.541 1.00 89.06 341 CYS A C 1
ATOM 2703 O O . CYS A 1 341 ? 10.369 6.070 -19.411 1.00 89.06 341 CYS A O 1
ATOM 2705 N N . LEU A 1 342 ? 9.689 4.295 -18.217 1.00 90.12 342 LEU A N 1
ATOM 2706 C CA . LEU A 1 342 ? 10.591 3.323 -18.841 1.00 90.12 342 LEU A CA 1
ATOM 2707 C C . LEU A 1 342 ? 10.299 3.147 -20.333 1.00 90.12 342 LEU A C 1
ATOM 2709 O O . LEU A 1 342 ? 11.228 3.097 -21.139 1.00 90.12 342 LEU A O 1
ATOM 2713 N N . ILE A 1 343 ? 9.021 3.124 -20.719 1.00 88.62 343 ILE A N 1
ATOM 2714 C CA . ILE A 1 343 ? 8.624 3.068 -22.127 1.00 88.62 343 ILE A CA 1
ATOM 2715 C C . ILE A 1 343 ? 9.143 4.308 -22.864 1.00 88.62 343 ILE A C 1
ATOM 2717 O O . ILE A 1 343 ? 9.884 4.180 -23.838 1.00 88.62 343 ILE A O 1
ATOM 2721 N N . LYS A 1 344 ? 8.804 5.509 -22.380 1.00 86.50 344 LYS A N 1
ATOM 2722 C CA . LYS A 1 344 ? 9.107 6.779 -23.062 1.00 86.50 344 LYS A CA 1
ATOM 2723 C C . LYS A 1 344 ? 10.594 7.123 -23.103 1.00 86.50 344 LYS A C 1
ATOM 2725 O O . LYS A 1 344 ? 11.067 7.623 -24.120 1.00 86.50 344 LYS A O 1
ATOM 2730 N N . ASN A 1 345 ? 11.310 6.890 -22.006 1.00 84.94 345 ASN A N 1
ATOM 2731 C CA . ASN A 1 345 ? 12.679 7.378 -21.836 1.00 84.94 345 ASN A CA 1
ATOM 2732 C C . ASN A 1 345 ? 13.744 6.317 -22.131 1.00 84.94 345 ASN A C 1
ATOM 2734 O O . ASN A 1 345 ? 14.913 6.669 -22.260 1.00 84.94 345 ASN A O 1
ATOM 2738 N N . CYS A 1 346 ? 13.355 5.044 -22.274 1.00 85.50 346 CYS A N 1
ATOM 2739 C CA . CYS A 1 346 ? 14.297 3.953 -22.494 1.00 85.50 346 CYS A CA 1
ATOM 2740 C C . CYS A 1 346 ? 13.887 3.032 -23.658 1.00 85.50 346 CYS A C 1
ATOM 2742 O O . CYS A 1 346 ? 14.550 3.036 -24.698 1.00 85.50 346 CYS A O 1
ATOM 2744 N N . LEU A 1 347 ? 12.770 2.300 -23.553 1.00 85.81 347 LEU A N 1
ATOM 2745 C CA . LEU A 1 347 ? 12.416 1.262 -24.539 1.00 85.81 347 LEU A CA 1
ATOM 2746 C C . LEU A 1 347 ? 12.142 1.804 -25.951 1.00 85.81 347 LEU A C 1
ATOM 2748 O O . LEU A 1 347 ? 12.482 1.133 -26.925 1.00 85.81 347 LEU A O 1
ATOM 2752 N N . VAL A 1 348 ? 11.573 3.009 -26.087 1.00 83.44 348 VAL A N 1
ATOM 2753 C CA . VAL A 1 348 ? 11.316 3.645 -27.398 1.00 83.44 348 VAL A CA 1
ATOM 2754 C C . VAL A 1 348 ? 12.598 3.785 -28.227 1.00 83.44 348 VAL A C 1
ATOM 2756 O O . VAL A 1 348 ? 12.579 3.563 -29.439 1.00 83.44 348 VAL A O 1
ATOM 2759 N N . TYR A 1 349 ? 13.722 4.118 -27.589 1.00 80.62 349 TYR A N 1
ATOM 2760 C CA . TYR A 1 349 ? 15.006 4.315 -28.272 1.00 80.62 349 TYR A CA 1
ATOM 2761 C C . TYR A 1 349 ? 15.695 3.001 -28.637 1.00 80.62 349 TYR A C 1
ATOM 2763 O O . TYR A 1 349 ? 16.588 2.981 -29.479 1.00 80.62 349 TYR A O 1
ATOM 2771 N N . SER A 1 350 ? 15.259 1.897 -28.033 1.00 79.75 350 SER A N 1
ATOM 2772 C CA . SER A 1 350 ? 15.766 0.560 -28.328 1.00 79.75 350 SER A CA 1
ATOM 2773 C C . SER A 1 350 ? 15.076 -0.108 -29.518 1.00 79.75 350 SER A C 1
ATOM 2775 O O . SER A 1 350 ? 15.510 -1.177 -29.936 1.00 79.75 350 SER A O 1
ATOM 2777 N N . ILE A 1 351 ? 14.023 0.495 -30.085 1.00 78.19 351 ILE A N 1
ATOM 2778 C CA . ILE A 1 351 ? 13.310 -0.071 -31.237 1.00 78.19 351 ILE A CA 1
ATOM 2779 C C . ILE A 1 351 ? 14.274 -0.198 -32.433 1.00 78.19 351 ILE A C 1
ATOM 2781 O O . ILE A 1 351 ? 14.844 0.812 -32.866 1.00 78.19 351 ILE A O 1
ATOM 2785 N N . PRO A 1 352 ? 14.433 -1.403 -33.016 1.00 72.94 352 PRO A N 1
ATOM 2786 C CA . PRO A 1 352 ? 15.318 -1.627 -34.152 1.00 72.94 352 PRO A CA 1
ATOM 2787 C C . PRO A 1 352 ? 14.966 -0.734 -35.341 1.00 72.94 352 PRO A C 1
ATOM 2789 O O . PRO A 1 352 ? 13.806 -0.414 -35.582 1.00 72.94 352 PRO A O 1
ATOM 2792 N N . THR A 1 353 ? 15.966 -0.356 -36.133 1.00 67.75 353 THR A N 1
ATOM 2793 C CA . THR A 1 353 ? 15.748 0.334 -37.417 1.00 67.75 353 THR A CA 1
ATOM 2794 C C . THR A 1 353 ? 15.877 -0.599 -38.620 1.00 67.75 353 THR A C 1
ATOM 2796 O O . THR A 1 353 ? 15.316 -0.310 -39.670 1.00 67.75 353 THR A O 1
ATOM 2799 N N . ASN A 1 354 ? 16.544 -1.750 -38.460 1.00 64.75 354 ASN A N 1
ATOM 2800 C CA . ASN A 1 354 ? 16.765 -2.748 -39.512 1.00 64.75 354 ASN A CA 1
ATOM 2801 C C . ASN A 1 354 ? 16.507 -4.171 -38.989 1.00 64.75 354 ASN A C 1
ATOM 2803 O O . ASN A 1 354 ? 16.772 -4.438 -37.815 1.00 64.75 354 ASN A O 1
ATOM 2807 N N . SER A 1 355 ? 16.083 -5.091 -39.866 1.00 65.06 355 SER A N 1
ATOM 2808 C CA . SER A 1 355 ? 15.806 -6.500 -39.524 1.00 65.06 355 SER A CA 1
ATOM 2809 C C . SER A 1 355 ? 16.993 -7.216 -38.850 1.00 65.06 355 SER A C 1
ATOM 2811 O O . SER A 1 355 ? 16.796 -8.000 -37.925 1.00 65.06 355 SER A O 1
ATOM 2813 N N . SER A 1 356 ? 18.239 -6.866 -39.187 1.00 63.91 356 SER A N 1
ATOM 2814 C CA . SER A 1 356 ? 19.440 -7.423 -38.538 1.00 63.91 356 SER A CA 1
ATOM 2815 C C . SER A 1 356 ? 19.590 -7.067 -37.052 1.00 63.91 356 SER A C 1
ATOM 2817 O O . SER A 1 356 ? 20.231 -7.805 -36.310 1.00 63.91 356 SER A O 1
ATOM 2819 N N . LYS A 1 357 ? 18.989 -5.962 -36.596 1.00 66.50 357 LYS A N 1
ATOM 2820 C CA . LYS A 1 357 ? 18.980 -5.542 -35.182 1.00 66.50 357 LYS A CA 1
ATOM 2821 C C . LYS A 1 357 ? 17.776 -6.085 -34.409 1.00 66.50 357 LYS A C 1
ATOM 2823 O O . LYS A 1 357 ? 17.680 -5.872 -33.207 1.00 66.50 357 LYS A O 1
ATOM 2828 N N . LEU A 1 358 ? 16.863 -6.790 -35.079 1.00 69.56 358 LEU A N 1
ATOM 2829 C CA . LEU A 1 358 ? 15.687 -7.386 -34.448 1.00 69.56 358 LEU A CA 1
ATOM 2830 C C . LEU A 1 358 ? 16.073 -8.550 -33.526 1.00 69.56 358 LEU A C 1
ATOM 2832 O O . LEU A 1 358 ? 15.501 -8.687 -32.454 1.00 69.56 358 LEU A O 1
ATOM 2836 N N . GLN A 1 359 ? 17.118 -9.307 -33.879 1.00 69.69 359 GLN A N 1
ATOM 2837 C CA . GLN A 1 359 ? 17.684 -10.347 -33.009 1.00 69.69 359 GLN A CA 1
ATOM 2838 C C . GLN A 1 359 ? 18.256 -9.768 -31.705 1.00 69.69 359 GLN A C 1
ATOM 2840 O O . GLN A 1 359 ? 18.057 -10.342 -30.644 1.00 69.69 359 GLN A O 1
ATOM 2845 N N . GLN A 1 360 ? 18.896 -8.595 -31.766 1.00 73.88 360 GLN A N 1
ATOM 2846 C CA . GLN A 1 360 ? 19.407 -7.893 -30.578 1.00 73.88 360 GLN A CA 1
ATOM 2847 C C . GLN A 1 360 ? 18.273 -7.353 -29.695 1.00 73.88 360 GLN A C 1
ATOM 2849 O O . GLN A 1 360 ? 18.451 -7.160 -28.499 1.00 73.88 360 GLN A O 1
ATOM 2854 N N . TYR A 1 361 ? 17.095 -7.107 -30.271 1.00 80.69 361 TYR A N 1
ATOM 2855 C CA . TYR A 1 361 ? 15.931 -6.665 -29.510 1.00 80.69 361 TYR A CA 1
ATOM 2856 C C . TYR A 1 361 ? 15.281 -7.798 -28.710 1.00 80.69 361 TYR A C 1
ATOM 2858 O O . TYR A 1 361 ? 14.681 -7.536 -27.671 1.00 80.69 361 TYR A O 1
ATOM 2866 N N . GLU A 1 362 ? 15.436 -9.052 -29.139 1.00 78.44 362 GLU A N 1
ATOM 2867 C CA . GLU A 1 362 ? 14.962 -10.208 -28.370 1.00 78.44 362 GLU A CA 1
ATOM 2868 C C . GLU A 1 362 ? 15.631 -10.267 -26.985 1.00 78.44 362 GLU A C 1
ATOM 2870 O O . GLU A 1 362 ? 14.966 -10.525 -25.985 1.00 78.44 362 GLU A O 1
ATOM 2875 N N . GLU A 1 363 ? 16.916 -9.903 -26.895 1.00 83.44 363 GLU A N 1
ATOM 2876 C CA . GLU A 1 363 ? 17.630 -9.769 -25.616 1.00 83.44 363 GLU A CA 1
ATOM 2877 C C . GLU A 1 363 ? 16.990 -8.703 -24.707 1.00 83.44 363 GLU A C 1
ATOM 2879 O O . GLU A 1 363 ? 16.947 -8.858 -23.487 1.00 83.44 363 GLU A O 1
ATOM 2884 N N . ILE A 1 364 ? 16.427 -7.638 -25.287 1.00 85.94 364 ILE A N 1
ATOM 2885 C CA . ILE A 1 364 ? 15.733 -6.572 -24.548 1.00 85.94 364 ILE A CA 1
ATOM 2886 C C . ILE A 1 364 ? 14.370 -7.054 -24.048 1.00 85.94 364 ILE A C 1
ATOM 2888 O O . ILE A 1 364 ? 13.986 -6.732 -22.920 1.00 85.94 364 ILE A O 1
ATOM 2892 N N . ILE A 1 365 ? 13.646 -7.843 -24.848 1.00 84.94 365 ILE A N 1
ATOM 2893 C CA . ILE A 1 365 ? 12.391 -8.481 -24.423 1.00 84.94 365 ILE A CA 1
ATOM 2894 C C . ILE A 1 365 ? 12.669 -9.411 -23.240 1.00 84.94 365 ILE A C 1
ATOM 2896 O O . ILE A 1 365 ? 12.000 -9.296 -22.213 1.00 84.94 365 ILE A O 1
ATOM 2900 N N . GLN A 1 366 ? 13.699 -10.251 -23.350 1.00 86.44 366 GLN A N 1
ATOM 2901 C CA . GLN A 1 366 ? 14.123 -11.160 -22.289 1.00 86.44 366 GLN A CA 1
ATOM 2902 C C . GLN A 1 366 ? 14.527 -10.398 -21.017 1.00 86.44 366 GLN A C 1
ATOM 2904 O O . GLN A 1 366 ? 14.042 -10.705 -19.932 1.00 86.44 366 GLN A O 1
ATOM 2909 N N . SER A 1 367 ? 15.332 -9.339 -21.147 1.00 88.94 367 SER A N 1
ATOM 2910 C CA . SER A 1 367 ? 15.727 -8.493 -20.014 1.00 88.94 367 SER A CA 1
ATOM 2911 C C . SER A 1 367 ? 14.528 -7.788 -19.356 1.00 88.94 367 SER A C 1
ATOM 2913 O O . SER A 1 367 ? 14.506 -7.625 -18.137 1.00 88.94 367 SER A O 1
ATOM 2915 N N . THR A 1 368 ? 13.507 -7.409 -20.136 1.00 90.31 368 THR A N 1
ATOM 2916 C CA . THR A 1 368 ? 12.249 -6.840 -19.616 1.00 90.31 368 THR A CA 1
ATOM 2917 C C . THR A 1 368 ? 11.448 -7.885 -18.833 1.00 90.31 368 THR A C 1
ATOM 2919 O O . THR A 1 368 ? 10.908 -7.585 -17.770 1.00 90.31 368 THR A O 1
ATOM 2922 N N . GLU A 1 369 ? 11.384 -9.120 -19.334 1.00 90.19 369 GLU A N 1
ATOM 2923 C CA . GLU A 1 369 ? 10.698 -10.232 -18.674 1.00 90.19 369 GLU A CA 1
ATOM 2924 C C . GLU A 1 369 ? 11.383 -10.636 -17.362 1.00 90.19 369 GLU A C 1
ATOM 2926 O O . GLU A 1 369 ? 10.712 -10.802 -16.344 1.00 90.19 369 GLU A O 1
ATOM 2931 N N . GLU A 1 370 ? 12.714 -10.717 -17.350 1.00 91.94 370 GLU A N 1
ATOM 2932 C CA . GLU A 1 370 ? 13.510 -10.970 -16.143 1.00 91.94 370 GLU A CA 1
ATOM 2933 C C . GLU A 1 370 ? 13.300 -9.888 -15.082 1.00 91.94 370 GLU A C 1
ATOM 2935 O O . GLU A 1 370 ? 13.056 -10.206 -13.917 1.00 91.94 370 GLU A O 1
ATOM 2940 N N . PHE A 1 371 ? 13.315 -8.616 -15.487 1.00 92.06 371 PHE A N 1
ATOM 2941 C CA . PHE A 1 371 ? 13.058 -7.495 -14.588 1.00 92.06 371 PHE A CA 1
ATOM 2942 C C . PHE A 1 371 ? 11.654 -7.557 -13.969 1.00 92.06 371 PHE A C 1
ATOM 2944 O O . PHE A 1 371 ? 11.496 -7.411 -12.756 1.00 92.06 371 PHE A O 1
ATOM 2951 N N . GLU A 1 372 ? 10.619 -7.816 -14.770 1.00 90.88 372 GLU A N 1
ATOM 2952 C CA . GLU A 1 372 ? 9.258 -7.967 -14.246 1.00 90.88 372 GLU A CA 1
ATOM 2953 C C . GLU A 1 372 ? 9.115 -9.169 -13.316 1.00 90.88 372 GLU A C 1
ATOM 2955 O O . GLU A 1 372 ? 8.415 -9.077 -12.306 1.00 90.88 372 GLU A O 1
ATOM 2960 N N . ASN A 1 373 ? 9.781 -10.282 -13.619 1.00 90.19 373 ASN A N 1
ATOM 2961 C CA . ASN A 1 373 ? 9.774 -11.457 -12.756 1.00 90.19 373 ASN A CA 1
ATOM 2962 C C . ASN A 1 373 ? 10.460 -11.167 -11.417 1.00 90.19 373 ASN A C 1
ATOM 2964 O O . ASN A 1 373 ? 9.880 -11.486 -10.380 1.00 90.19 373 ASN A O 1
ATOM 2968 N N . ALA A 1 374 ? 11.595 -10.461 -11.412 1.00 90.50 374 ALA A N 1
ATOM 2969 C CA . ALA A 1 374 ? 12.233 -10.007 -10.178 1.00 90.50 374 ALA A CA 1
ATOM 2970 C C . ALA A 1 374 ? 11.279 -9.126 -9.347 1.00 90.50 374 ALA A C 1
ATOM 2972 O O . ALA A 1 374 ? 11.102 -9.338 -8.150 1.00 90.50 374 ALA A O 1
ATOM 2973 N N . LEU A 1 375 ? 10.569 -8.181 -9.971 1.00 89.44 375 LEU A N 1
ATOM 2974 C CA . LEU A 1 375 ? 9.580 -7.346 -9.274 1.00 89.44 375 LEU A CA 1
ATOM 2975 C C . LEU A 1 375 ? 8.373 -8.132 -8.735 1.00 89.44 375 LEU A C 1
ATOM 2977 O O . LEU A 1 375 ? 7.829 -7.772 -7.686 1.00 89.44 375 LEU A O 1
ATOM 2981 N N . LYS A 1 376 ? 7.943 -9.193 -9.427 1.00 89.31 376 LYS A N 1
ATOM 2982 C CA . LYS A 1 376 ? 6.894 -10.112 -8.952 1.00 89.31 376 LYS A CA 1
ATOM 2983 C C . LYS A 1 376 ? 7.369 -10.926 -7.751 1.00 89.31 376 LYS A C 1
ATOM 2985 O O . LYS A 1 376 ? 6.630 -11.027 -6.772 1.00 89.31 376 LYS A O 1
ATOM 2990 N N . GLU A 1 377 ? 8.591 -11.457 -7.792 1.00 87.50 377 GLU A N 1
ATOM 2991 C CA . GLU A 1 377 ? 9.208 -12.167 -6.662 1.00 87.50 377 GLU A CA 1
ATOM 2992 C C . GLU A 1 377 ? 9.302 -11.263 -5.429 1.00 87.50 377 GLU A C 1
ATOM 2994 O O . GLU A 1 377 ? 8.928 -11.661 -4.325 1.00 87.50 377 GLU A O 1
ATOM 2999 N N . MET A 1 378 ? 9.674 -9.999 -5.638 1.00 84.62 378 MET A N 1
ATOM 3000 C CA . MET A 1 378 ? 9.697 -8.960 -4.609 1.00 84.62 378 MET A CA 1
ATOM 3001 C C . MET A 1 378 ? 8.302 -8.422 -4.214 1.00 84.62 378 MET A C 1
ATOM 3003 O O . MET A 1 378 ? 8.204 -7.512 -3.393 1.00 84.62 378 MET A O 1
ATOM 3007 N N . ARG A 1 379 ? 7.207 -8.967 -4.772 1.00 86.44 379 ARG A N 1
ATOM 3008 C CA . ARG A 1 379 ? 5.800 -8.595 -4.502 1.00 86.44 379 ARG A CA 1
ATOM 3009 C C . ARG A 1 379 ? 5.406 -7.157 -4.871 1.00 86.44 379 ARG A C 1
ATOM 3011 O O . ARG A 1 379 ? 4.356 -6.685 -4.440 1.00 86.44 379 ARG A O 1
ATOM 3018 N N . PHE A 1 380 ? 6.175 -6.456 -5.701 1.00 85.56 380 PHE A N 1
ATOM 3019 C CA . PHE A 1 380 ? 5.775 -5.136 -6.210 1.00 85.56 380 PHE A CA 1
ATOM 3020 C C . PHE A 1 380 ? 4.680 -5.226 -7.287 1.00 85.56 380 PHE A C 1
ATOM 3022 O O . PHE A 1 380 ? 3.954 -4.257 -7.508 1.00 85.56 380 PHE A O 1
ATOM 3029 N N . LEU A 1 381 ? 4.528 -6.386 -7.939 1.00 86.38 381 LEU A N 1
ATOM 3030 C CA . LEU A 1 381 ? 3.561 -6.626 -9.016 1.00 86.38 381 LEU A CA 1
ATOM 3031 C C . LEU A 1 381 ? 2.596 -7.767 -8.668 1.00 86.38 381 LEU A C 1
ATOM 3033 O O . LEU A 1 381 ? 3.002 -8.779 -8.106 1.00 86.38 381 LEU A O 1
ATOM 3037 N N . LYS A 1 382 ? 1.317 -7.616 -9.043 1.00 76.56 382 LYS A N 1
ATOM 3038 C CA . LYS A 1 382 ? 0.237 -8.591 -8.765 1.00 76.56 382 LYS A CA 1
ATOM 3039 C C . LYS A 1 382 ? -0.327 -9.319 -9.992 1.00 76.56 382 LYS A C 1
ATOM 3041 O O . LYS A 1 382 ? -1.249 -10.112 -9.838 1.00 76.56 382 LYS A O 1
ATOM 3046 N N . GLY A 1 383 ? 0.157 -9.026 -11.198 1.00 68.62 383 GLY A N 1
ATOM 3047 C CA . GLY A 1 383 ? -0.432 -9.528 -12.443 1.00 68.62 383 GLY A CA 1
ATOM 3048 C C . GLY A 1 383 ? 0.578 -10.199 -13.364 1.00 68.62 383 GLY A C 1
ATOM 3049 O O . GLY A 1 383 ? 1.761 -9.872 -13.336 1.00 68.62 383 GLY A O 1
ATOM 3050 N N . ASP A 1 384 ? 0.090 -11.102 -14.215 1.00 63.69 384 ASP A N 1
ATOM 3051 C CA . ASP A 1 384 ? 0.936 -11.881 -15.126 1.00 63.69 384 ASP A CA 1
ATOM 3052 C C . ASP A 1 384 ? 1.450 -11.060 -16.313 1.00 63.69 384 ASP A C 1
ATOM 3054 O O . ASP A 1 384 ? 2.577 -11.271 -16.758 1.00 63.69 384 ASP A O 1
ATOM 3058 N N . THR A 1 385 ? 0.665 -10.084 -16.782 1.00 60.00 385 THR A N 1
ATOM 3059 C CA . THR A 1 385 ? 1.024 -9.218 -17.913 1.00 60.00 385 THR A CA 1
ATOM 3060 C C . THR A 1 385 ? 0.981 -7.751 -17.512 1.00 60.00 385 THR A C 1
ATOM 3062 O O . THR A 1 385 ? -0.102 -7.230 -17.225 1.00 60.00 385 THR A O 1
ATOM 3065 N N . THR A 1 386 ? 2.121 -7.071 -17.550 1.00 79.88 386 THR A N 1
ATOM 3066 C CA . THR A 1 386 ? 2.178 -5.620 -17.355 1.00 79.88 386 THR A CA 1
ATOM 3067 C C . THR A 1 386 ? 2.234 -4.882 -18.695 1.00 79.88 386 THR A C 1
ATOM 3069 O O . THR A 1 386 ? 2.411 -5.487 -19.756 1.00 79.88 386 THR A O 1
ATOM 3072 N N . ASP A 1 387 ? 2.061 -3.563 -18.659 1.00 82.94 387 ASP A N 1
ATOM 3073 C CA . ASP A 1 387 ? 2.106 -2.727 -19.860 1.00 82.94 387 ASP A CA 1
ATOM 3074 C C . ASP A 1 387 ? 3.521 -2.605 -20.447 1.00 82.94 387 ASP A C 1
ATOM 3076 O O . ASP A 1 387 ? 3.662 -2.402 -21.653 1.00 82.94 387 ASP A O 1
ATOM 3080 N N . LEU A 1 388 ? 4.561 -2.826 -19.634 1.00 86.50 388 LEU A N 1
ATOM 3081 C CA . LEU A 1 388 ? 5.959 -2.764 -20.054 1.00 86.50 388 LEU A CA 1
ATOM 3082 C C . LEU A 1 388 ? 6.323 -3.953 -20.964 1.00 86.50 388 LEU A C 1
ATOM 3084 O O . LEU A 1 388 ? 6.709 -3.744 -22.116 1.00 86.50 388 LEU A O 1
ATOM 3088 N N . LEU A 1 389 ? 6.100 -5.196 -20.522 1.00 86.75 389 LEU A N 1
ATOM 3089 C CA . LEU A 1 389 ? 6.318 -6.394 -21.344 1.00 86.75 389 LEU A CA 1
ATOM 3090 C C . LEU A 1 389 ? 5.391 -6.449 -22.562 1.00 86.75 389 LEU A C 1
ATOM 3092 O O . LEU A 1 389 ? 5.810 -6.878 -23.638 1.00 86.75 389 LEU A O 1
ATOM 3096 N N . LYS A 1 390 ? 4.138 -5.985 -22.437 1.00 85.88 390 LYS A N 1
ATOM 3097 C CA . LYS A 1 390 ? 3.236 -5.852 -23.596 1.00 85.88 390 LYS A CA 1
ATOM 3098 C C . LYS A 1 390 ? 3.814 -4.904 -24.642 1.00 85.88 390 LYS A C 1
ATOM 3100 O O . LYS A 1 390 ? 3.754 -5.211 -25.831 1.00 85.88 390 LYS A O 1
ATOM 3105 N N . TYR A 1 391 ? 4.368 -3.770 -24.217 1.00 84.44 391 TYR A N 1
ATOM 3106 C CA . TYR A 1 391 ? 5.012 -2.825 -25.120 1.00 84.44 391 TYR A CA 1
ATOM 3107 C C . TYR A 1 391 ? 6.239 -3.448 -25.799 1.00 84.44 391 TYR A C 1
ATOM 3109 O O . TYR A 1 391 ? 6.324 -3.427 -27.027 1.00 84.44 391 TYR A O 1
ATOM 3117 N N . ALA A 1 392 ? 7.130 -4.079 -25.024 1.00 83.56 392 ALA A N 1
ATOM 3118 C CA . ALA A 1 392 ? 8.326 -4.742 -25.544 1.00 83.56 392 ALA A CA 1
ATOM 3119 C C . ALA A 1 392 ? 7.979 -5.846 -26.565 1.00 83.56 392 ALA A C 1
ATOM 3121 O O . ALA A 1 392 ? 8.520 -5.874 -27.668 1.00 83.56 392 ALA A O 1
ATOM 3122 N N . ARG A 1 393 ? 6.997 -6.710 -26.273 1.00 80.50 393 ARG A N 1
ATOM 3123 C CA . ARG A 1 393 ? 6.566 -7.779 -27.198 1.00 80.50 393 ARG A CA 1
ATOM 3124 C C . ARG A 1 393 ? 5.880 -7.249 -28.462 1.00 80.50 393 ARG A C 1
ATOM 3126 O O . ARG A 1 393 ? 5.987 -7.854 -29.528 1.00 80.50 393 ARG A O 1
ATOM 3133 N N . ASN A 1 394 ? 5.225 -6.091 -28.381 1.00 78.81 394 ASN A N 1
ATOM 3134 C CA . ASN A 1 394 ? 4.599 -5.442 -29.534 1.00 78.81 394 ASN A CA 1
ATOM 3135 C C . ASN A 1 394 ? 5.588 -4.670 -30.421 1.00 78.81 394 ASN A C 1
ATOM 3137 O O . ASN A 1 394 ? 5.169 -4.082 -31.424 1.00 78.81 394 ASN A O 1
ATOM 3141 N N . VAL A 1 395 ? 6.894 -4.690 -30.136 1.00 71.88 395 VAL A N 1
ATOM 3142 C CA . VAL A 1 395 ? 7.882 -3.984 -30.962 1.00 71.88 395 VAL A CA 1
ATOM 3143 C C . VAL A 1 395 ? 7.984 -4.519 -32.377 1.00 71.88 395 VAL A C 1
ATOM 3145 O O . VAL A 1 395 ? 8.232 -3.722 -33.269 1.00 71.88 395 VAL A O 1
ATOM 3148 N N . ASN A 1 396 ? 7.659 -5.782 -32.652 1.00 64.81 396 ASN A N 1
ATOM 3149 C CA . ASN A 1 396 ? 7.548 -6.251 -34.038 1.00 64.81 396 ASN A CA 1
ATOM 3150 C C . ASN A 1 396 ? 6.533 -5.432 -34.856 1.00 64.81 396 ASN A C 1
ATOM 3152 O O . ASN A 1 396 ? 6.785 -5.111 -36.016 1.00 64.81 396 ASN A O 1
ATOM 3156 N N . SER A 1 397 ? 5.422 -5.015 -34.241 1.00 68.75 397 SER A N 1
ATOM 3157 C CA . SER A 1 397 ? 4.443 -4.133 -34.884 1.00 68.75 397 SER A CA 1
ATOM 3158 C C . SER A 1 397 ? 4.952 -2.691 -35.012 1.00 68.75 397 SER A C 1
ATOM 3160 O O . SER A 1 397 ? 4.726 -2.049 -36.035 1.00 68.75 397 SER A O 1
ATOM 3162 N N . HIS A 1 398 ? 5.683 -2.180 -34.014 1.00 70.69 398 HIS A N 1
ATOM 3163 C CA . HIS A 1 398 ? 6.271 -0.838 -34.061 1.00 70.69 398 HIS A CA 1
ATOM 3164 C C . HIS A 1 398 ? 7.414 -0.740 -35.079 1.00 70.69 398 HIS A C 1
ATOM 3166 O O . HIS A 1 398 ? 7.469 0.226 -35.840 1.00 70.69 398 HIS A O 1
ATOM 3172 N N . PHE A 1 399 ? 8.279 -1.753 -35.133 1.00 73.31 399 PHE A N 1
ATOM 3173 C CA . PHE A 1 399 ? 9.333 -1.933 -36.124 1.00 73.31 399 PHE A CA 1
ATOM 3174 C C . PHE A 1 399 ? 8.743 -1.968 -37.528 1.00 73.31 399 PHE A C 1
ATOM 3176 O O . PHE A 1 399 ? 9.123 -1.159 -38.370 1.00 73.31 399 PHE A O 1
ATOM 3183 N N . ALA A 1 400 ? 7.773 -2.855 -37.760 1.00 72.25 400 ALA A N 1
ATOM 3184 C CA . ALA A 1 400 ? 7.150 -3.004 -39.063 1.00 72.25 400 ALA A CA 1
ATOM 3185 C C . ALA A 1 400 ? 6.471 -1.696 -39.507 1.00 72.25 400 ALA A C 1
ATOM 3187 O O . ALA A 1 400 ? 6.733 -1.222 -40.611 1.00 72.25 400 ALA A O 1
ATOM 3188 N N . ASN A 1 401 ? 5.728 -1.022 -38.621 1.00 77.88 401 ASN A N 1
ATOM 3189 C CA . ASN A 1 401 ? 5.131 0.285 -38.912 1.00 77.88 401 ASN A CA 1
ATOM 3190 C C . ASN A 1 401 ? 6.179 1.363 -39.246 1.00 77.88 401 ASN A C 1
ATOM 3192 O O . ASN A 1 401 ? 6.017 2.081 -40.235 1.00 77.88 401 ASN A O 1
ATOM 3196 N N . LYS A 1 402 ? 7.255 1.480 -38.456 1.00 78.62 402 LYS A N 1
ATOM 3197 C CA . LYS A 1 402 ? 8.326 2.464 -38.689 1.00 78.62 402 LYS A CA 1
ATOM 3198 C C . LYS A 1 402 ? 9.062 2.191 -39.998 1.00 78.62 402 LYS A C 1
ATOM 3200 O O . LYS A 1 402 ? 9.238 3.095 -40.806 1.00 78.62 402 LYS A O 1
ATOM 3205 N N . LYS A 1 403 ? 9.404 0.931 -40.262 1.00 79.81 403 LYS A N 1
ATOM 3206 C CA . LYS A 1 403 ? 10.057 0.511 -41.503 1.00 79.81 403 LYS A CA 1
ATOM 3207 C C . LYS A 1 403 ? 9.187 0.804 -42.723 1.00 79.81 403 LYS A C 1
ATOM 3209 O O . LYS A 1 403 ? 9.677 1.339 -43.714 1.00 79.81 403 LYS A O 1
ATOM 3214 N N . CYS A 1 404 ? 7.892 0.507 -42.639 1.00 83.38 404 CYS A N 1
ATOM 3215 C CA . CYS A 1 404 ? 6.929 0.846 -43.683 1.00 83.38 404 CYS A CA 1
ATOM 3216 C C . CYS A 1 404 ? 6.901 2.360 -43.946 1.00 83.38 404 CYS A C 1
ATOM 3218 O O . CYS A 1 404 ? 6.906 2.780 -45.102 1.00 83.38 404 CYS A O 1
ATOM 3220 N N . GLN A 1 405 ? 6.926 3.189 -42.897 1.00 84.44 405 GLN A N 1
ATOM 3221 C CA . GLN A 1 405 ? 7.006 4.645 -43.043 1.00 84.44 405 GLN A CA 1
ATOM 3222 C C . GLN A 1 405 ? 8.306 5.091 -43.721 1.00 84.44 405 GLN A C 1
ATOM 3224 O O . GLN A 1 405 ? 8.236 5.847 -44.689 1.00 84.44 405 GLN A O 1
ATOM 3229 N N . ASP A 1 406 ? 9.462 4.598 -43.278 1.00 84.56 406 ASP A N 1
ATOM 3230 C CA . ASP A 1 406 ? 10.767 4.966 -43.841 1.00 84.56 406 ASP A CA 1
ATOM 3231 C C . ASP A 1 406 ? 10.866 4.596 -45.329 1.00 84.56 406 ASP A C 1
ATOM 3233 O O . ASP A 1 406 ? 11.303 5.404 -46.152 1.00 84.56 406 ASP A O 1
ATOM 3237 N N . VAL A 1 407 ? 10.379 3.407 -45.700 1.00 87.12 407 VAL A N 1
ATOM 3238 C CA . VAL A 1 407 ? 10.313 2.952 -47.096 1.00 87.12 407 VAL A CA 1
ATOM 3239 C C . VAL A 1 407 ? 9.411 3.864 -47.932 1.00 87.12 407 VAL A C 1
ATOM 3241 O O . VAL A 1 407 ? 9.783 4.251 -49.040 1.00 87.12 407 VAL A O 1
ATOM 3244 N N . ILE A 1 408 ? 8.242 4.253 -47.415 1.00 88.75 408 ILE A N 1
ATOM 3245 C CA . ILE A 1 408 ? 7.318 5.155 -48.119 1.00 88.75 408 ILE A CA 1
ATOM 3246 C C . ILE A 1 408 ? 7.908 6.565 -48.260 1.00 88.75 408 ILE A C 1
ATOM 3248 O O . ILE A 1 408 ? 7.743 7.193 -49.308 1.00 88.75 408 ILE A O 1
ATOM 3252 N N . VAL A 1 409 ? 8.607 7.068 -47.241 1.00 89.31 409 VAL A N 1
ATOM 3253 C CA . VAL A 1 409 ? 9.298 8.365 -47.294 1.00 89.31 409 VAL A CA 1
ATOM 3254 C C . VAL A 1 409 ? 10.404 8.330 -48.348 1.00 89.31 409 VAL A C 1
ATOM 3256 O O . VAL A 1 409 ? 10.412 9.184 -49.234 1.00 89.31 409 VAL A O 1
ATOM 3259 N N . ALA A 1 410 ? 11.267 7.311 -48.328 1.00 89.19 410 ALA A N 1
ATOM 3260 C CA . ALA A 1 410 ? 12.317 7.128 -49.328 1.00 89.19 410 ALA A CA 1
ATOM 3261 C C . ALA A 1 410 ? 11.740 7.011 -50.749 1.00 89.19 410 ALA A C 1
ATOM 3263 O O . ALA A 1 410 ? 12.233 7.651 -51.681 1.00 89.19 410 ALA A O 1
ATOM 3264 N N . ALA A 1 411 ? 10.649 6.257 -50.913 1.00 91.06 411 ALA A N 1
ATOM 3265 C CA . ALA A 1 411 ? 9.947 6.126 -52.182 1.00 91.06 411 ALA A CA 1
ATOM 3266 C C . ALA A 1 411 ? 9.423 7.475 -52.697 1.00 91.06 411 ALA A C 1
ATOM 3268 O O . ALA A 1 411 ? 9.621 7.797 -53.867 1.00 91.06 411 ALA A O 1
ATOM 3269 N N . ARG A 1 412 ? 8.813 8.298 -51.832 1.00 89.75 412 ARG A N 1
ATOM 3270 C CA . ARG A 1 412 ? 8.354 9.647 -52.202 1.00 89.75 412 ARG A CA 1
ATOM 3271 C C . ARG A 1 412 ? 9.509 10.542 -52.632 1.00 89.75 412 ARG A C 1
ATOM 3273 O O . ARG A 1 412 ? 9.399 11.179 -53.673 1.00 89.75 412 ARG A O 1
ATOM 3280 N N . THR A 1 413 ? 10.616 10.547 -51.888 1.00 91.62 413 THR A N 1
ATOM 3281 C CA . THR A 1 413 ? 11.814 11.318 -52.252 1.00 91.62 413 THR A CA 1
ATOM 3282 C C . THR A 1 413 ? 12.339 10.919 -53.633 1.00 91.62 413 THR A C 1
ATOM 3284 O O . THR A 1 413 ? 12.680 11.788 -54.436 1.00 91.62 413 THR A O 1
ATOM 3287 N N . LEU A 1 414 ? 12.353 9.619 -53.949 1.00 90.38 414 LEU A N 1
ATOM 3288 C CA . LEU A 1 414 ? 12.742 9.121 -55.271 1.00 90.38 414 LEU A CA 1
ATOM 3289 C C . LEU A 1 414 ? 11.741 9.527 -56.364 1.00 90.38 414 LEU A C 1
ATOM 3291 O O . LEU A 1 414 ? 12.163 9.952 -57.436 1.00 90.38 414 LEU A O 1
ATOM 3295 N N . MET A 1 415 ? 10.433 9.457 -56.099 1.00 90.19 415 MET A N 1
ATOM 3296 C CA . MET A 1 415 ? 9.385 9.872 -57.046 1.00 90.19 415 MET A CA 1
ATOM 3297 C C . MET A 1 415 ? 9.445 11.367 -57.385 1.00 90.19 415 MET A C 1
ATOM 3299 O O . MET A 1 415 ? 9.168 11.744 -58.521 1.00 90.19 415 MET A O 1
ATOM 3303 N N . THR A 1 416 ? 9.824 12.221 -56.432 1.00 89.19 416 THR A N 1
ATOM 3304 C CA . THR A 1 416 ? 9.960 13.675 -56.633 1.00 89.19 416 THR A CA 1
ATOM 3305 C C . THR A 1 416 ? 11.359 14.106 -57.088 1.00 89.19 416 THR A C 1
ATOM 3307 O O . THR A 1 416 ? 11.608 15.294 -57.248 1.00 89.19 416 THR A O 1
ATOM 3310 N N . SER A 1 417 ? 12.297 13.173 -57.275 1.00 89.31 417 SER A N 1
ATOM 3311 C CA . SER A 1 417 ? 13.647 13.481 -57.768 1.00 89.31 417 SER A CA 1
ATOM 3312 C C . SER A 1 417 ? 13.662 13.736 -59.280 1.00 89.31 417 SER A C 1
ATOM 3314 O O . SER A 1 417 ? 12.781 13.270 -60.000 1.00 89.31 417 SER A O 1
ATOM 3316 N N . GLU A 1 418 ? 14.692 14.427 -59.778 1.00 84.44 418 GLU A N 1
ATOM 3317 C CA . GLU A 1 418 ? 14.851 14.737 -61.207 1.00 84.44 418 GLU A CA 1
ATOM 3318 C C . GLU A 1 418 ? 14.793 13.481 -62.099 1.00 84.44 418 GLU A C 1
ATOM 3320 O O . GLU A 1 418 ? 15.571 12.537 -61.938 1.00 84.44 418 GLU A O 1
ATOM 3325 N N . ILE A 1 419 ? 13.891 13.484 -63.086 1.00 85.12 419 ILE A N 1
ATOM 3326 C CA . ILE A 1 419 ? 13.667 12.347 -64.000 1.00 85.12 419 ILE A CA 1
ATOM 3327 C C . ILE A 1 419 ? 14.534 12.387 -65.266 1.00 85.12 419 ILE A C 1
ATOM 3329 O O . ILE A 1 419 ? 14.547 11.420 -66.032 1.00 85.12 419 ILE A O 1
ATOM 3333 N N . HIS A 1 420 ? 15.264 13.482 -65.495 1.00 82.19 420 HIS A N 1
ATOM 3334 C CA . HIS A 1 420 ? 16.048 13.709 -66.716 1.00 82.19 420 HIS A CA 1
ATOM 3335 C C . HIS A 1 420 ? 17.332 12.865 -66.781 1.00 82.19 420 HIS A C 1
ATOM 3337 O O . HIS A 1 420 ? 17.835 12.577 -67.870 1.00 82.19 420 HIS A O 1
ATOM 3343 N N . ASN A 1 421 ? 17.837 12.413 -65.629 1.00 83.62 421 ASN A N 1
ATOM 3344 C CA . ASN A 1 421 ? 18.978 11.505 -65.552 1.00 83.62 421 ASN A CA 1
ATOM 3345 C C . ASN A 1 421 ? 18.529 10.086 -65.905 1.00 83.62 421 ASN A C 1
ATOM 3347 O O . ASN A 1 421 ? 17.743 9.479 -65.178 1.00 83.62 421 ASN A O 1
ATOM 3351 N N . THR A 1 422 ? 19.016 9.552 -67.030 1.00 86.56 422 THR A N 1
ATOM 3352 C CA . THR A 1 422 ? 18.559 8.262 -67.566 1.00 86.56 422 THR A CA 1
ATOM 3353 C C . THR A 1 422 ? 19.671 7.228 -67.705 1.00 86.56 422 THR A C 1
ATOM 3355 O O . THR A 1 422 ? 20.780 7.524 -68.155 1.00 86.56 422 THR A O 1
ATOM 3358 N N . VAL A 1 423 ? 19.335 5.974 -67.414 1.00 85.19 423 VAL A N 1
ATOM 3359 C CA . VAL A 1 423 ? 20.195 4.793 -67.526 1.00 85.19 423 VAL A CA 1
ATOM 3360 C C . VAL A 1 423 ? 19.723 3.934 -68.699 1.00 85.19 423 VAL A C 1
ATOM 3362 O O . VAL A 1 423 ? 18.525 3.724 -68.877 1.00 85.19 423 VAL A O 1
ATOM 3365 N N . LYS A 1 424 ? 20.663 3.434 -69.507 1.00 83.06 424 LYS A N 1
ATOM 3366 C CA . LYS A 1 424 ? 20.383 2.535 -70.636 1.00 83.06 424 LYS A CA 1
ATOM 3367 C C . LYS A 1 424 ? 20.196 1.099 -70.131 1.00 83.06 424 LYS A C 1
ATOM 3369 O O . LYS A 1 424 ? 21.097 0.565 -69.489 1.00 83.06 424 LYS A O 1
ATOM 3374 N N . ILE A 1 425 ? 19.064 0.485 -70.456 1.00 78.25 425 ILE A N 1
ATOM 3375 C CA . ILE A 1 425 ? 18.771 -0.934 -70.235 1.00 78.25 425 ILE A CA 1
ATOM 3376 C C . ILE A 1 425 ? 18.899 -1.654 -71.575 1.00 78.25 425 ILE A C 1
ATOM 3378 O O . ILE A 1 425 ? 18.399 -1.179 -72.593 1.00 78.25 425 ILE A O 1
ATOM 3382 N N . VAL A 1 426 ? 19.613 -2.775 -71.577 1.00 76.50 426 VAL A N 1
ATOM 3383 C CA . VAL A 1 426 ? 19.871 -3.622 -72.752 1.00 76.50 426 VAL A CA 1
ATOM 3384 C C . VAL A 1 426 ? 19.234 -4.993 -72.478 1.00 76.50 426 VAL A C 1
ATOM 3386 O O . VAL A 1 426 ? 19.217 -5.388 -71.311 1.00 76.50 426 VAL A O 1
ATOM 3389 N N . PRO A 1 427 ? 18.733 -5.730 -73.487 1.00 62.88 427 PRO A N 1
ATOM 3390 C CA . PRO A 1 427 ? 18.158 -7.069 -73.296 1.00 62.88 427 PRO A CA 1
ATOM 3391 C C . PRO A 1 427 ? 19.074 -8.036 -72.526 1.00 62.88 427 PRO A C 1
ATOM 3393 O O . PRO A 1 427 ? 18.609 -8.757 -71.656 1.00 62.88 427 PRO A O 1
ATOM 3396 N N . ASP A 1 428 ? 20.391 -7.954 -72.752 1.00 59.31 428 ASP A N 1
ATOM 3397 C CA . ASP A 1 428 ? 21.409 -8.750 -72.042 1.00 59.31 428 ASP A CA 1
ATOM 3398 C C . ASP A 1 428 ? 21.888 -8.127 -70.722 1.00 59.31 428 ASP A C 1
ATOM 3400 O O . ASP A 1 428 ? 22.862 -8.585 -70.110 1.00 59.31 428 ASP A O 1
ATOM 3404 N N . SER A 1 429 ? 21.263 -7.032 -70.276 1.00 52.53 429 SER A N 1
ATOM 3405 C CA . SER A 1 429 ? 21.606 -6.444 -68.989 1.00 52.53 429 SER A CA 1
ATOM 3406 C C . SER A 1 429 ? 21.194 -7.424 -67.899 1.00 52.53 429 SER A C 1
ATOM 3408 O O . SER A 1 429 ? 20.023 -7.564 -67.563 1.00 52.53 429 SER A O 1
ATOM 3410 N N . LYS A 1 430 ? 22.188 -8.115 -67.337 1.00 50.09 430 LYS A N 1
ATOM 3411 C CA . LYS A 1 430 ? 22.067 -8.899 -66.108 1.00 50.09 430 LYS A CA 1
ATOM 3412 C C . LYS A 1 430 ? 21.812 -7.945 -64.940 1.00 50.09 430 LYS A C 1
ATOM 3414 O O . LYS A 1 430 ? 22.651 -7.799 -64.053 1.00 50.09 430 LYS A O 1
ATOM 3419 N N . VAL A 1 431 ? 20.681 -7.241 -64.948 1.00 48.62 431 VAL A N 1
ATOM 3420 C CA . VAL A 1 431 ? 20.086 -6.760 -63.710 1.00 48.62 431 VAL A CA 1
ATOM 3421 C C . VAL A 1 431 ? 19.749 -8.043 -62.973 1.00 48.62 431 VAL A C 1
ATOM 3423 O O . VAL A 1 431 ? 18.796 -8.727 -63.329 1.00 48.62 431 VAL A O 1
ATOM 3426 N N . LYS A 1 432 ? 20.615 -8.438 -62.036 1.00 48.16 432 LYS A N 1
ATOM 3427 C CA . LYS A 1 432 ? 20.342 -9.556 -61.140 1.00 48.16 432 LYS A CA 1
ATOM 3428 C C . LYS A 1 432 ? 19.141 -9.143 -60.297 1.00 48.16 432 LYS A C 1
ATOM 3430 O O . LYS A 1 432 ? 19.302 -8.531 -59.246 1.00 48.16 432 LYS A O 1
ATOM 3435 N N . VAL A 1 433 ? 17.941 -9.401 -60.803 1.00 47.38 433 VAL A N 1
ATOM 3436 C CA . VAL A 1 433 ? 16.784 -9.573 -59.937 1.00 47.38 433 VAL A CA 1
ATOM 3437 C C . VAL A 1 433 ? 17.185 -10.717 -59.002 1.00 47.38 433 VAL A C 1
ATOM 3439 O O . VAL A 1 433 ? 17.702 -11.716 -59.506 1.00 47.38 433 VAL A O 1
ATOM 3442 N N . PRO A 1 434 ? 17.086 -10.561 -57.671 1.00 46.56 434 PRO A N 1
ATOM 3443 C CA . PRO A 1 434 ? 17.325 -11.673 -56.761 1.00 46.56 434 PRO A CA 1
ATOM 3444 C C . PRO A 1 434 ? 16.489 -12.860 -57.236 1.00 46.56 434 PRO A C 1
ATOM 3446 O O . PRO A 1 434 ? 15.300 -12.675 -57.506 1.00 46.56 434 PRO A O 1
ATOM 3449 N N . ASP A 1 435 ? 17.115 -14.025 -57.408 1.00 46.59 435 ASP A N 1
ATOM 3450 C CA . ASP A 1 435 ? 16.415 -15.218 -57.874 1.00 46.59 435 ASP A CA 1
ATOM 3451 C C . ASP A 1 435 ? 15.205 -15.445 -56.961 1.00 46.59 435 ASP A C 1
ATOM 3453 O O . ASP A 1 435 ? 15.343 -15.579 -55.741 1.00 46.59 435 ASP A O 1
ATOM 3457 N N . LEU A 1 436 ? 14.004 -15.401 -57.543 1.00 42.41 436 LEU A N 1
ATOM 3458 C CA . LEU A 1 436 ? 12.792 -15.755 -56.818 1.00 42.41 436 LEU A CA 1
ATOM 3459 C C . LEU A 1 436 ? 12.962 -17.203 -56.344 1.00 42.41 436 LEU A C 1
ATOM 3461 O O . LEU A 1 436 ? 13.383 -18.041 -57.149 1.00 42.41 436 LEU A O 1
ATOM 3465 N N . PRO A 1 437 ? 12.648 -17.524 -55.078 1.00 44.56 437 PRO A N 1
ATOM 3466 C CA . PRO A 1 437 ? 12.692 -18.903 -54.625 1.00 44.56 437 PRO A CA 1
ATOM 3467 C C . PRO A 1 437 ? 11.800 -19.741 -55.544 1.00 44.56 437 PRO A C 1
ATOM 3469 O O . PRO A 1 437 ? 10.627 -19.422 -55.760 1.00 44.56 437 PRO A O 1
ATOM 3472 N N . SER A 1 438 ? 12.382 -20.780 -56.144 1.00 40.28 438 SER A N 1
ATOM 3473 C CA . SER A 1 438 ? 11.648 -21.716 -56.989 1.00 40.28 438 SER A CA 1
ATOM 3474 C C . SER A 1 438 ? 10.462 -22.279 -56.197 1.00 40.28 438 SER A C 1
ATOM 3476 O O . SER A 1 438 ? 10.661 -22.677 -55.046 1.00 40.28 438 SER A O 1
ATOM 3478 N N . PRO A 1 439 ? 9.245 -22.344 -56.771 1.00 38.84 439 PRO A N 1
ATOM 3479 C CA . PRO A 1 439 ? 8.034 -22.758 -56.058 1.00 38.84 439 PRO A CA 1
ATOM 3480 C C . PRO A 1 439 ? 7.981 -24.282 -55.828 1.00 38.84 439 PRO A C 1
ATOM 3482 O O . PRO A 1 439 ? 7.010 -24.942 -56.188 1.00 38.84 439 PRO A O 1
ATOM 3485 N N . GLY A 1 440 ? 9.047 -24.867 -55.275 1.00 39.81 440 GLY A N 1
ATOM 3486 C CA . GLY A 1 440 ? 9.224 -26.315 -55.208 1.00 39.81 440 GLY A CA 1
ATOM 3487 C C . GLY A 1 440 ? 9.938 -26.878 -53.983 1.00 39.81 440 GLY A C 1
ATOM 3488 O O . GLY A 1 440 ? 9.970 -28.100 -53.878 1.00 39.81 440 GLY A O 1
ATOM 3489 N N . GLU A 1 441 ? 10.479 -26.073 -53.061 1.00 43.88 441 GLU A N 1
ATOM 3490 C CA . GLU A 1 441 ? 11.258 -26.644 -51.941 1.00 43.88 441 GLU A CA 1
ATOM 3491 C C . GLU A 1 441 ? 10.613 -26.559 -50.556 1.00 43.88 441 GLU A C 1
ATOM 3493 O O . GLU A 1 441 ? 11.057 -27.276 -49.670 1.00 43.88 441 GLU A O 1
ATOM 3498 N N . ASP A 1 442 ? 9.496 -25.848 -50.378 1.00 42.69 442 ASP A N 1
ATOM 3499 C CA . ASP A 1 442 ? 8.741 -25.904 -49.119 1.00 42.69 442 ASP A CA 1
ATOM 3500 C C . ASP A 1 442 ? 7.240 -25.699 -49.349 1.00 42.69 442 ASP A C 1
ATOM 3502 O O . ASP A 1 442 ? 6.687 -24.634 -49.097 1.00 42.69 442 ASP A O 1
ATOM 3506 N N . ASP A 1 443 ? 6.542 -26.735 -49.827 1.00 35.66 443 ASP A N 1
ATOM 3507 C CA . ASP A 1 443 ? 5.093 -26.790 -49.620 1.00 35.66 443 ASP A CA 1
ATOM 3508 C C . ASP A 1 443 ? 4.567 -28.227 -49.499 1.00 35.66 443 ASP A C 1
ATOM 3510 O O . ASP A 1 443 ? 4.020 -28.841 -50.417 1.00 35.66 443 ASP A O 1
ATOM 3514 N N . LYS A 1 444 ? 4.678 -28.777 -48.284 1.00 38.94 444 LYS A N 1
ATOM 3515 C CA . LYS A 1 444 ? 3.738 -29.796 -47.798 1.00 38.94 444 LYS A CA 1
ATOM 3516 C C . LYS A 1 444 ? 2.444 -29.112 -47.346 1.00 38.94 444 LYS A C 1
ATOM 3518 O O . LYS A 1 444 ? 2.053 -29.235 -46.186 1.00 38.94 444 LYS A O 1
ATOM 3523 N N . ARG A 1 445 ? 1.743 -28.414 -48.240 1.00 35.62 445 ARG A N 1
ATOM 3524 C CA . ARG A 1 445 ? 0.330 -28.073 -48.034 1.00 35.62 445 ARG A CA 1
ATOM 3525 C C . ARG A 1 445 ? -0.461 -28.426 -49.279 1.00 35.62 445 ARG A C 1
ATOM 3527 O O . ARG A 1 445 ? -0.297 -27.875 -50.358 1.00 35.62 445 ARG A O 1
ATOM 3534 N N . ALA A 1 446 ? -1.300 -29.440 -49.100 1.00 40.38 446 ALA A N 1
ATOM 3535 C CA . ALA A 1 446 ? -2.150 -30.013 -50.121 1.00 40.38 446 ALA A CA 1
ATOM 3536 C C . ALA A 1 446 ? -3.101 -28.956 -50.699 1.00 40.38 446 ALA A C 1
ATOM 3538 O O . ALA A 1 446 ? -4.090 -28.591 -50.065 1.00 40.38 446 ALA A O 1
ATOM 3539 N N . VAL A 1 447 ? -2.837 -28.523 -51.929 1.00 33.47 447 VAL A N 1
ATOM 3540 C CA . VAL A 1 447 ? -3.859 -27.926 -52.788 1.00 33.47 447 VAL A CA 1
ATOM 3541 C C . VAL A 1 447 ? -4.395 -29.029 -53.697 1.00 33.47 447 VAL A C 1
ATOM 3543 O O . VAL A 1 447 ? -3.656 -29.688 -54.428 1.00 33.47 447 VAL A O 1
ATOM 3546 N N . GLN A 1 448 ? -5.699 -29.270 -53.576 1.00 32.91 448 GLN A N 1
ATOM 3547 C CA . GLN A 1 448 ? -6.484 -30.228 -54.350 1.00 32.91 448 GLN A CA 1
ATOM 3548 C C . GLN A 1 448 ? -6.237 -30.075 -55.857 1.00 32.91 448 GLN A C 1
ATOM 3550 O O . GLN A 1 448 ? -6.591 -29.066 -56.463 1.00 32.91 448 GLN A O 1
ATOM 3555 N N . LYS A 1 449 ? -5.679 -31.124 -56.470 1.00 29.70 449 LYS A N 1
ATOM 3556 C CA . LYS A 1 449 ? -5.658 -31.314 -57.923 1.00 29.70 449 LYS A CA 1
ATOM 3557 C C . LYS A 1 449 ? -7.083 -31.550 -58.424 1.00 29.70 449 LYS A C 1
ATOM 3559 O O . LYS A 1 449 ? -7.675 -32.588 -58.134 1.00 29.70 449 LYS A O 1
ATOM 3564 N N . VAL A 1 450 ? -7.597 -30.624 -59.227 1.00 30.89 450 VAL A N 1
ATOM 3565 C CA . VAL A 1 450 ? -8.663 -30.915 -60.192 1.00 30.89 450 VAL A CA 1
ATOM 3566 C C . VAL A 1 450 ? -8.002 -31.565 -61.413 1.00 30.89 450 VAL A C 1
ATOM 3568 O O . VAL A 1 450 ? -6.967 -31.103 -61.889 1.00 30.89 450 VAL A O 1
ATOM 3571 N N . ALA A 1 451 ? -8.553 -32.700 -61.840 1.00 31.09 451 ALA A N 1
ATOM 3572 C CA . ALA A 1 451 ? -7.993 -33.597 -62.848 1.00 31.09 451 ALA A CA 1
ATOM 3573 C C . ALA A 1 451 ? -7.896 -32.966 -64.253 1.00 31.09 451 ALA A C 1
ATOM 3575 O O . ALA A 1 451 ? -8.816 -32.244 -64.642 1.00 31.09 451 ALA A O 1
ATOM 3576 N N . PRO A 1 452 ? -6.873 -33.302 -65.066 1.00 32.06 452 PRO A N 1
ATOM 3577 C CA . PRO A 1 452 ? -6.944 -33.101 -66.501 1.00 32.06 452 PRO A CA 1
ATOM 3578 C C . PRO A 1 452 ? -7.621 -34.309 -67.161 1.00 32.06 452 PRO A C 1
ATOM 3580 O O . PRO A 1 452 ? -7.322 -35.470 -66.870 1.00 32.06 452 PRO A O 1
ATOM 3583 N N . VAL A 1 453 ? -8.556 -34.006 -68.054 1.00 31.16 453 VAL A N 1
ATOM 3584 C CA . VAL A 1 453 ? -9.169 -34.947 -68.991 1.00 31.16 453 VAL A CA 1
ATOM 3585 C C . VAL A 1 453 ? -8.110 -35.400 -69.999 1.00 31.16 453 VAL A C 1
ATOM 3587 O O . VAL A 1 453 ? -7.328 -34.596 -70.500 1.00 31.16 453 VAL A O 1
ATOM 3590 N N . GLN A 1 454 ? -8.091 -36.704 -70.261 1.00 33.22 454 GLN A N 1
ATOM 3591 C CA . GLN A 1 454 ? -7.255 -37.364 -71.258 1.00 33.22 454 GLN A CA 1
ATOM 3592 C C . GLN A 1 454 ? -7.684 -36.978 -72.680 1.00 33.22 454 GLN A C 1
ATOM 3594 O O . GLN A 1 454 ? -8.871 -37.031 -72.993 1.00 33.22 454 GLN A O 1
ATOM 3599 N N . CYS A 1 455 ? -6.712 -36.721 -73.554 1.00 26.58 455 CYS A N 1
ATOM 3600 C CA . CYS A 1 455 ? -6.817 -37.013 -74.982 1.00 26.58 455 CYS A CA 1
ATOM 3601 C C . CYS A 1 455 ? -5.523 -37.717 -75.401 1.00 26.58 455 CYS A C 1
ATOM 3603 O O . CYS A 1 455 ? -4.452 -37.117 -75.396 1.00 26.58 455 CYS A O 1
ATOM 3605 N N . GLU A 1 456 ? -5.627 -39.008 -75.711 1.00 31.41 456 GLU A N 1
ATOM 3606 C CA . GLU A 1 456 ? -4.571 -39.779 -76.363 1.00 31.41 456 GLU A CA 1
ATOM 3607 C C . GLU A 1 456 ? -4.570 -39.508 -77.871 1.00 31.41 456 GLU A C 1
ATOM 3609 O O . GLU A 1 456 ? -5.628 -39.487 -78.503 1.00 31.41 456 GLU A O 1
ATOM 3614 N N . GLY A 1 457 ? -3.369 -39.413 -78.447 1.00 29.91 457 GLY A N 1
ATOM 3615 C CA . GLY A 1 457 ? -3.126 -39.743 -79.850 1.00 29.91 457 GLY A CA 1
ATOM 3616 C C . GLY A 1 457 ? -2.457 -38.649 -80.678 1.00 29.91 457 GLY A C 1
ATOM 3617 O O . GLY A 1 457 ? -3.149 -37.856 -81.302 1.00 29.91 457 GLY A O 1
ATOM 3618 N N . ALA A 1 458 ? -1.122 -38.687 -80.750 1.00 28.31 458 ALA A N 1
ATOM 3619 C CA . ALA A 1 458 ? -0.332 -38.777 -81.990 1.00 28.31 458 ALA A CA 1
ATOM 3620 C C . ALA A 1 458 ? 1.043 -38.099 -81.843 1.00 28.31 458 ALA A C 1
ATOM 3622 O O . ALA A 1 458 ? 1.125 -36.907 -81.591 1.00 28.31 458 ALA A O 1
ATOM 3623 N N . ALA A 1 459 ? 2.081 -38.913 -82.061 1.00 33.69 459 ALA A N 1
ATOM 3624 C CA . ALA A 1 459 ? 3.392 -38.584 -82.623 1.00 33.69 459 ALA A CA 1
ATOM 3625 C C . ALA A 1 459 ? 4.145 -37.346 -82.096 1.00 33.69 459 ALA A C 1
ATOM 3627 O O . ALA A 1 459 ? 3.835 -36.216 -82.446 1.00 33.69 459 ALA A O 1
ATOM 3628 N N . ASP A 1 460 ? 5.209 -37.636 -81.344 1.00 44.84 460 ASP A N 1
ATOM 3629 C CA . ASP A 1 460 ? 6.539 -37.006 -81.390 1.00 44.84 460 ASP A CA 1
ATOM 3630 C C . ASP A 1 460 ? 6.634 -35.711 -82.226 1.00 44.84 460 ASP A C 1
ATOM 3632 O O . ASP A 1 460 ? 7.038 -35.706 -83.389 1.00 44.84 460 ASP A O 1
ATOM 3636 N N . LEU A 1 461 ? 6.237 -34.604 -81.606 1.00 40.94 461 LEU A N 1
ATOM 3637 C CA . LEU A 1 461 ? 6.619 -33.253 -81.985 1.00 40.94 461 LEU A CA 1
ATOM 3638 C C . LEU A 1 461 ? 7.102 -32.598 -80.695 1.00 40.94 461 LEU A C 1
ATOM 3640 O O . LEU A 1 461 ? 6.402 -32.635 -79.679 1.00 40.94 461 LEU A O 1
ATOM 3644 N N . GLU A 1 462 ? 8.320 -32.056 -80.718 1.00 46.12 462 GLU A N 1
ATOM 3645 C CA . GLU A 1 462 ? 8.806 -31.207 -79.634 1.00 46.12 462 GLU A CA 1
ATOM 3646 C C . GLU A 1 462 ? 7.751 -30.140 -79.313 1.00 46.12 462 GLU A C 1
ATOM 3648 O O . GLU A 1 462 ? 7.056 -29.686 -80.228 1.00 46.12 462 GLU A O 1
ATOM 3653 N N . PRO A 1 463 ? 7.583 -29.736 -78.042 1.00 47.69 463 PRO A N 1
ATOM 3654 C CA . PRO A 1 463 ? 6.669 -28.657 -77.721 1.00 47.69 463 PRO A CA 1
ATOM 3655 C C . PRO A 1 463 ? 7.198 -27.368 -78.370 1.00 47.69 463 PRO A C 1
ATOM 3657 O O . PRO A 1 463 ? 8.025 -26.664 -77.795 1.00 47.69 463 PRO A O 1
ATOM 3660 N N . GLU A 1 464 ? 6.693 -27.045 -79.564 1.00 46.59 464 GLU A N 1
ATOM 3661 C CA . GLU A 1 464 ? 6.905 -25.773 -80.278 1.00 46.59 464 GLU A CA 1
ATOM 3662 C C . GLU A 1 464 ? 6.345 -24.554 -79.511 1.00 46.59 464 GLU A C 1
ATOM 3664 O O . GLU A 1 464 ? 6.423 -23.428 -79.988 1.00 46.59 464 GLU A O 1
ATOM 3669 N N . ASP A 1 465 ? 5.848 -24.745 -78.287 1.00 52.09 465 ASP A N 1
ATOM 3670 C CA . ASP A 1 465 ? 5.344 -23.693 -77.404 1.00 52.09 465 ASP A CA 1
ATOM 3671 C C . ASP A 1 465 ? 6.366 -23.249 -76.336 1.00 52.09 465 ASP A C 1
ATOM 3673 O O . ASP A 1 465 ? 5.991 -22.686 -75.303 1.00 52.09 465 ASP A O 1
ATOM 3677 N N . SER A 1 466 ? 7.671 -23.468 -76.540 1.00 57.03 466 SER A N 1
ATOM 3678 C CA . SER A 1 466 ? 8.666 -22.715 -75.765 1.00 57.03 466 SER A CA 1
ATOM 3679 C C . SER A 1 466 ? 8.839 -21.335 -76.397 1.00 57.03 466 SER A C 1
ATOM 3681 O O . SER A 1 466 ? 9.516 -21.164 -77.409 1.00 57.03 466 SER A O 1
ATOM 3683 N N . LEU A 1 467 ? 8.159 -20.338 -75.818 1.00 62.09 467 LEU A N 1
ATOM 3684 C CA . LEU A 1 467 ? 8.414 -18.933 -76.126 1.00 62.09 467 LEU A CA 1
ATOM 3685 C C . LEU A 1 467 ? 9.925 -18.695 -76.050 1.00 62.09 467 LEU A C 1
ATOM 3687 O O . LEU A 1 467 ? 10.555 -19.057 -75.054 1.00 62.09 467 LEU A O 1
ATOM 3691 N N . ASP A 1 468 ? 10.491 -18.080 -77.093 1.00 65.62 468 ASP A N 1
ATOM 3692 C CA . ASP A 1 468 ? 11.898 -17.682 -77.116 1.00 65.62 468 ASP A CA 1
ATOM 3693 C C . ASP A 1 468 ? 12.234 -16.955 -75.795 1.00 65.62 468 ASP A C 1
ATOM 3695 O O . ASP A 1 468 ? 11.405 -16.154 -75.338 1.00 65.62 468 ASP A O 1
ATOM 3699 N N . PRO A 1 469 ? 13.398 -17.196 -75.158 1.00 62.06 469 PRO A N 1
ATOM 3700 C CA . PRO A 1 469 ? 13.787 -16.536 -73.907 1.00 62.06 469 PRO A CA 1
ATOM 3701 C C . PRO A 1 469 ? 13.693 -15.003 -73.965 1.00 62.06 469 PRO A C 1
ATOM 3703 O O . PRO A 1 469 ? 13.544 -14.336 -72.939 1.00 62.06 469 PRO A O 1
ATOM 3706 N N . HIS A 1 470 ? 13.742 -14.435 -75.170 1.00 60.09 470 HIS A N 1
ATOM 3707 C CA . HIS A 1 470 ? 13.626 -13.014 -75.445 1.00 60.09 470 HIS A CA 1
ATOM 3708 C C . HIS A 1 470 ? 12.213 -12.552 -75.830 1.00 60.09 470 HIS A C 1
ATOM 3710 O O . HIS A 1 470 ? 12.020 -11.363 -76.074 1.00 60.09 470 HIS A O 1
ATOM 3716 N N . SER A 1 471 ? 11.200 -13.422 -75.807 1.00 67.75 471 SER A N 1
ATOM 3717 C CA . SER A 1 471 ? 9.804 -13.084 -76.148 1.00 67.75 471 SER A CA 1
ATOM 3718 C C . SER A 1 471 ? 9.214 -11.980 -75.264 1.00 67.75 471 SER A C 1
ATOM 3720 O O . SER A 1 471 ? 8.358 -11.219 -75.708 1.00 67.75 471 SER A O 1
ATOM 3722 N N . PHE A 1 472 ? 9.700 -11.852 -74.024 1.00 68.81 472 PHE A N 1
ATOM 3723 C CA . PHE A 1 472 ? 9.339 -10.776 -73.091 1.00 68.81 472 PHE A CA 1
ATOM 3724 C C . PHE A 1 472 ? 10.472 -9.761 -72.872 1.00 68.81 472 PHE A C 1
ATOM 3726 O O . PHE A 1 472 ? 10.391 -8.918 -71.976 1.00 68.81 472 PHE A O 1
ATOM 3733 N N . SER A 1 473 ? 11.544 -9.823 -73.670 1.00 68.31 473 SER A N 1
ATOM 3734 C CA . SER A 1 473 ? 12.637 -8.855 -73.591 1.00 68.31 473 SER A CA 1
ATOM 3735 C C . SER A 1 473 ? 12.210 -7.531 -74.213 1.00 68.31 473 SER A C 1
ATOM 3737 O O . SER A 1 473 ? 11.863 -7.447 -75.390 1.00 68.31 473 SER A O 1
ATOM 3739 N N . LEU A 1 474 ? 12.272 -6.463 -73.422 1.00 69.00 474 LEU A N 1
ATOM 3740 C CA . LEU A 1 474 ? 12.086 -5.112 -73.936 1.00 69.00 474 LEU A CA 1
ATOM 3741 C C . LEU A 1 474 ? 13.258 -4.733 -74.858 1.00 69.00 474 LEU A C 1
ATOM 3743 O O . LEU A 1 474 ? 14.405 -5.084 -74.563 1.00 69.00 474 LEU A O 1
ATOM 3747 N N . PRO A 1 475 ? 13.014 -3.975 -75.945 1.00 78.25 475 PRO A N 1
ATOM 3748 C CA . PRO A 1 475 ? 14.095 -3.403 -76.736 1.00 78.25 475 PRO A CA 1
ATOM 3749 C C . PRO A 1 475 ? 14.952 -2.481 -75.865 1.00 78.25 475 PRO A C 1
ATOM 3751 O O . PRO A 1 475 ? 14.511 -1.985 -74.828 1.00 78.25 475 PRO A O 1
ATOM 3754 N N . THR A 1 476 ? 16.179 -2.212 -76.314 1.00 79.81 476 THR A N 1
ATOM 3755 C CA . THR A 1 476 ? 17.088 -1.308 -75.599 1.00 79.81 476 THR A CA 1
ATOM 3756 C C . THR A 1 476 ? 16.402 0.035 -75.333 1.00 79.81 476 THR A C 1
ATOM 3758 O O . THR A 1 476 ? 16.097 0.774 -76.269 1.00 79.81 476 THR A O 1
ATOM 3761 N N . CYS A 1 477 ? 16.181 0.360 -74.061 1.00 82.75 477 CYS A N 1
ATOM 3762 C CA . CYS A 1 477 ? 15.438 1.542 -73.636 1.00 82.75 477 CYS A CA 1
ATOM 3763 C C . CYS A 1 477 ? 16.238 2.352 -72.609 1.00 82.75 477 CYS A C 1
ATOM 3765 O O . CYS A 1 477 ? 17.265 1.906 -72.090 1.00 82.75 477 CYS A O 1
ATOM 3767 N N . ARG A 1 478 ? 15.806 3.587 -72.340 1.00 82.94 478 ARG A N 1
ATOM 3768 C CA . ARG A 1 478 ? 16.368 4.414 -71.269 1.00 82.94 478 ARG A CA 1
ATOM 3769 C C . ARG A 1 478 ? 15.300 4.642 -70.213 1.00 82.94 478 ARG A C 1
ATOM 3771 O O . ARG A 1 478 ? 14.201 5.064 -70.553 1.00 82.94 478 ARG A O 1
ATOM 3778 N N . ILE A 1 479 ? 15.637 4.382 -68.955 1.00 87.62 479 ILE A N 1
ATOM 3779 C CA . ILE A 1 479 ? 14.764 4.653 -67.808 1.00 87.62 479 ILE A CA 1
ATOM 3780 C C . ILE A 1 479 ? 15.397 5.710 -66.914 1.00 87.62 479 ILE A C 1
ATOM 3782 O O . ILE A 1 479 ? 16.623 5.824 -66.872 1.00 87.62 479 ILE A O 1
ATOM 3786 N N . SER A 1 480 ? 14.590 6.470 -66.180 1.00 89.25 480 SER A N 1
ATOM 3787 C CA . SER A 1 480 ? 15.109 7.421 -65.195 1.00 89.25 480 SER A CA 1
ATOM 3788 C C . SER A 1 480 ? 15.841 6.694 -64.062 1.00 89.25 480 SER A C 1
ATOM 3790 O O . SER A 1 480 ? 15.400 5.649 -63.579 1.00 89.25 480 SER A O 1
ATOM 3792 N N . GLU A 1 481 ? 16.963 7.252 -63.614 1.00 87.56 481 GLU A N 1
ATOM 3793 C CA . GLU A 1 481 ? 17.767 6.694 -62.523 1.00 87.56 481 GLU A CA 1
ATOM 3794 C C . GLU A 1 481 ? 16.972 6.624 -61.209 1.00 87.56 481 GLU A C 1
ATOM 3796 O O . GLU A 1 481 ? 17.085 5.651 -60.463 1.00 87.56 481 GLU A O 1
ATOM 3801 N N . SER A 1 482 ? 16.109 7.612 -60.961 1.00 88.62 482 SER A N 1
ATOM 3802 C CA . SER A 1 482 ? 15.188 7.641 -59.820 1.00 88.62 482 SER A CA 1
ATOM 3803 C C . SER A 1 482 ? 14.228 6.447 -59.808 1.00 88.62 482 SER A C 1
ATOM 3805 O O . SER A 1 482 ? 14.051 5.812 -58.770 1.00 88.62 482 SER A O 1
ATOM 3807 N N . VAL A 1 483 ? 13.676 6.074 -60.968 1.00 89.00 483 VAL A N 1
ATOM 3808 C CA . VAL A 1 483 ? 12.779 4.914 -61.127 1.00 89.00 483 VAL A CA 1
ATOM 3809 C C . VAL A 1 483 ? 13.537 3.601 -60.932 1.00 89.00 483 VAL A C 1
ATOM 3811 O O . VAL A 1 483 ? 13.024 2.685 -60.292 1.00 89.00 483 VAL A O 1
ATOM 3814 N N . LYS A 1 484 ? 14.786 3.513 -61.412 1.00 87.06 484 LYS A N 1
ATOM 3815 C CA . LYS A 1 484 ? 15.646 2.347 -61.159 1.00 87.06 484 LYS A CA 1
ATOM 3816 C C . LYS A 1 484 ? 15.875 2.140 -59.657 1.00 87.06 484 LYS A C 1
ATOM 3818 O O . LYS A 1 484 ? 15.668 1.035 -59.162 1.00 87.06 484 LYS A O 1
ATOM 3823 N N . LYS A 1 485 ? 16.252 3.204 -58.937 1.00 88.69 485 LYS A N 1
ATOM 3824 C CA . LYS A 1 485 ? 16.449 3.181 -57.475 1.00 88.69 485 LYS A CA 1
ATOM 3825 C C . LYS A 1 485 ? 15.155 2.851 -56.728 1.00 88.69 485 LYS A C 1
ATOM 3827 O O . LYS A 1 485 ? 15.194 2.138 -55.732 1.00 88.69 485 LYS A O 1
ATOM 3832 N N . LEU A 1 486 ? 14.009 3.323 -57.223 1.00 91.31 486 LEU A N 1
ATOM 3833 C CA . LEU A 1 486 ? 12.702 3.009 -56.645 1.00 91.31 486 LEU A CA 1
ATOM 3834 C C . LEU A 1 486 ? 12.363 1.517 -56.766 1.00 91.31 486 LEU A C 1
ATOM 3836 O O . LEU A 1 486 ? 11.872 0.920 -55.810 1.00 91.31 486 LEU A O 1
ATOM 3840 N N . MET A 1 487 ? 12.655 0.903 -57.917 1.00 90.06 487 MET A N 1
ATOM 3841 C CA . MET A 1 487 ? 12.446 -0.533 -58.108 1.00 90.06 487 MET A CA 1
ATOM 3842 C C . MET A 1 487 ? 13.394 -1.363 -57.234 1.00 90.06 487 MET A C 1
ATOM 3844 O O . MET A 1 487 ? 12.984 -2.366 -56.657 1.00 90.06 487 MET A O 1
ATOM 3848 N N . GLU A 1 488 ? 14.647 -0.929 -57.088 1.00 89.12 488 GLU A N 1
ATOM 3849 C CA . GLU A 1 488 ? 15.615 -1.566 -56.191 1.00 89.12 488 GLU A CA 1
ATOM 3850 C C . GLU A 1 488 ? 15.163 -1.504 -54.723 1.00 89.12 488 GLU A C 1
ATOM 3852 O O . GLU A 1 488 ? 15.199 -2.522 -54.034 1.00 89.12 488 GLU A O 1
ATOM 3857 N N . LEU A 1 489 ? 14.631 -0.360 -54.275 1.00 89.50 489 LEU A N 1
ATOM 3858 C CA . LEU A 1 489 ? 14.021 -0.205 -52.949 1.00 89.50 489 LEU A CA 1
ATOM 3859 C C . LEU A 1 489 ? 12.844 -1.176 -52.740 1.00 89.50 489 LEU A C 1
ATOM 3861 O O . LEU A 1 489 ? 12.742 -1.803 -51.684 1.00 89.50 489 LEU A O 1
ATOM 3865 N N . ALA A 1 490 ? 11.970 -1.335 -53.741 1.00 91.00 490 ALA A N 1
ATOM 3866 C CA . ALA A 1 490 ? 10.850 -2.275 -53.683 1.00 91.00 490 ALA A CA 1
ATOM 3867 C C . ALA A 1 490 ? 11.328 -3.734 -53.564 1.00 91.00 490 ALA A C 1
ATOM 3869 O O . ALA A 1 490 ? 10.841 -4.467 -52.704 1.00 91.00 490 ALA A O 1
ATOM 3870 N N . TYR A 1 491 ? 12.318 -4.140 -54.366 1.00 87.94 491 TYR A N 1
ATOM 3871 C CA . TYR A 1 491 ? 12.898 -5.485 -54.298 1.00 87.94 491 TYR A CA 1
ATOM 3872 C C . TYR A 1 491 ? 13.589 -5.763 -52.964 1.00 87.94 491 TYR A C 1
ATOM 3874 O O . TYR A 1 491 ? 13.366 -6.819 -52.379 1.00 87.94 491 TYR A O 1
ATOM 3882 N N . GLN A 1 492 ? 14.389 -4.823 -52.458 1.00 86.44 492 GLN A N 1
ATOM 3883 C CA . GLN A 1 492 ? 15.041 -4.965 -51.153 1.00 86.44 492 GLN A CA 1
ATOM 3884 C C . GLN A 1 492 ? 14.010 -5.102 -50.025 1.00 86.44 492 GLN A C 1
ATOM 3886 O O . GLN A 1 492 ? 14.166 -5.955 -49.156 1.00 86.44 492 GLN A O 1
ATOM 3891 N N . THR A 1 493 ? 12.923 -4.325 -50.078 1.00 86.69 493 THR A N 1
ATOM 3892 C CA . THR A 1 493 ? 11.840 -4.393 -49.083 1.00 86.69 493 THR A CA 1
ATOM 3893 C C . THR A 1 493 ? 11.096 -5.735 -49.133 1.00 86.69 493 THR A C 1
ATOM 3895 O O . THR A 1 493 ? 10.764 -6.287 -48.087 1.00 86.69 493 THR A O 1
ATOM 3898 N N . LEU A 1 494 ? 10.854 -6.292 -50.327 1.00 88.06 494 LEU A N 1
ATOM 3899 C CA . LEU A 1 494 ? 10.249 -7.623 -50.477 1.00 88.06 494 LEU A CA 1
ATOM 3900 C C . LEU A 1 494 ? 11.183 -8.740 -50.004 1.00 88.06 494 LEU A C 1
ATOM 3902 O O . LEU A 1 494 ? 10.726 -9.676 -49.357 1.00 88.06 494 LEU A O 1
ATOM 3906 N N . LEU A 1 495 ? 12.481 -8.636 -50.288 1.00 84.38 495 LEU A N 1
ATOM 3907 C CA . LEU A 1 495 ? 13.464 -9.611 -49.824 1.00 84.38 495 LEU A CA 1
ATOM 3908 C C . LEU A 1 495 ? 13.561 -9.600 -48.291 1.00 84.38 495 LEU A C 1
ATOM 3910 O O . LEU A 1 495 ? 13.525 -10.657 -47.671 1.00 84.38 495 LEU A O 1
ATOM 3914 N N . GLU A 1 496 ? 13.556 -8.422 -47.664 1.00 80.19 496 GLU A N 1
ATOM 3915 C CA . GLU A 1 496 ? 13.489 -8.287 -46.200 1.00 80.19 496 GLU A CA 1
ATOM 3916 C C . GLU A 1 496 ? 12.173 -8.838 -45.620 1.00 80.19 496 GLU A C 1
ATOM 3918 O O . GLU A 1 496 ? 12.167 -9.390 -44.518 1.00 80.19 496 GLU A O 1
ATOM 3923 N N . ALA A 1 497 ? 11.060 -8.764 -46.361 1.00 84.19 497 ALA A N 1
ATOM 3924 C CA . ALA A 1 497 ? 9.797 -9.377 -45.950 1.00 84.19 497 ALA A CA 1
ATOM 3925 C C . ALA A 1 497 ? 9.895 -10.911 -45.865 1.00 84.19 497 ALA A C 1
ATOM 3927 O O . ALA A 1 497 ? 9.295 -11.492 -44.966 1.00 84.19 497 ALA A O 1
ATOM 3928 N N . THR A 1 498 ? 10.683 -11.562 -46.733 1.00 80.50 498 THR A N 1
ATOM 3929 C CA . THR A 1 498 ? 10.873 -13.029 -46.695 1.00 80.50 498 THR A CA 1
ATOM 3930 C C . THR A 1 498 ? 11.653 -13.519 -45.476 1.00 80.50 498 THR A C 1
ATOM 3932 O O . THR A 1 498 ? 11.504 -14.670 -45.081 1.00 80.50 498 THR A O 1
ATOM 3935 N N . THR A 1 499 ? 12.458 -12.654 -44.853 1.00 76.06 499 THR A N 1
ATOM 3936 C CA . THR A 1 499 ? 13.256 -12.987 -43.662 1.00 76.06 499 THR A CA 1
ATOM 3937 C C . THR A 1 499 ? 12.664 -12.423 -42.366 1.00 76.06 499 THR A C 1
ATOM 3939 O O . THR A 1 499 ? 13.287 -12.528 -41.311 1.00 76.06 499 THR A O 1
ATOM 3942 N N . SER A 1 500 ? 11.496 -11.776 -42.431 1.00 71.75 500 SER A N 1
ATOM 3943 C CA . SER A 1 500 ? 10.835 -11.121 -41.294 1.00 71.75 500 SER A CA 1
ATOM 3944 C C . SER A 1 500 ? 9.743 -11.996 -40.665 1.00 71.75 500 SER A C 1
ATOM 3946 O O . SER A 1 500 ? 9.291 -12.968 -41.258 1.00 71.75 500 SER A O 1
ATOM 3948 N N . SER A 1 501 ? 9.280 -11.631 -39.463 1.00 73.12 501 SER A N 1
ATOM 3949 C CA . SER A 1 501 ? 8.127 -12.277 -38.816 1.00 73.12 501 SER A CA 1
ATOM 3950 C C . SER A 1 501 ? 6.842 -12.125 -39.641 1.00 73.12 501 SER A C 1
ATOM 3952 O O . SER A 1 501 ? 6.675 -11.118 -40.331 1.00 73.12 501 SER A O 1
ATOM 3954 N N . ASP A 1 502 ? 5.901 -13.069 -39.519 1.00 74.44 502 ASP A N 1
ATOM 3955 C CA . ASP A 1 502 ? 4.651 -13.109 -40.302 1.00 74.44 502 ASP A CA 1
ATOM 3956 C C . ASP A 1 502 ? 3.909 -11.762 -40.337 1.00 74.44 502 ASP A C 1
ATOM 3958 O O . ASP A 1 502 ? 3.481 -11.286 -41.390 1.00 74.44 502 ASP A O 1
ATOM 3962 N N . GLN A 1 503 ? 3.791 -11.100 -39.183 1.00 70.94 503 GLN A N 1
ATOM 3963 C CA . GLN A 1 503 ? 3.112 -9.809 -39.075 1.00 70.94 503 GLN A CA 1
ATOM 3964 C C . GLN A 1 503 ? 3.867 -8.684 -39.805 1.00 70.94 503 GLN A C 1
ATOM 3966 O O . GLN A 1 503 ? 3.242 -7.841 -40.450 1.00 70.94 503 GLN A O 1
ATOM 3971 N N . CYS A 1 504 ? 5.201 -8.671 -39.728 1.00 75.69 504 CYS A N 1
ATOM 3972 C CA . CYS A 1 504 ? 6.047 -7.695 -40.415 1.00 75.69 504 CYS A CA 1
ATOM 3973 C C . CYS A 1 504 ? 6.055 -7.938 -41.932 1.00 75.69 504 CYS A C 1
ATOM 3975 O O . CYS A 1 504 ? 5.895 -6.997 -42.710 1.00 75.69 504 CYS A O 1
ATOM 3977 N N . ALA A 1 505 ? 6.144 -9.201 -42.358 1.00 81.19 505 ALA A N 1
ATOM 3978 C CA . ALA A 1 505 ? 6.146 -9.600 -43.761 1.00 81.19 505 ALA A CA 1
ATOM 3979 C C . ALA A 1 505 ? 4.895 -9.096 -44.502 1.00 81.19 505 ALA A C 1
ATOM 3981 O O . ALA A 1 505 ? 4.999 -8.493 -45.573 1.00 81.19 505 ALA A O 1
ATOM 3982 N N . VAL A 1 506 ? 3.713 -9.252 -43.891 1.00 84.44 506 VAL A N 1
ATOM 3983 C CA . VAL A 1 506 ? 2.444 -8.752 -44.445 1.00 84.44 506 VAL A CA 1
ATOM 3984 C C . VAL A 1 506 ? 2.455 -7.225 -44.597 1.00 84.44 506 VAL A C 1
ATOM 3986 O O . VAL A 1 506 ? 2.028 -6.700 -45.627 1.00 84.44 506 VAL A O 1
ATOM 3989 N N . GLN A 1 507 ? 2.957 -6.492 -43.600 1.00 83.81 507 GLN A N 1
ATOM 3990 C CA . GLN A 1 507 ? 3.003 -5.026 -43.647 1.00 83.81 507 GLN A CA 1
ATOM 3991 C C . GLN A 1 507 ? 4.004 -4.496 -44.684 1.00 83.81 507 GLN A C 1
ATOM 3993 O O . GLN A 1 507 ? 3.681 -3.560 -45.423 1.00 83.81 507 GLN A O 1
ATOM 3998 N N . LEU A 1 508 ? 5.186 -5.109 -44.791 1.00 85.31 508 LEU A N 1
ATOM 3999 C CA . LEU A 1 508 ? 6.191 -4.756 -45.796 1.00 85.31 508 LEU A CA 1
ATOM 4000 C C . LEU A 1 508 ? 5.676 -5.020 -47.215 1.00 85.31 508 LEU A C 1
ATOM 4002 O O . LEU A 1 508 ? 5.807 -4.156 -48.084 1.00 85.31 508 LEU A O 1
ATOM 4006 N N . PHE A 1 509 ? 5.001 -6.152 -47.435 1.00 90.25 509 PHE A N 1
ATOM 4007 C CA . PHE A 1 509 ? 4.358 -6.466 -48.711 1.00 90.25 509 PHE A CA 1
ATOM 4008 C C . PHE A 1 509 ? 3.335 -5.395 -49.120 1.00 90.25 509 PHE A C 1
ATOM 4010 O O . PHE A 1 509 ? 3.389 -4.855 -50.231 1.00 90.25 509 PHE A O 1
ATOM 4017 N N . TYR A 1 510 ? 2.423 -5.029 -48.212 1.00 89.56 510 TYR A N 1
ATOM 4018 C CA . TYR A 1 510 ? 1.441 -3.982 -48.494 1.00 89.56 510 TYR A CA 1
ATOM 4019 C C . TYR A 1 510 ? 2.083 -2.607 -48.690 1.00 89.56 510 TYR A C 1
ATOM 4021 O O . TYR A 1 510 ? 1.587 -1.822 -49.498 1.00 89.56 510 TYR A O 1
ATOM 4029 N N . SER A 1 511 ? 3.198 -2.321 -48.021 1.00 90.69 511 SER A N 1
ATOM 4030 C CA . SER A 1 511 ? 3.945 -1.080 -48.228 1.00 90.69 511 SER A CA 1
ATOM 4031 C C . SER A 1 511 ? 4.557 -1.003 -49.618 1.00 90.69 511 SER A C 1
ATOM 4033 O O . SER A 1 511 ? 4.419 0.026 -50.271 1.00 90.69 511 SER A O 1
ATOM 4035 N N . VAL A 1 512 ? 5.125 -2.095 -50.134 1.00 93.06 512 VAL A N 1
ATOM 4036 C CA . VAL A 1 512 ? 5.619 -2.153 -51.519 1.00 93.06 512 VAL A CA 1
ATOM 4037 C C . VAL A 1 512 ? 4.480 -1.967 -52.522 1.00 93.06 512 VAL A C 1
ATOM 4039 O O . VAL A 1 512 ? 4.608 -1.188 -53.465 1.00 93.06 512 VAL A O 1
ATOM 4042 N N . ARG A 1 513 ? 3.315 -2.579 -52.284 1.00 92.31 513 ARG A N 1
ATOM 4043 C CA . ARG A 1 513 ? 2.117 -2.305 -53.094 1.00 92.31 513 ARG A CA 1
ATOM 4044 C C . ARG A 1 513 ? 1.742 -0.817 -53.065 1.00 92.31 513 ARG A C 1
ATOM 4046 O O . ARG A 1 513 ? 1.436 -0.234 -54.104 1.00 92.31 513 ARG A O 1
ATOM 4053 N N . ASN A 1 514 ? 1.796 -0.190 -51.891 1.00 91.31 514 ASN A N 1
ATOM 4054 C CA . ASN A 1 514 ? 1.496 1.231 -51.730 1.00 91.31 514 ASN A CA 1
ATOM 4055 C C . ASN A 1 514 ? 2.510 2.129 -52.453 1.00 91.31 514 ASN A C 1
ATOM 4057 O O . ASN A 1 514 ? 2.095 3.156 -52.981 1.00 91.31 514 ASN A O 1
ATOM 4061 N N . ILE A 1 515 ? 3.794 1.749 -52.544 1.00 92.94 515 ILE A N 1
ATOM 4062 C CA . ILE A 1 515 ? 4.795 2.458 -53.365 1.00 92.94 515 ILE A CA 1
ATOM 4063 C C . ILE A 1 515 ? 4.324 2.540 -54.819 1.00 92.94 515 ILE A C 1
ATOM 4065 O O . ILE A 1 515 ? 4.351 3.616 -55.414 1.00 92.94 515 ILE A O 1
ATOM 4069 N N . PHE A 1 516 ? 3.853 1.431 -55.393 1.00 92.12 516 PHE A N 1
ATOM 4070 C CA . PHE A 1 516 ? 3.378 1.429 -56.775 1.00 92.12 516 PHE A CA 1
ATOM 4071 C C . PHE A 1 516 ? 2.109 2.263 -56.948 1.00 92.12 516 PHE A C 1
ATOM 4073 O O . PHE A 1 516 ? 2.007 2.999 -57.923 1.00 92.12 516 PHE A O 1
ATOM 4080 N N . HIS A 1 517 ? 1.166 2.225 -56.005 1.00 90.56 517 HIS A N 1
ATOM 4081 C CA . HIS A 1 517 ? 0.006 3.123 -56.049 1.00 90.56 517 HIS A CA 1
ATOM 4082 C C . HIS A 1 517 ? 0.423 4.600 -55.976 1.00 90.56 517 HIS A C 1
ATOM 4084 O O . HIS A 1 517 ? 0.030 5.383 -56.834 1.00 90.56 517 HIS A O 1
ATOM 4090 N N . LEU A 1 518 ? 1.304 4.952 -55.034 1.00 91.00 518 LEU A N 1
ATOM 4091 C CA . LEU A 1 518 ? 1.866 6.299 -54.898 1.00 91.00 518 LEU A CA 1
ATOM 4092 C C . LEU A 1 518 ? 2.556 6.776 -56.179 1.00 91.00 518 LEU A C 1
ATOM 4094 O O . LEU A 1 518 ? 2.429 7.944 -56.528 1.00 91.00 518 LEU A O 1
ATOM 4098 N N . PHE A 1 519 ? 3.252 5.891 -56.894 1.00 90.94 519 PHE A N 1
ATOM 4099 C CA . PHE A 1 519 ? 3.917 6.242 -58.147 1.00 90.94 519 PHE A CA 1
ATOM 4100 C C . PHE A 1 519 ? 2.937 6.794 -59.192 1.00 90.94 519 PHE A C 1
ATOM 4102 O O . PHE A 1 519 ? 3.222 7.820 -59.810 1.00 90.94 519 PHE A O 1
ATOM 4109 N N . HIS A 1 520 ? 1.782 6.138 -59.360 1.00 87.75 520 HIS A N 1
ATOM 4110 C CA . HIS A 1 520 ? 0.761 6.526 -60.339 1.00 87.75 520 HIS A CA 1
ATOM 4111 C C . HIS A 1 520 ? 0.160 7.905 -60.048 1.00 87.75 520 HIS A C 1
ATOM 4113 O O . HIS A 1 520 ? -0.176 8.628 -60.983 1.00 87.75 520 HIS A O 1
ATOM 4119 N N . ASP A 1 521 ? 0.068 8.285 -58.775 1.00 87.56 521 ASP A N 1
ATOM 4120 C CA . ASP A 1 521 ? -0.528 9.557 -58.369 1.00 87.56 521 ASP A CA 1
ATOM 4121 C C . ASP A 1 521 ? 0.506 10.695 -58.319 1.00 87.56 521 ASP A C 1
ATOM 4123 O O . ASP A 1 521 ? 0.250 11.816 -58.772 1.00 87.56 521 ASP A O 1
ATOM 4127 N N . VAL A 1 522 ? 1.694 10.421 -57.769 1.00 88.88 522 VAL A N 1
ATOM 4128 C CA . VAL A 1 522 ? 2.702 11.443 -57.449 1.00 88.88 522 VAL A CA 1
ATOM 4129 C C . VAL A 1 522 ? 3.497 11.855 -58.683 1.00 88.88 522 VAL A C 1
ATOM 4131 O O . VAL A 1 522 ? 3.634 13.050 -58.942 1.00 88.88 522 VAL A O 1
ATOM 4134 N N . VAL A 1 523 ? 4.015 10.898 -59.459 1.00 87.94 523 VAL A N 1
ATOM 4135 C CA . VAL A 1 523 ? 4.953 11.197 -60.556 1.00 87.94 523 VAL A CA 1
ATOM 4136 C C . VAL A 1 523 ? 4.298 12.018 -61.675 1.00 87.94 523 VAL A C 1
ATOM 4138 O O . VAL A 1 523 ? 4.871 13.049 -62.035 1.00 87.94 523 VAL A O 1
ATOM 4141 N N . PRO A 1 524 ? 3.092 11.678 -62.180 1.00 86.94 524 PRO A N 1
ATOM 4142 C CA . PRO A 1 524 ? 2.422 12.483 -63.206 1.00 86.94 524 PRO A CA 1
ATOM 4143 C C . PRO A 1 524 ? 1.957 13.855 -62.713 1.00 86.94 524 PRO A C 1
ATOM 4145 O O . PRO A 1 524 ? 1.670 14.728 -63.523 1.00 86.94 524 PRO A O 1
ATOM 4148 N N . THR A 1 525 ? 1.815 14.045 -61.401 1.00 86.31 525 THR A N 1
ATOM 4149 C CA . THR A 1 525 ? 1.391 15.327 -60.826 1.00 86.31 525 THR A CA 1
ATOM 4150 C C . THR A 1 525 ? 2.581 16.250 -60.588 1.00 86.31 525 THR A C 1
ATOM 4152 O O . THR A 1 525 ? 2.475 17.445 -60.840 1.00 86.31 525 THR A O 1
ATOM 4155 N N . TYR A 1 526 ? 3.704 15.704 -60.119 1.00 88.19 526 TYR A N 1
ATOM 4156 C CA . TYR A 1 526 ? 4.898 16.473 -59.773 1.00 88.19 526 TYR A CA 1
ATOM 4157 C C . TYR A 1 526 ? 5.752 16.845 -60.995 1.00 88.19 526 TYR A C 1
ATOM 4159 O O . TYR A 1 526 ? 6.301 17.939 -61.030 1.00 88.19 526 TYR A O 1
ATOM 4167 N N . HIS A 1 527 ? 5.841 15.961 -61.998 1.00 84.50 527 HIS A N 1
ATOM 4168 C CA . HIS A 1 527 ? 6.657 16.159 -63.213 1.00 84.50 527 HIS A CA 1
ATOM 4169 C C . HIS A 1 527 ? 5.839 16.576 -64.448 1.00 84.50 527 HIS A C 1
ATOM 4171 O O . HIS A 1 527 ? 6.271 16.351 -65.580 1.00 84.50 527 HIS A O 1
ATOM 4177 N N . LYS A 1 528 ? 4.639 17.124 -64.231 1.00 74.81 528 LYS A N 1
ATOM 4178 C CA . LYS A 1 528 ? 3.852 17.824 -65.260 1.00 74.81 528 LYS A CA 1
ATOM 4179 C C . LYS A 1 528 ? 4.559 19.100 -65.688 1.00 74.81 528 LYS A C 1
ATOM 4181 O O . LYS A 1 528 ? 4.515 19.385 -66.905 1.00 74.81 528 LYS A O 1
#

Radius of gyration: 63.27 Å; chains: 1; bounding box: 160×84×184 Å

InterPro domains:
  IPR009361 Centromere/kinetochore protein zw10, N-terminal [PF06248] (27-119)
  IPR048343 Centromere/kinetochore protein zw10, C-terminal domain [PF20666] (472-528)
  IPR048344 Centromere/kinetochore protein zw10, middle domain [PF20665] (177-415)

Foldseek 3Di:
DDDPVVVVVVPPDDDDDPPVVVVVVVVVVVVVVVVVVVVVVCCCVPVNVVVVVVVVVVVVVVVVVVVVVVVVVVVCCVPPVVVVVVVVVVVVVVVVVVVVVVVVVVVLVVLVVLLVVLVVQLVVCVVQVQLLSNLVSLVSNVVSLVVVVVDPPDDPVVSVVSVVVSVVSLVVSVVVLVVLVCVQWPWFFDDPDPDPPVVRLQRTKIKGFQADDPDDDPHGRDGLLSSLLSCVSSVNNLVVLLVVLVCCQPRPLLCLLAPQQWAWDWDDDPGIIMTGIDGDDDPDPAHELLRSLVRVLVVLVVCLVRPQVRPSPPPPPPPDDDPPRSLCSSLVNNVVVSLVSNVVRYVVVQQDQAPVCVVVLVVVLVSQQVSVVSSVVSNSDDDDDDPNSVSSVCSLVVNLVVNLVVLLVLLLVLLLDDQPAKDKDALPPPPPLPPDPDPPDDDPPDDDDDDDDDDDDDDDDDPPPPQDPCNVRDHTDIGGPSVVVNVVSLSVLQVSLVVGDPVSVVSSPVSSVVSVVCSVVRNVVNVD

Organism: Octodon degus (NCBI:txid10160)

Secondary structure (DSSP, 8-state):
---HHHHHHTTSS----S-HHHHHHHHHHHHHHHHHHHHHHHIIIIIIIHHHHHHHHHHHHHHHHHHHHHHHHHHHIIIIIHHHHHHHHHHHHHHHHHHHHHHHHHHHHHHHHHHHHHHHHHHHHHHTT-HHHHHHHHHHHHHHHHHHHHSTTS-HHHHHHHHHHHHHHHHHHHHHHHHHHHHHEEEE---SSS--HHHHHHT-EEEEE-S---SS-SSPPPPHHHHHHHHHHTT-HHHHHHHHHHHHIIIIIHHHHH-TTEEEEEEE-SSEEEEEEEEPP---SS--HHHHHHHHHHHHHHHIIIIIS---------TT-----HHHHHHHHHHHHHHHHHHHHTGGGGS-SSGGGHHHHHHHHHHHHHHHHHHHHTTS---S--HHHHHHHTHHHHHHHHHHHHHHHHHHHHHTS-S--EEEE-TT----PPPPPPTTSS-------PPPPP---------TT---TTTTPPPSEEEEHHHHHHHHHHHHHHHHHHTS-HHHHHHHHHHHHHHHHHHHHHHHHH--